Protein 4ARU (pdb70)

Nearest PDB structures (foldseek):
  4aru-assembly1_A  TM=1.002E+00  e=5.733E-83  Hafnia alvei
  4ars-assembly1_A  TM=1.002E+00  e=2.942E-77  Hafnia alvei
  4aro-assembly1_A  TM=9.969E-01  e=1.194E-75  Hafnia alvei
  1dkl-assembly2_B  TM=9.628E-01  e=5.776E-50  Escherichia coli
  1nt4-assembly2_B  TM=8.879E-01  e=1.006E-35  Escherichia coli

B-factor: mean 14.59, std 7.96, range [4.9, 51.61]

Organism: Hafnia alvei (NCBI:txid569)

Radius of gyration: 21.01 Å; Cα contacts (8 Å, |Δi|>4): 867; chains: 1; bounding box: 57×48×52 Å

Structure (mmCIF, N/CA/C/O backbone):
data_4ARU
#
_entry.id   4ARU
#
_cell.length_a   101.055
_cell.length_b   101.399
_cell.length_c   84.946
_cell.angle_alpha   90.00
_cell.angle_beta   90.00
_cell.angle_gamma   90.00
#
_symmetry.space_group_name_H-M   'C 2 2 21'
#
loop_
_entity.id
_entity.type
_entity.pdbx_description
1 polymer 'HISTIDINE ACID PHOSPHATASE'
2 non-polymer 'L(+)-TARTARIC ACID'
3 non-polymer 'SODIUM ION'
4 non-polymer 'POTASSIUM ION'
5 non-polymer 'CHLORIDE ION'
6 water water
#
loop_
_atom_site.group_PDB
_atom_site.id
_atom_site.type_symbol
_atom_site.label_atom_id
_atom_site.label_alt_id
_atom_site.label_comp_id
_atom_site.label_asym_id
_atom_site.label_entity_id
_atom_site.label_seq_id
_atom_site.pdbx_PDB_ins_code
_atom_site.Cartn_x
_atom_site.Cartn_y
_atom_site.Cartn_z
_atom_site.occupancy
_atom_site.B_iso_or_equiv
_atom_site.auth_seq_id
_atom_site.auth_comp_id
_atom_site.auth_asym_id
_atom_site.auth_atom_id
_atom_site.pdbx_PDB_model_num
ATOM 1 N N . ALA A 1 4 ? -6.517 -30.999 -14.267 1.00 20.98 4 ALA A N 1
ATOM 2 C CA . ALA A 1 4 ? -6.852 -29.558 -14.510 1.00 19.75 4 ALA A CA 1
ATOM 3 C C . ALA A 1 4 ? -6.552 -29.167 -15.956 1.00 18.93 4 ALA A C 1
ATOM 4 O O . ALA A 1 4 ? -5.769 -29.817 -16.631 1.00 20.02 4 ALA A O 1
ATOM 6 N N . PRO A 1 5 ? -7.183 -28.087 -16.469 1.00 17.95 5 PRO A N 1
ATOM 7 C CA . PRO A 1 5 ? -6.931 -27.639 -17.809 1.00 17.83 5 PRO A CA 1
ATOM 8 C C . PRO A 1 5 ? -5.493 -27.201 -18.073 1.00 17.52 5 PRO A C 1
ATOM 9 O O . PRO A 1 5 ? -4.792 -26.769 -17.137 1.00 16.12 5 PRO A O 1
ATOM 13 N N . ALA A 1 6 ? -5.073 -27.325 -19.320 1.00 17.61 6 ALA A N 1
ATOM 14 C CA . ALA A 1 6 ? -3.731 -26.912 -19.727 1.00 18.27 6 ALA A CA 1
ATOM 15 C C . ALA A 1 6 ? -3.438 -25.544 -19.192 1.00 17.62 6 ALA A C 1
ATOM 16 O O . ALA A 1 6 ? -4.230 -24.625 -19.331 1.00 17.29 6 ALA A O 1
ATOM 18 N N . GLY A 1 7 ? -2.269 -25.391 -18.576 1.00 16.88 7 GLY A N 1
ATOM 19 C CA . GLY A 1 7 ? -1.858 -24.052 -18.138 1.00 15.99 7 GLY A CA 1
ATOM 20 C C . GLY A 1 7 ? -2.311 -23.682 -16.719 1.00 14.39 7 GLY A C 1
ATOM 21 O O . GLY A 1 7 ? -1.852 -22.686 -16.167 1.00 14.20 7 GLY A O 1
ATOM 22 N N . PHE A 1 8 ? -3.256 -24.409 -16.172 1.00 13.03 8 PHE A N 1
ATOM 23 C CA . PHE A 1 8 ? -3.727 -24.114 -14.820 1.00 12.06 8 PHE A CA 1
ATOM 24 C C . PHE A 1 8 ? -2.670 -24.510 -13.805 1.00 11.89 8 PHE A C 1
ATOM 25 O O . PHE A 1 8 ? -2.016 -25.560 -13.926 1.00 12.80 8 PHE A O 1
ATOM 33 N N . GLN A 1 9 ? -2.558 -23.695 -12.774 1.00 11.20 9 GLN A N 1
ATOM 34 C CA . GLN A 1 9 ? -1.604 -23.932 -11.661 1.00 10.99 9 GLN A CA 1
ATOM 35 C C . GLN A 1 9 ? -2.296 -23.829 -10.342 1.00 10.16 9 GLN A C 1
ATOM 36 O O . GLN A 1 9 ? -2.995 -22.897 -10.103 1.00 9.73 9 GLN A O 1
ATOM 42 N N . LEU A 1 10 ? -2.076 -24.796 -9.449 1.00 9.73 10 LEU A N 1
ATOM 43 C CA . LEU A 1 10 ? -2.626 -24.742 -8.103 1.00 9.38 10 LEU A CA 1
ATOM 44 C C . LEU A 1 10 ? -1.714 -23.918 -7.201 1.00 9.80 10 LEU A C 1
ATOM 45 O O . LEU A 1 10 ? -0.548 -24.318 -6.970 1.00 10.59 10 LEU A O 1
ATOM 50 N N . GLU A 1 11 ? -2.168 -22.751 -6.735 1.00 9.79 11 GLU A N 1
ATOM 51 C CA . GLU A 1 11 ? -1.301 -21.836 -5.963 1.00 10.33 11 GLU A CA 1
ATOM 52 C C . GLU A 1 11 ? -1.390 -22.094 -4.449 1.00 10.21 11 GLU A C 1
ATOM 53 O O . GLU A 1 11 ? -0.411 -21.923 -3.746 1.00 10.75 11 GLU A O 1
ATOM 59 N N . ARG A 1 12 ? -2.554 -22.459 -3.944 1.00 9.95 12 ARG A N 1
ATOM 60 C CA . ARG A 1 12 ? -2.692 -22.820 -2.548 1.00 10.73 12 ARG A CA 1
ATOM 61 C C . ARG A 1 12 ? -4.037 -23.347 -2.229 1.00 9.28 12 ARG A C 1
ATOM 62 O O . ARG A 1 12 ? -4.964 -23.255 -3.038 1.00 9.16 12 ARG A O 1
ATOM 70 N N . VAL A 1 13 ? -4.149 -23.926 -1.047 1.00 8.55 13 VAL A N 1
ATOM 71 C CA A VAL A 1 13 ? -5.345 -24.638 -0.609 0.50 8.09 13 VAL A CA 1
ATOM 72 C CA B VAL A 1 13 ? -5.388 -24.569 -0.612 0.50 8.00 13 VAL A CA 1
ATOM 73 C C . VAL A 1 13 ? -5.697 -24.213 0.806 1.00 7.79 13 VAL A C 1
ATOM 74 O O . VAL A 1 13 ? -4.790 -23.942 1.636 1.00 7.82 13 VAL A O 1
ATOM 81 N N . VAL A 1 14 ? -6.989 -24.197 1.091 1.00 7.39 14 VAL A N 1
ATOM 82 C CA . VAL A 1 14 ? -7.508 -24.015 2.437 1.00 7.35 14 VAL A CA 1
ATOM 83 C C . VAL A 1 14 ? -8.480 -25.156 2.688 1.00 7.32 14 VAL A C 1
ATOM 84 O O . VAL A 1 14 ? -9.447 -25.344 1.922 1.00 7.04 14 VAL A O 1
ATOM 88 N N . ILE A 1 15 ? -8.238 -25.925 3.731 1.00 6.97 15 ILE A N 1
ATOM 89 C CA . ILE A 1 15 ? -8.996 -27.084 4.059 1.00 6.82 15 ILE A CA 1
ATOM 90 C C . ILE A 1 15 ? -9.735 -26.851 5.365 1.00 6.72 15 ILE A C 1
ATOM 91 O O . ILE A 1 15 ? -9.088 -26.548 6.368 1.00 8.26 15 ILE A O 1
ATOM 96 N N . LEU A 1 16 ? -11.053 -26.935 5.357 1.00 6.24 16 LEU A N 1
ATOM 97 C CA . LEU A 1 16 ? -11.862 -26.826 6.576 1.00 5.80 16 LEU A CA 1
ATOM 98 C C . LEU A 1 16 ? -12.356 -28.227 6.850 1.00 5.44 16 LEU A C 1
ATOM 99 O O . LEU A 1 16 ? -13.228 -28.771 6.149 1.00 5.78 16 LEU A O 1
ATOM 104 N N . SER A 1 17 ? -11.727 -28.866 7.831 1.00 5.29 17 SER A N 1
ATOM 105 C CA . SER A 1 17 ? -11.937 -30.264 8.115 1.00 5.41 17 SER A CA 1
ATOM 106 C C . SER A 1 17 ? -12.731 -30.474 9.383 1.00 5.48 17 SER A C 1
ATOM 107 O O . SER A 1 17 ? -12.454 -29.827 10.394 1.00 6.75 17 SER A O 1
ATOM 110 N N . ARG A 1 18 ? -13.648 -31.433 9.392 1.00 5.27 18 ARG A N 1
ATOM 111 C CA . ARG A 1 18 ? -14.169 -31.924 10.670 1.00 5.24 18 ARG A CA 1
ATOM 112 C C . ARG A 1 18 ? -13.089 -32.734 11.344 1.00 5.11 18 ARG A C 1
ATOM 113 O O . ARG A 1 18 ? -12.276 -33.397 10.690 1.00 5.39 18 ARG A O 1
ATOM 121 N N . HIS A 1 19 ? -13.087 -32.728 12.667 1.00 5.17 19 HIS A N 1
ATOM 122 C CA . HIS A 1 19 ? -12.243 -33.662 13.397 1.00 5.72 19 HIS A CA 1
ATOM 123 C C . HIS A 1 19 ? -12.568 -35.114 13.106 1.00 5.66 19 HIS A C 1
ATOM 124 O O . HIS A 1 19 ? -13.564 -35.469 12.462 1.00 5.96 19 HIS A O 1
ATOM 131 N N . GLY A 1 20 ? -11.691 -35.977 13.565 1.00 5.87 20 GLY A N 1
ATOM 132 C CA . GLY A 1 20 ? -11.858 -37.383 13.390 1.00 5.92 20 GLY A CA 1
ATOM 133 C C . GLY A 1 20 ? -12.851 -38.069 14.320 1.00 6.11 20 GLY A C 1
ATOM 134 O O . GLY A 1 20 ? -13.551 -37.466 15.088 1.00 6.52 20 GLY A O 1
ATOM 135 N N . VAL A 1 21 ? -12.932 -39.376 14.182 1.00 5.82 21 VAL A N 1
ATOM 136 C CA . VAL A 1 21 ? -13.845 -40.226 14.946 1.00 6.32 21 VAL A CA 1
ATOM 137 C C . VAL A 1 21 ? -13.618 -39.985 16.417 1.00 6.82 21 VAL A C 1
ATOM 138 O O . VAL A 1 21 ? -12.498 -40.100 16.907 1.00 7.05 21 VAL A O 1
ATOM 142 N N . ARG A 1 22 ? -14.715 -39.666 17.106 1.00 7.29 22 ARG A N 1
ATOM 143 C CA . ARG A 1 22 ? -14.718 -39.395 18.529 1.00 7.58 22 ARG A CA 1
ATOM 144 C C . ARG A 1 22 ? -15.764 -40.215 19.244 1.00 7.66 22 ARG A C 1
ATOM 145 O O . ARG A 1 22 ? -16.752 -40.675 18.635 1.00 7.66 22 ARG A O 1
ATOM 153 N N . ALA A 1 23 ? -15.580 -40.335 20.543 1.00 7.89 23 ALA A N 1
ATOM 154 C CA . ALA A 1 23 ? -16.631 -40.828 21.414 1.00 8.16 23 ALA A CA 1
ATOM 155 C C . ALA A 1 23 ? -17.788 -39.803 21.418 1.00 8.13 23 ALA A C 1
ATOM 156 O O . ALA A 1 23 ? -17.622 -38.611 21.119 1.00 8.05 23 ALA A O 1
ATOM 158 N N . PRO A 1 24 ? -18.979 -40.249 21.810 1.00 8.50 24 PRO A N 1
ATOM 159 C CA . PRO A 1 24 ? -20.080 -39.317 21.977 1.00 8.78 24 PRO A CA 1
ATOM 160 C C . PRO A 1 24 ? -19.687 -38.141 22.858 1.00 9.11 24 PRO A C 1
ATOM 161 O O . PRO A 1 24 ? -18.974 -38.334 23.850 1.00 9.32 24 PRO A O 1
ATOM 165 N N . THR A 1 25 ? -20.161 -36.941 22.539 1.00 9.46 25 THR A N 1
ATOM 166 C CA A THR A 1 25 ? -19.841 -35.741 23.294 0.50 10.66 25 THR A CA 1
ATOM 167 C CA B THR A 1 25 ? -19.781 -35.779 23.354 0.50 10.06 25 THR A CA 1
ATOM 168 C C . THR A 1 25 ? -20.496 -35.818 24.685 1.00 11.05 25 THR A C 1
ATOM 169 O O . THR A 1 25 ? -19.937 -35.400 25.699 1.00 12.23 25 THR A O 1
ATOM 176 N N . LYS A 1 26 ? -21.694 -36.358 24.693 1.00 11.22 26 LYS A N 1
ATOM 177 C CA . LYS A 1 26 ? -22.377 -36.638 25.945 1.00 12.33 26 LYS A CA 1
ATOM 178 C C . LYS A 1 26 ? -23.276 -37.841 25.774 1.00 11.60 26 LYS A C 1
ATOM 179 O O . LYS A 1 26 ? -23.702 -38.186 24.673 1.00 10.74 26 LYS A O 1
ATOM 185 N N . MET A 1 27 ? -23.561 -38.475 26.903 1.00 11.71 27 MET A N 1
ATOM 186 C CA A MET A 1 27 ? -24.555 -39.536 26.930 0.50 11.46 27 MET A CA 1
ATOM 187 C CA B MET A 1 27 ? -24.550 -39.526 26.942 0.50 11.91 27 MET A CA 1
ATOM 188 C C . MET A 1 27 ? -25.561 -39.170 28.008 1.00 11.66 27 MET A C 1
ATOM 189 O O . MET A 1 27 ? -25.311 -39.317 29.211 1.00 12.69 27 MET A O 1
ATOM 198 N N . THR A 1 28 ? -26.673 -38.612 27.556 1.00 10.72 28 THR A N 1
ATOM 199 C CA . THR A 1 28 ? -27.656 -38.123 28.474 1.00 10.77 28 THR A CA 1
ATOM 200 C C . THR A 1 28 ? -28.549 -39.245 28.997 1.00 10.82 28 THR A C 1
ATOM 201 O O . THR A 1 28 ? -28.625 -40.320 28.424 1.00 10.04 28 THR A O 1
ATOM 205 N N . GLN A 1 29 ? -29.330 -38.940 30.016 1.00 11.28 29 GLN A N 1
ATOM 206 C CA . GLN A 1 29 ? -30.196 -39.945 30.590 1.00 11.97 29 GLN A CA 1
ATOM 207 C C . GLN A 1 29 ? -31.307 -40.289 29.581 1.00 11.19 29 GLN A C 1
ATOM 208 O O . GLN A 1 29 ? -31.721 -41.439 29.489 1.00 11.07 29 GLN A O 1
ATOM 214 N N . THR A 1 30 ? -31.769 -39.322 28.803 1.00 10.43 30 THR A N 1
ATOM 215 C CA . THR A 1 30 ? -32.759 -39.620 27.790 1.00 10.40 30 THR A CA 1
ATOM 216 C C . THR A 1 30 ? -32.188 -40.595 26.781 1.00 9.85 30 THR A C 1
ATOM 217 O O . THR A 1 30 ? -32.868 -41.511 26.353 1.00 9.67 30 THR A O 1
ATOM 221 N N . MET A 1 31 ? -30.953 -40.371 26.341 1.00 9.70 31 MET A N 1
ATOM 222 C CA . MET A 1 31 ? -30.309 -41.265 25.393 1.00 9.69 31 MET A CA 1
ATOM 223 C C . MET A 1 31 ? -30.211 -42.698 25.940 1.00 10.28 31 MET A C 1
ATOM 224 O O . MET A 1 31 ? -30.401 -43.648 25.183 1.00 10.25 31 MET A O 1
ATOM 229 N N A ARG A 1 32 ? -29.916 -42.846 27.225 0.50 10.82 32 ARG A N 1
ATOM 230 N N B ARG A 1 32 ? -29.926 -42.866 27.238 0.50 11.05 32 ARG A N 1
ATOM 231 C CA A ARG A 1 32 ? -29.925 -44.158 27.835 0.50 11.50 32 ARG A CA 1
ATOM 232 C CA B ARG A 1 32 ? -29.931 -44.197 27.884 0.50 11.91 32 ARG A CA 1
ATOM 233 C C A ARG A 1 32 ? -31.328 -44.729 27.855 0.50 11.73 32 ARG A C 1
ATOM 234 C C B ARG A 1 32 ? -31.338 -44.777 28.025 0.50 12.08 32 ARG A C 1
ATOM 235 O O A ARG A 1 32 ? -31.517 -45.858 27.415 0.50 11.78 32 ARG A O 1
ATOM 236 O O B ARG A 1 32 ? -31.561 -45.990 27.952 0.50 12.33 32 ARG A O 1
ATOM 251 N N . ASP A 1 33 ? -32.305 -43.910 28.258 1.00 11.93 33 ASP A N 1
ATOM 252 C CA . ASP A 1 33 ? -33.656 -44.387 28.549 1.00 12.35 33 ASP A CA 1
ATOM 253 C C . ASP A 1 33 ? -34.438 -44.808 27.312 1.00 11.62 33 ASP A C 1
ATOM 254 O O . ASP A 1 33 ? -35.396 -45.534 27.473 1.00 12.17 33 ASP A O 1
ATOM 259 N N . VAL A 1 34 ? -34.070 -44.349 26.123 1.00 10.55 34 VAL A N 1
ATOM 260 C CA . VAL A 1 34 ? -34.905 -44.641 24.918 1.00 10.13 34 VAL A CA 1
ATOM 261 C C . VAL A 1 34 ? -34.587 -45.999 24.305 1.00 10.17 34 VAL A C 1
ATOM 262 O O . VAL A 1 34 ? -35.158 -46.382 23.261 1.00 10.31 34 VAL A O 1
ATOM 266 N N . THR A 1 35 ? -33.713 -46.747 24.945 1.00 10.10 35 THR A N 1
ATOM 267 C CA . THR A 1 35 ? -33.429 -48.130 24.549 1.00 10.31 35 THR A CA 1
ATOM 268 C C . THR A 1 35 ? -33.270 -49.033 25.759 1.00 11.12 35 THR A C 1
ATOM 269 O O . THR A 1 35 ? -32.692 -48.622 26.748 1.00 11.25 35 THR A O 1
ATOM 273 N N . PRO A 1 36 ? -33.785 -50.267 25.704 1.00 11.91 36 PRO A N 1
ATOM 274 C CA . PRO A 1 36 ? -33.479 -51.234 26.775 1.00 13.03 36 PRO A CA 1
ATOM 275 C C . PRO A 1 36 ? -32.045 -51.736 26.718 1.00 13.32 36 PRO A C 1
ATOM 276 O O . PRO A 1 36 ? -31.584 -52.403 27.677 1.00 14.36 36 PRO A O 1
ATOM 280 N N . HIS A 1 37 ? -31.365 -51.480 25.605 1.00 13.23 37 HIS A N 1
ATOM 281 C CA . HIS A 1 37 ? -30.014 -52.023 25.435 1.00 14.37 37 HIS A CA 1
ATOM 282 C C . HIS A 1 37 ? -29.018 -51.120 26.092 1.00 14.80 37 HIS A C 1
ATOM 283 O O . HIS A 1 37 ? -29.372 -50.017 26.486 1.00 15.64 37 HIS A O 1
ATOM 290 N N . GLN A 1 38 ? -27.810 -51.608 26.309 1.00 15.29 38 GLN A N 1
ATOM 291 C CA . GLN A 1 38 ? -26.780 -50.793 26.947 1.00 15.59 38 GLN A CA 1
ATOM 292 C C . GLN A 1 38 ? -25.875 -50.225 25.878 1.00 13.68 38 GLN A C 1
ATOM 293 O O . GLN A 1 38 ? -25.392 -50.971 25.027 1.00 13.48 38 GLN A O 1
ATOM 299 N N . TRP A 1 39 ? -25.643 -48.917 25.939 1.00 12.56 39 TRP A N 1
ATOM 300 C CA . TRP A 1 39 ? -24.708 -48.311 25.049 1.00 11.64 39 TRP A CA 1
ATOM 301 C C . TRP A 1 39 ? -23.268 -48.820 25.292 1.00 12.16 39 TRP A C 1
ATOM 302 O O . TRP A 1 39 ? -22.848 -48.947 26.429 1.00 12.90 39 TRP A O 1
ATOM 313 N N . PRO A 1 40 ? -22.541 -49.079 24.211 1.00 12.51 40 PRO A N 1
ATOM 314 C CA . PRO A 1 40 ? -21.201 -49.660 24.383 1.00 13.62 40 PRO A CA 1
ATOM 315 C C . PRO A 1 40 ? -20.220 -48.621 24.957 1.00 14.29 40 PRO A C 1
ATOM 316 O O . PRO A 1 40 ? -20.339 -47.419 24.683 1.00 15.07 40 PRO A O 1
ATOM 320 N N . GLU A 1 41 ? -19.275 -49.077 25.754 1.00 15.80 41 GLU A N 1
ATOM 321 C CA . GLU A 1 41 ? -18.259 -48.178 26.309 1.00 16.97 41 GLU A CA 1
ATOM 322 C C . GLU A 1 41 ? -17.201 -47.870 25.266 1.00 14.99 41 GLU A C 1
ATOM 323 O O . GLU A 1 41 ? -16.681 -48.777 24.596 1.00 15.97 41 GLU A O 1
ATOM 329 N N . TRP A 1 42 ? -16.865 -46.578 25.145 1.00 12.65 42 TRP A N 1
ATOM 330 C CA . TRP A 1 42 ? -15.784 -46.123 24.264 1.00 11.64 42 TRP A CA 1
ATOM 331 C C . TRP A 1 42 ? -14.444 -46.159 25.002 1.00 12.25 42 TRP A C 1
ATOM 332 O O . TRP A 1 42 ? -14.396 -46.159 26.240 1.00 13.20 42 TRP A O 1
ATOM 343 N N . PRO A 1 43 ? -13.334 -46.206 24.254 1.00 11.83 43 PRO A N 1
ATOM 344 C CA . PRO A 1 43 ? -12.029 -46.399 24.884 1.00 12.48 43 PRO A CA 1
ATOM 345 C C . PRO A 1 43 ? -11.334 -45.089 25.266 1.00 12.30 43 PRO A C 1
ATOM 346 O O . PRO A 1 43 ? -10.169 -45.119 25.665 1.00 13.69 43 PRO A O 1
ATOM 350 N N . VAL A 1 44 ? -12.072 -43.979 25.202 1.00 11.59 44 VAL A N 1
ATOM 351 C CA . VAL A 1 44 ? -11.572 -42.679 25.585 1.00 11.75 44 VAL A CA 1
ATOM 352 C C . VAL A 1 44 ? -12.724 -41.940 26.252 1.00 11.72 44 VAL A C 1
ATOM 353 O O . VAL A 1 44 ? -13.877 -42.330 26.161 1.00 11.19 44 VAL A O 1
ATOM 357 N N . LYS A 1 45 ? -12.351 -40.857 26.901 1.00 12.76 45 LYS A N 1
ATOM 358 C CA . LYS A 1 45 ? -13.292 -39.938 27.500 1.00 13.58 45 LYS A CA 1
ATOM 359 C C . LYS A 1 45 ? -14.313 -39.457 26.499 1.00 12.83 45 LYS A C 1
ATOM 360 O O . LYS A 1 45 ? -14.021 -39.257 25.324 1.00 11.64 45 LYS A O 1
ATOM 366 N N . LEU A 1 46 ? -15.516 -39.205 26.972 1.00 11.17 46 LEU A N 1
ATOM 367 C CA . LEU A 1 46 ? -16.513 -38.650 26.120 1.00 11.33 46 LEU A CA 1
ATOM 368 C C . LEU A 1 46 ? -16.021 -37.408 25.417 1.00 11.04 46 LEU A C 1
ATOM 369 O O . LEU A 1 46 ? -15.360 -36.560 26.011 1.00 11.71 46 LEU A O 1
ATOM 374 N N . GLY A 1 47 ? -16.308 -37.304 24.119 1.00 9.95 47 GLY A N 1
ATOM 375 C CA . GLY A 1 47 ? -15.867 -36.207 23.320 1.00 9.55 47 GLY A CA 1
ATOM 376 C C . GLY A 1 47 ? -14.444 -36.223 22.813 1.00 9.39 47 GLY A C 1
ATOM 377 O O . GLY A 1 47 ? -14.098 -35.362 21.993 1.00 9.21 47 GLY A O 1
ATOM 378 N N . TYR A 1 48 ? -13.640 -37.169 23.260 1.00 9.15 48 TYR A N 1
ATOM 379 C CA . TYR A 1 48 ? -12.265 -37.237 22.751 1.00 9.10 48 TYR A CA 1
ATOM 380 C C . TYR A 1 48 ? -12.219 -37.959 21.413 1.00 8.55 48 TYR A C 1
ATOM 381 O O . TYR A 1 48 ? -12.987 -38.876 21.147 1.00 8.17 48 TYR A O 1
ATOM 390 N N . ILE A 1 49 ? -11.278 -37.580 20.567 1.00 8.06 49 ILE A N 1
ATOM 391 C CA . ILE A 1 49 ? -10.935 -38.392 19.404 1.00 8.29 49 ILE A CA 1
ATOM 392 C C . ILE A 1 49 ? -10.303 -39.672 19.904 1.00 8.16 49 ILE A C 1
ATOM 393 O O . ILE A 1 49 ? -9.629 -39.695 20.933 1.00 9.90 49 ILE A O 1
ATOM 398 N N . THR A 1 50 ? -10.572 -40.794 19.260 1.00 7.36 50 THR A N 1
ATOM 399 C CA . THR A 1 50 ? -9.931 -42.077 19.609 1.00 7.40 50 THR A CA 1
ATOM 400 C C . THR A 1 50 ? -8.634 -42.276 18.842 1.00 7.27 50 THR A C 1
ATOM 401 O O . THR A 1 50 ? -8.400 -41.623 17.793 1.00 6.70 50 THR A O 1
ATOM 405 N N . PRO A 1 51 ? -7.781 -43.186 19.326 1.00 7.76 51 PRO A N 1
ATOM 406 C CA . PRO A 1 51 ? -6.555 -43.455 18.554 1.00 7.92 51 PRO A CA 1
ATOM 407 C C . PRO A 1 51 ? -6.857 -43.914 17.116 1.00 7.85 51 PRO A C 1
ATOM 408 O O . PRO A 1 51 ? -6.155 -43.548 16.153 1.00 7.87 51 PRO A O 1
ATOM 412 N N . ARG A 1 52 ? -7.937 -44.673 16.950 1.00 7.72 52 ARG A N 1
ATOM 413 C CA . ARG A 1 52 ? -8.331 -45.045 15.602 1.00 7.70 52 ARG A CA 1
ATOM 414 C C . ARG A 1 52 ? -8.738 -43.813 14.790 1.00 6.97 52 ARG A C 1
ATOM 415 O O . ARG A 1 52 ? -8.424 -43.732 13.627 1.00 7.00 52 ARG A O 1
ATOM 423 N N . GLY A 1 53 ? -9.481 -42.880 15.392 1.00 6.56 53 GLY A N 1
ATOM 424 C CA . GLY A 1 53 ? -9.829 -41.639 14.748 1.00 6.19 53 GLY A CA 1
ATOM 425 C C . GLY A 1 53 ? -8.587 -40.891 14.276 1.00 6.23 53 GLY A C 1
ATOM 426 O O . GLY A 1 53 ? -8.542 -40.313 13.177 1.00 6.34 53 GLY A O 1
ATOM 427 N N . GLU A 1 54 ? -7.582 -40.842 15.150 1.00 6.46 54 GLU A N 1
ATOM 428 C CA . GLU A 1 54 ? -6.330 -40.213 14.758 1.00 7.02 54 GLU A CA 1
ATOM 429 C C . GLU A 1 54 ? -5.698 -40.888 13.576 1.00 7.18 54 GLU A C 1
ATOM 430 O O . GLU A 1 54 ? -5.225 -40.236 12.625 1.00 6.79 54 GLU A O 1
ATOM 436 N N . HIS A 1 55 ? -5.660 -42.206 13.606 1.00 7.22 55 HIS A N 1
ATOM 437 C CA . HIS A 1 5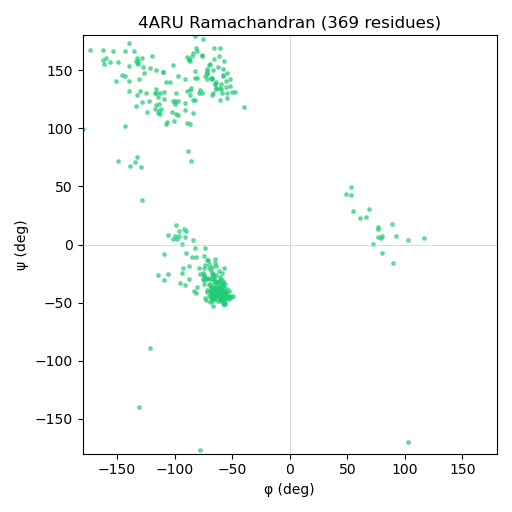5 ? -5.106 -42.992 12.484 1.00 7.50 55 HIS A CA 1
ATOM 438 C C . HIS A 1 55 ? -5.840 -42.666 11.181 1.00 7.05 55 HIS A C 1
ATOM 439 O O . HIS A 1 55 ? -5.247 -42.429 10.141 1.00 7.19 55 HIS A O 1
ATOM 446 N N . LEU A 1 56 ? -7.154 -42.650 11.263 1.00 6.54 56 LEU A N 1
ATOM 447 C CA . LEU A 1 56 ? -7.979 -42.351 10.103 1.00 6.30 56 LEU A CA 1
ATOM 448 C C . LEU A 1 56 ? -7.723 -40.968 9.558 1.00 6.15 56 LEU A C 1
ATOM 449 O O . LEU A 1 56 ? -7.734 -40.794 8.337 1.00 6.35 56 LEU A O 1
ATOM 454 N N . ILE A 1 57 ? -7.519 -39.964 10.416 1.00 6.00 57 ILE A N 1
ATOM 455 C CA . ILE A 1 57 ? -7.133 -38.642 9.955 1.00 6.04 57 ILE A CA 1
ATOM 456 C C . ILE A 1 57 ? -5.770 -38.679 9.306 1.00 6.44 57 ILE A C 1
ATOM 457 O O . ILE A 1 57 ? -5.575 -38.025 8.263 1.00 6.43 57 ILE A O 1
ATOM 462 N N . SER A 1 58 ? -4.813 -39.416 9.884 1.00 6.76 58 SER A N 1
ATOM 463 C CA A SER A 1 58 ? -3.490 -39.510 9.246 0.50 7.37 58 SER A CA 1
ATOM 464 C CA B SER A 1 58 ? -3.496 -39.520 9.243 0.50 7.40 58 SER A CA 1
ATOM 465 C C . SER A 1 58 ? -3.585 -40.131 7.847 1.00 7.64 58 SER A C 1
ATOM 466 O O . SER A 1 58 ? -2.849 -39.715 6.961 1.00 7.76 58 SER A O 1
ATOM 471 N N . LEU A 1 59 ? -4.520 -41.074 7.650 1.00 7.62 59 LEU A N 1
ATOM 472 C CA . LEU A 1 59 ? -4.692 -41.668 6.305 1.00 8.13 59 LEU A CA 1
ATOM 473 C C . LEU A 1 59 ? -5.136 -40.543 5.336 1.00 7.73 59 LEU A C 1
ATOM 474 O O . LEU A 1 59 ? -4.646 -40.466 4.190 1.00 8.41 59 LEU A O 1
ATOM 479 N N . MET A 1 60 ? -6.051 -39.689 5.753 1.00 7.57 60 MET A N 1
ATOM 480 C CA A MET A 1 60 ? -6.430 -38.507 4.964 0.67 7.72 60 MET A CA 1
ATOM 481 C CA B MET A 1 60 ? -6.431 -38.549 4.939 0.33 7.41 60 MET A CA 1
ATOM 482 C C . MET A 1 60 ? -5.237 -37.591 4.697 1.00 7.68 60 MET A C 1
ATOM 483 O O . MET A 1 60 ? -5.062 -37.123 3.570 1.00 7.65 60 MET A O 1
ATOM 492 N N . GLY A 1 61 ? -4.417 -37.340 5.720 1.00 7.29 61 GLY A N 1
ATOM 493 C CA . GLY A 1 61 ? -3.194 -36.535 5.528 1.00 7.61 61 GLY A CA 1
ATOM 494 C C . GLY A 1 61 ? -2.323 -37.105 4.425 1.00 7.92 61 GLY A C 1
ATOM 495 O O . GLY A 1 61 ? -1.797 -36.356 3.603 1.00 7.87 61 GLY A O 1
ATOM 496 N N . GLY A 1 62 ? -2.124 -38.414 4.432 1.00 8.34 62 GLY A N 1
ATOM 497 C CA . GLY A 1 62 ? -1.349 -39.116 3.385 1.00 9.06 62 GLY A CA 1
ATOM 498 C C . GLY A 1 62 ? -1.979 -38.932 2.020 1.00 9.34 62 GLY A C 1
ATOM 499 O O . GLY A 1 62 ? -1.262 -38.793 1.036 1.00 9.95 62 GLY A O 1
ATOM 500 N N . PHE A 1 63 ? -3.295 -38.964 1.950 1.00 8.93 63 PHE A N 1
ATOM 501 C CA . PHE A 1 63 ? -3.973 -38.755 0.669 1.00 9.39 63 PHE A CA 1
ATOM 502 C C . PHE A 1 63 ? -3.744 -37.326 0.181 1.00 9.01 63 PHE A C 1
ATOM 503 O O . PHE A 1 63 ? -3.397 -37.098 -0.991 1.00 8.85 63 PHE A O 1
ATOM 511 N N . TYR A 1 64 ? -3.917 -36.369 1.076 1.00 8.39 64 TYR A N 1
ATOM 512 C CA . TYR A 1 64 ? -3.665 -34.976 0.748 1.00 8.59 64 TYR A CA 1
ATOM 513 C C . TYR A 1 64 ? -2.233 -34.765 0.268 1.00 8.84 64 TYR A C 1
ATOM 514 O O . TYR A 1 64 ? -1.991 -34.032 -0.705 1.00 8.94 64 TYR A O 1
ATOM 523 N N . ARG A 1 65 ? -1.282 -35.429 0.913 1.00 9.20 65 ARG A N 1
ATOM 524 C CA . ARG A 1 65 ? 0.113 -35.364 0.458 1.00 10.15 65 ARG A CA 1
ATOM 525 C C . ARG A 1 65 ? 0.238 -35.805 -0.993 1.00 10.73 65 ARG A C 1
ATOM 526 O O . ARG A 1 65 ? 0.833 -35.094 -1.814 1.00 10.78 65 ARG A O 1
ATOM 534 N N . GLU A 1 66 ? -0.351 -36.953 -1.339 1.00 10.81 66 GLU A N 1
ATOM 535 C CA . GLU A 1 66 ? -0.226 -37.470 -2.692 1.00 11.69 66 GLU A CA 1
ATOM 536 C C . GLU A 1 66 ? -0.912 -36.521 -3.673 1.00 11.52 66 GLU A C 1
ATOM 537 O O . GLU A 1 66 ? -0.349 -36.292 -4.750 1.00 11.54 66 GLU A O 1
ATOM 543 N N . ARG A 1 67 ? -2.086 -35.986 -3.327 1.00 11.25 67 ARG A N 1
ATOM 544 C CA . ARG A 1 67 ? -2.850 -35.141 -4.249 1.00 12.08 67 ARG A CA 1
ATOM 545 C C . ARG A 1 67 ? -2.065 -33.849 -4.470 1.00 11.62 67 ARG A C 1
ATOM 546 O O . ARG A 1 67 ? -1.858 -33.409 -5.612 1.00 11.34 67 ARG A O 1
ATOM 554 N N . PHE A 1 68 ? -1.589 -33.235 -3.401 1.00 11.56 68 PHE A N 1
ATOM 555 C CA . PHE A 1 68 ? -0.953 -31.936 -3.565 1.00 11.80 68 PHE A CA 1
ATOM 556 C C . PHE A 1 68 ? 0.449 -32.031 -4.176 1.00 12.28 68 PHE A C 1
ATOM 557 O O . PHE A 1 68 ? 0.899 -31.101 -4.857 1.00 12.03 68 PHE A O 1
ATOM 565 N N . GLN A 1 69 ? 1.171 -33.129 -3.952 1.00 12.15 69 GLN A N 1
ATOM 566 C CA A GLN A 1 69 ? 2.431 -33.381 -4.644 0.67 13.74 69 GLN A CA 1
ATOM 567 C CA B GLN A 1 69 ? 2.445 -33.260 -4.625 0.33 13.04 69 GLN A CA 1
ATOM 568 C C . GLN A 1 69 ? 2.215 -33.499 -6.120 1.00 13.77 69 GLN A C 1
ATOM 569 O O . GLN A 1 69 ? 2.980 -32.991 -6.924 1.00 13.69 69 GLN A O 1
ATOM 580 N N . GLN A 1 70 ? 1.171 -34.223 -6.497 1.00 13.98 70 GLN A N 1
ATOM 581 C CA . GLN A 1 70 ? 0.906 -34.425 -7.918 1.00 16.14 70 GLN A CA 1
ATOM 582 C C . GLN A 1 70 ? 0.614 -33.087 -8.613 1.00 15.82 70 GLN A C 1
ATOM 583 O O . GLN A 1 70 ? 0.970 -32.911 -9.776 1.00 15.56 70 GLN A O 1
ATOM 589 N N . GLN A 1 71 ? 0.024 -32.153 -7.862 1.00 15.91 71 GLN A N 1
ATOM 590 C CA . GLN A 1 71 ? -0.360 -30.831 -8.383 1.00 17.21 71 GLN A CA 1
ATOM 591 C C . GLN A 1 71 ? 0.767 -29.796 -8.195 1.00 17.42 71 GLN A C 1
ATOM 592 O O . GLN A 1 71 ? 0.604 -28.595 -8.483 1.00 18.60 71 GLN A O 1
ATOM 598 N N . GLY A 1 72 ? 1.928 -30.242 -7.737 1.00 16.75 72 GLY A N 1
ATOM 599 C CA . GLY A 1 72 ? 3.105 -29.376 -7.647 1.00 16.78 72 GLY A CA 1
ATOM 600 C C . GLY A 1 72 ? 3.155 -28.434 -6.466 1.00 17.11 72 GLY A C 1
ATOM 601 O O . GLY A 1 72 ? 4.088 -27.612 -6.337 1.00 18.02 72 GLY A O 1
ATOM 602 N N . LEU A 1 73 ? 2.179 -28.589 -5.576 1.00 16.02 73 LEU A N 1
ATOM 603 C CA . LEU A 1 73 ? 2.028 -27.705 -4.449 1.00 15.99 73 LEU A CA 1
ATOM 604 C C . LEU A 1 73 ? 2.986 -28.084 -3.306 1.00 16.66 73 LEU A C 1
ATOM 605 O O . LEU A 1 73 ? 3.528 -27.179 -2.632 1.00 18.77 73 LEU A O 1
ATOM 610 N N . LEU A 1 74 ? 3.231 -29.372 -3.071 1.00 16.26 74 LEU A N 1
ATOM 611 C CA . LEU A 1 74 ? 4.218 -29.893 -2.089 1.00 17.14 74 LEU A CA 1
ATOM 612 C C . LEU A 1 74 ? 5.306 -30.739 -2.757 1.00 19.05 74 LEU A C 1
ATOM 613 O O . LEU A 1 74 ? 5.054 -31.259 -3.813 1.00 16.38 74 LEU A O 1
ATOM 618 N N . PRO A 1 75 ? 6.473 -30.975 -2.066 1.00 21.60 75 PRO A N 1
ATOM 619 C CA . PRO A 1 75 ? 7.575 -31.738 -2.656 1.00 22.93 75 PRO A CA 1
ATOM 620 C C . PRO A 1 75 ? 7.265 -33.211 -2.766 1.00 23.53 75 PRO A C 1
ATOM 621 O O . PRO A 1 75 ? 6.462 -33.741 -1.961 1.00 23.56 75 PRO A O 1
ATOM 625 N N . LYS A 1 76 ? 7.855 -33.882 -3.766 1.00 24.62 76 LYS A N 1
ATOM 626 C CA . LYS A 1 76 ? 7.459 -35.268 -4.047 1.00 25.55 76 LYS A CA 1
ATOM 627 C C . LYS A 1 76 ? 8.045 -36.226 -2.998 1.00 27.24 76 LYS A C 1
ATOM 628 O O . LYS A 1 76 ? 7.504 -37.326 -2.766 1.00 27.57 76 LYS A O 1
ATOM 634 N N . ASP A 1 77 ? 9.138 -35.816 -2.363 1.00 28.77 77 ASP A N 1
ATOM 635 C CA . ASP A 1 77 ? 9.702 -36.603 -1.266 1.00 31.73 77 ASP A CA 1
ATOM 636 C C . ASP A 1 77 ? 10.164 -35.696 -0.121 1.00 31.97 77 ASP A C 1
ATOM 637 O O . ASP A 1 77 ? 10.496 -34.522 -0.318 1.00 33.08 77 ASP A O 1
ATOM 642 N N A ASN A 1 78 ? 10.209 -36.233 1.083 0.50 31.72 78 ASN A N 1
ATOM 643 N N B ASN A 1 78 ? 10.157 -36.284 1.077 0.50 31.46 78 ASN A N 1
ATOM 644 C CA A ASN A 1 78 ? 10.797 -35.492 2.189 0.50 30.65 78 ASN A CA 1
ATOM 645 C CA B ASN A 1 78 ? 10.648 -35.667 2.324 0.50 30.30 78 ASN A CA 1
ATOM 646 C C A ASN A 1 78 ? 10.011 -34.202 2.522 0.50 28.21 78 ASN A C 1
ATOM 647 C C B ASN A 1 78 ? 9.823 -34.439 2.744 0.50 27.83 78 ASN A C 1
ATOM 648 O O A ASN A 1 78 ? 9.199 -33.692 1.716 0.50 27.10 78 ASN A O 1
ATOM 649 O O B ASN A 1 78 ? 8.709 -34.238 2.242 0.50 27.04 78 ASN A O 1
ATOM 658 N N . CYS A 1 79 ? 10.337 -33.635 3.673 1.00 25.89 79 CYS A N 1
ATOM 659 C CA . CYS A 1 79 ? 9.499 -32.660 4.361 1.00 24.09 79 CYS A CA 1
ATOM 660 C C . CYS A 1 79 ? 9.169 -31.382 3.632 1.00 23.76 79 CYS A C 1
ATOM 661 O O . CYS A 1 79 ? 10.039 -30.797 2.967 1.00 24.63 79 CYS A O 1
ATOM 664 N N . PRO A 1 80 ? 7.903 -30.948 3.737 1.00 23.53 80 PRO A N 1
ATOM 665 C CA . PRO A 1 80 ? 7.598 -29.606 3.287 1.00 24.21 80 PRO A CA 1
ATOM 666 C C . PRO A 1 80 ? 8.467 -28.627 4.068 1.00 25.21 80 PRO A C 1
ATOM 667 O O . PRO A 1 80 ? 8.851 -28.923 5.211 1.00 26.05 80 PRO A O 1
ATOM 671 N N . THR A 1 81 ? 8.779 -27.495 3.459 1.00 24.21 81 THR A N 1
ATOM 672 C CA . THR A 1 81 ? 9.370 -26.389 4.211 1.00 25.01 81 THR A CA 1
ATOM 673 C C . THR A 1 81 ? 8.299 -25.946 5.229 1.00 22.92 81 THR A C 1
ATOM 674 O O . THR A 1 81 ? 7.140 -25.942 4.925 1.00 23.29 81 THR A O 1
ATOM 678 N N . PRO A 1 82 ? 8.676 -25.616 6.474 1.00 22.90 82 PRO A N 1
ATOM 679 C CA . PRO A 1 82 ? 7.559 -25.374 7.425 1.00 20.45 82 PRO A CA 1
ATOM 680 C C . PRO A 1 82 ? 6.628 -24.190 7.134 1.00 19.66 82 PRO A C 1
ATOM 681 O O . PRO A 1 82 ? 5.464 -24.236 7.490 1.00 20.06 82 PRO A O 1
ATOM 685 N N . ASP A 1 83 ? 7.098 -23.159 6.441 1.00 18.46 83 ASP A N 1
ATOM 686 C CA . ASP A 1 83 ? 6.259 -22.037 5.989 1.00 17.29 83 ASP A CA 1
ATOM 687 C C . ASP A 1 83 ? 5.097 -22.487 5.079 1.00 15.22 83 ASP A C 1
ATOM 688 O O . ASP A 1 83 ? 4.086 -21.856 5.012 1.00 14.80 83 ASP A O 1
ATOM 693 N N . ALA A 1 84 ? 5.264 -23.614 4.426 1.00 13.55 84 ALA A N 1
ATOM 694 C CA . ALA A 1 84 ? 4.270 -24.084 3.443 1.00 12.26 84 ALA A CA 1
ATOM 695 C C . ALA A 1 84 ? 2.993 -24.597 4.050 1.00 11.15 84 ALA A C 1
ATOM 696 O O . ALA A 1 84 ? 1.971 -24.521 3.416 1.00 10.46 84 ALA A O 1
ATOM 698 N N . VAL A 1 85 ? 3.059 -25.140 5.257 1.00 10.48 85 VAL A N 1
ATOM 699 C CA . VAL A 1 85 ? 1.948 -25.829 5.877 1.00 9.88 85 VAL A CA 1
ATOM 700 C C . VAL A 1 85 ? 1.621 -25.233 7.243 1.00 9.39 85 VAL A C 1
ATOM 701 O O . VAL A 1 85 ? 2.513 -25.000 8.041 1.00 10.00 85 VAL A O 1
ATOM 705 N N . TYR A 1 86 ? 0.354 -24.941 7.475 1.00 8.33 86 TYR A N 1
ATOM 706 C CA . TYR A 1 86 ? -0.106 -24.344 8.701 1.00 7.83 86 TYR A CA 1
ATOM 707 C C . TYR A 1 86 ? -1.401 -24.953 9.123 1.00 7.12 86 TYR A C 1
ATOM 708 O O . TYR A 1 86 ? -2.314 -25.068 8.339 1.00 6.57 86 TYR A O 1
ATOM 717 N N . VAL A 1 87 ? -1.496 -25.329 10.405 1.00 7.12 87 VAL A N 1
ATOM 718 C CA . VAL A 1 87 ? -2.698 -25.844 11.014 1.00 6.67 87 VAL A CA 1
ATOM 719 C C . VAL A 1 87 ? -3.218 -24.895 12.077 1.00 6.76 87 VAL A C 1
ATOM 720 O O . VAL A 1 87 ? -2.499 -24.555 12.973 1.00 6.95 87 VAL A O 1
ATOM 724 N N . TRP A 1 88 ? -4.488 -24.533 11.967 1.00 6.36 88 TRP A N 1
ATOM 725 C CA . TRP A 1 88 ? -5.233 -23.863 13.038 1.00 6.65 88 TRP A CA 1
ATOM 726 C C . TRP A 1 88 ? -6.315 -24.810 13.529 1.00 6.24 88 TRP A C 1
ATOM 727 O O . TRP A 1 88 ? -7.212 -25.137 12.772 1.00 6.11 88 TRP A O 1
ATOM 738 N N . ALA A 1 89 ? -6.228 -25.263 14.771 1.00 6.45 89 ALA A N 1
ATOM 739 C CA . ALA A 1 89 ? -7.219 -26.150 15.337 1.00 5.94 89 ALA A CA 1
ATOM 740 C C . ALA A 1 89 ? -8.025 -25.443 16.394 1.00 6.32 89 ALA A C 1
ATOM 741 O O . ALA A 1 89 ? -7.499 -24.592 17.106 1.00 6.48 89 ALA A O 1
ATOM 743 N N . ASP A 1 90 ? -9.302 -25.840 16.517 1.00 6.06 90 ASP A N 1
ATOM 744 C CA . ASP A 1 90 ? -10.093 -25.391 17.646 1.00 6.64 90 ASP A CA 1
ATOM 745 C C . ASP A 1 90 ? -9.513 -25.963 18.931 1.00 7.00 90 ASP A C 1
ATOM 746 O O . ASP A 1 90 ? -8.680 -26.856 18.930 1.00 7.11 90 ASP A O 1
ATOM 751 N N . VAL A 1 91 ? -10.012 -25.447 20.035 1.00 7.68 91 VAL A N 1
ATOM 752 C CA . VAL A 1 91 ? -9.449 -25.685 21.355 1.00 8.39 91 VAL A CA 1
ATOM 753 C C . VAL A 1 91 ? -9.592 -27.106 21.887 1.00 8.48 91 VAL A C 1
ATOM 754 O O . VAL A 1 91 ? -8.844 -27.471 22.806 1.00 9.31 91 VAL A O 1
ATOM 758 N N . ASP A 1 92 ? -10.562 -27.859 21.365 1.00 8.25 92 ASP A N 1
ATOM 759 C CA . ASP A 1 92 ? -10.878 -29.156 21.940 1.00 8.60 92 ASP A CA 1
ATOM 760 C C . ASP A 1 92 ? -9.776 -30.185 21.680 1.00 7.94 92 ASP A C 1
ATOM 761 O O . ASP A 1 92 ? -9.021 -30.107 20.724 1.00 7.27 92 ASP A O 1
ATOM 766 N N . GLN A 1 93 ? -9.696 -31.167 22.549 1.00 7.93 93 GLN A N 1
ATOM 767 C CA . GLN A 1 93 ? -8.799 -32.272 22.340 1.00 8.15 93 GLN A CA 1
ATOM 768 C C . GLN A 1 93 ? -9.014 -32.861 20.942 1.00 7.32 93 GLN A C 1
ATOM 769 O O . GLN A 1 93 ? -8.063 -33.167 20.193 1.00 6.84 93 GLN A O 1
ATOM 775 N N . ARG A 1 94 ? -10.270 -33.057 20.558 1.00 7.03 94 ARG A N 1
ATOM 776 C CA . ARG A 1 94 ? -10.569 -33.789 19.321 1.00 7.00 94 ARG A CA 1
ATOM 777 C C . ARG A 1 94 ? -10.039 -33.026 18.108 1.00 6.58 94 ARG A C 1
ATOM 778 O O . ARG A 1 94 ? -9.592 -33.657 17.141 1.00 6.61 94 ARG A O 1
ATOM 786 N N . THR A 1 95 ? -10.113 -31.705 18.137 1.00 6.15 95 THR A N 1
ATOM 787 C CA . THR A 1 95 ? -9.668 -30.887 17.013 1.00 5.72 95 THR A CA 1
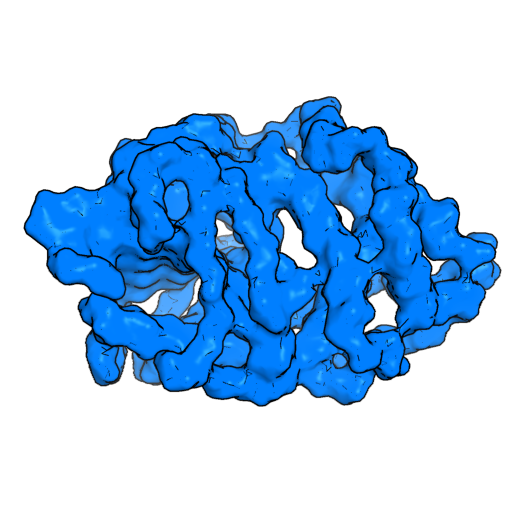ATOM 788 C C . THR A 1 95 ? -8.126 -30.695 17.045 1.00 6.00 95 THR A C 1
ATOM 789 O O . THR A 1 95 ? -7.489 -30.798 16.002 1.00 5.43 95 THR A O 1
ATOM 793 N N . ARG A 1 96 ? -7.540 -30.459 18.216 1.00 6.50 96 ARG A N 1
ATOM 794 C CA . ARG A 1 96 ? -6.098 -30.369 18.293 1.00 7.28 96 ARG A CA 1
ATOM 795 C C . ARG A 1 96 ? -5.465 -31.666 17.819 1.00 7.20 96 ARG A C 1
ATOM 796 O O . ARG A 1 96 ? -4.491 -31.654 17.040 1.00 7.03 96 ARG A O 1
ATOM 804 N N . LYS A 1 97 ? -5.964 -32.821 18.274 1.00 7.17 97 LYS A N 1
ATOM 805 C CA . LYS A 1 97 ? -5.356 -34.063 17.891 1.00 7.71 97 LYS A CA 1
ATOM 806 C C . LYS A 1 97 ? -5.614 -34.379 16.414 1.00 6.74 97 LYS A C 1
ATOM 807 O O . LYS A 1 97 ? -4.808 -35.059 15.757 1.00 6.73 97 LYS A O 1
ATOM 813 N N . THR A 1 98 ? -6.731 -33.931 15.878 1.00 5.80 98 THR A N 1
ATOM 814 C CA . THR A 1 98 ? -6.925 -34.052 14.425 1.00 5.51 98 THR A CA 1
ATOM 815 C C . THR A 1 98 ? -5.831 -33.281 13.673 1.00 5.49 98 THR A C 1
ATOM 816 O O . THR A 1 98 ? -5.282 -33.775 12.716 1.00 5.44 98 THR A O 1
ATOM 820 N N . GLY A 1 99 ? -5.556 -32.033 14.081 1.00 5.67 99 GLY A N 1
ATOM 821 C CA . GLY A 1 99 ? -4.521 -31.271 13.432 1.00 5.81 99 GLY A CA 1
ATOM 822 C C . GLY A 1 99 ? -3.196 -31.994 13.482 1.00 6.19 99 GLY A C 1
ATOM 823 O O . GLY A 1 99 ? -2.458 -32.037 12.481 1.00 6.12 99 GLY A O 1
ATOM 824 N N . GLU A 1 100 ? -2.838 -32.533 14.651 1.00 6.74 100 GLU A N 1
ATOM 825 C CA . GLU A 1 100 ? -1.569 -33.299 14.765 1.00 7.50 100 GLU A CA 1
ATOM 826 C C . GLU A 1 100 ? -1.543 -34.565 13.876 1.00 7.12 100 GLU A C 1
ATOM 827 O O . GLU A 1 100 ? -0.527 -34.857 13.271 1.00 6.94 100 GLU A O 1
ATOM 833 N N . ALA A 1 101 ? -2.667 -35.256 13.767 1.00 6.68 101 ALA A N 1
ATOM 834 C CA . ALA A 1 101 ? -2.752 -36.449 12.963 1.00 6.72 101 ALA A CA 1
ATOM 835 C C . ALA A 1 101 ? -2.674 -36.115 11.472 1.00 6.51 101 ALA A C 1
ATOM 836 O O . ALA A 1 101 ? -2.077 -36.869 10.688 1.00 6.85 101 ALA A O 1
ATOM 838 N N . PHE A 1 102 ? -3.244 -34.982 11.087 1.00 6.19 102 PHE A N 1
ATOM 839 C CA . PHE A 1 102 ? -3.105 -34.496 9.711 1.00 6.25 102 PHE A CA 1
ATOM 840 C C . PHE A 1 102 ? -1.661 -34.255 9.355 1.00 6.75 102 PHE A C 1
ATOM 841 O O . PHE A 1 102 ? -1.175 -34.751 8.325 1.00 6.86 102 PHE A O 1
ATOM 849 N N . LEU A 1 103 ? -0.913 -33.584 10.245 1.00 7.01 103 LEU A N 1
ATOM 850 C CA . LEU A 1 103 ? 0.516 -33.344 9.994 1.00 7.73 103 LEU A CA 1
ATOM 851 C C . LEU A 1 103 ? 1.280 -34.670 9.926 1.00 8.32 103 LEU A C 1
ATOM 852 O O . LEU A 1 103 ? 2.173 -34.822 9.088 1.00 8.72 103 LEU A O 1
ATOM 857 N N . ALA A 1 104 ? 0.939 -35.649 10.777 1.00 8.23 104 ALA A N 1
ATOM 858 C CA . ALA A 1 104 ? 1.654 -36.933 10.786 1.00 9.07 104 ALA A CA 1
ATOM 859 C C . ALA A 1 104 ? 1.427 -37.705 9.478 1.00 9.29 104 ALA A C 1
ATOM 860 O O . ALA A 1 104 ? 2.338 -38.416 9.056 1.00 10.72 104 ALA A O 1
ATOM 862 N N . GLY A 1 105 ? 0.253 -37.553 8.842 1.00 8.90 105 GLY A N 1
ATOM 863 C CA . GLY A 1 105 ? -0.016 -38.204 7.567 1.00 8.91 105 GLY A CA 1
ATOM 864 C C . GLY A 1 105 ? 0.531 -37.428 6.384 1.00 9.20 105 GLY A C 1
ATOM 865 O O . GLY A 1 105 ? 1.059 -37.990 5.448 1.00 9.89 105 GLY A O 1
ATOM 866 N N . LEU A 1 106 ? 0.394 -36.118 6.442 1.00 8.84 106 LEU A N 1
ATOM 867 C CA . LEU A 1 106 ? 0.889 -35.237 5.379 1.00 9.38 106 LEU A CA 1
ATOM 868 C C . LEU A 1 106 ? 2.374 -35.248 5.261 1.00 10.43 106 LEU A C 1
ATOM 869 O O . LEU A 1 106 ? 2.929 -35.208 4.133 1.00 11.41 106 LEU A O 1
ATOM 874 N N . ALA A 1 107 ? 3.061 -35.307 6.408 1.00 10.77 107 ALA A N 1
ATOM 875 C CA . ALA A 1 107 ? 4.509 -35.094 6.483 1.00 12.05 107 ALA A CA 1
ATOM 876 C C . ALA A 1 107 ? 5.087 -35.913 7.620 1.00 13.24 107 ALA A C 1
ATOM 877 O O . ALA A 1 107 ? 5.475 -35.384 8.654 1.00 12.86 107 ALA A O 1
ATOM 879 N N . PRO A 1 108 ? 5.130 -37.238 7.426 1.00 14.64 108 PRO A N 1
ATOM 880 C CA . PRO A 1 108 ? 5.535 -38.095 8.512 1.00 16.51 108 PRO A CA 1
ATOM 881 C C . PRO A 1 108 ? 6.940 -37.777 8.994 1.00 17.97 108 PRO A C 1
ATOM 882 O O . PRO A 1 108 ? 7.850 -37.601 8.189 1.00 18.52 108 PRO A O 1
ATOM 886 N N . GLN A 1 109 ? 7.096 -37.700 10.306 1.00 19.45 109 GLN A N 1
ATOM 887 C CA . GLN A 1 109 ? 8.406 -37.458 10.906 1.00 21.08 109 GLN A CA 1
ATOM 888 C C . GLN A 1 109 ? 9.026 -36.117 10.492 1.00 20.59 109 GLN A C 1
ATOM 889 O O . GLN A 1 109 ? 10.240 -35.933 10.516 1.00 22.01 109 GLN A O 1
ATOM 895 N N . CYS A 1 110 ? 8.179 -35.178 10.079 1.00 18.08 110 CYS A N 1
ATOM 896 C CA . CYS A 1 110 ? 8.627 -33.838 9.847 1.00 17.97 110 CYS A CA 1
ATOM 897 C C . CYS A 1 110 ? 8.298 -33.065 11.116 1.00 17.32 110 CYS A C 1
ATOM 898 O O . CYS A 1 110 ? 7.240 -33.291 11.719 1.00 17.19 110 CYS A O 1
ATOM 901 N N . ASP A 1 111 ? 9.148 -32.127 11.478 1.00 18.27 111 ASP A N 1
ATOM 902 C CA A ASP A 1 111 ? 8.962 -31.472 12.769 0.50 18.18 111 ASP A CA 1
ATOM 903 C CA B ASP A 1 111 ? 9.025 -31.399 12.741 0.50 18.83 111 ASP A CA 1
ATOM 904 C C . ASP A 1 111 ? 8.055 -30.257 12.601 1.00 17.94 111 ASP A C 1
ATOM 905 O O . ASP A 1 111 ? 8.489 -29.115 12.455 1.00 20.55 111 ASP A O 1
ATOM 914 N N . LEU A 1 112 ? 6.756 -30.551 12.578 1.00 16.20 112 LEU A N 1
ATOM 915 C CA . LEU A 1 112 ? 5.719 -29.550 12.406 1.00 14.44 112 LEU A CA 1
ATOM 916 C C . LEU A 1 112 ? 4.811 -29.621 13.613 1.00 12.91 112 LEU A C 1
ATOM 917 O O . LEU A 1 112 ? 4.662 -30.661 14.211 1.00 12.29 112 LEU A O 1
ATOM 922 N N . ALA A 1 113 ? 4.188 -28.495 13.951 1.00 11.54 113 ALA A N 1
ATOM 923 C CA . ALA A 1 113 ? 3.300 -28.429 15.101 1.00 10.62 113 ALA A CA 1
ATOM 924 C C . ALA A 1 113 ? 2.123 -27.603 14.717 1.00 9.75 113 ALA A C 1
ATOM 925 O O . ALA A 1 113 ? 2.201 -26.730 13.868 1.00 9.80 113 ALA A O 1
ATOM 927 N N . ILE A 1 114 ? 1.009 -27.859 15.374 1.00 8.82 114 ILE A N 1
ATOM 928 C CA . ILE A 1 114 ? -0.200 -27.068 15.147 1.00 8.31 114 ILE A CA 1
ATOM 929 C C . ILE A 1 114 ? -0.201 -25.745 15.887 1.00 8.53 114 ILE A C 1
ATOM 930 O O . ILE A 1 114 ? 0.610 -25.501 16.776 1.00 8.88 114 ILE A O 1
ATOM 935 N N . HIS A 1 115 ? -1.133 -24.893 15.480 1.00 8.34 115 HIS A N 1
ATOM 936 C CA . HIS A 1 115 ? -1.456 -23.713 16.198 1.00 8.91 115 HIS A CA 1
ATOM 937 C C . HIS A 1 115 ? -2.890 -23.765 16.697 1.00 8.15 115 HIS A C 1
ATOM 938 O O . HIS A 1 115 ? -3.749 -24.312 16.030 1.00 7.35 115 HIS A O 1
ATOM 945 N N . HIS A 1 116 ? -3.134 -23.108 17.834 1.00 8.68 116 HIS A N 1
ATOM 946 C CA . HIS A 1 116 ? -4.466 -22.984 18.419 1.00 8.40 116 HIS A CA 1
ATOM 947 C C . HIS A 1 116 ? -4.519 -21.867 19.431 1.00 9.29 116 HIS A C 1
ATOM 948 O O . HIS A 1 116 ? -3.512 -21.281 19.814 1.00 10.03 116 HIS A O 1
ATOM 955 N N . GLN A 1 117 ? -5.728 -21.496 19.822 1.00 9.74 117 GLN A N 1
ATOM 956 C CA . GLN A 1 117 ? -5.891 -20.428 20.763 1.00 10.78 117 GLN A CA 1
ATOM 957 C C . GLN A 1 117 ? -5.173 -20.786 22.054 1.00 11.84 117 GLN A C 1
ATOM 958 O O . GLN A 1 117 ? -5.339 -21.860 22.529 1.00 11.14 117 GLN A O 1
ATOM 964 N N . GLN A 1 118 ? -4.487 -19.825 22.647 1.00 13.88 118 GLN A N 1
ATOM 965 C CA . GLN A 1 118 ? -3.754 -20.095 23.889 1.00 15.85 118 GLN A CA 1
ATOM 966 C C . GLN A 1 118 ? -4.586 -20.657 25.024 1.00 15.74 118 GLN A C 1
ATOM 967 O O . GLN A 1 118 ? -4.213 -21.637 25.699 1.00 15.51 118 GLN A O 1
ATOM 973 N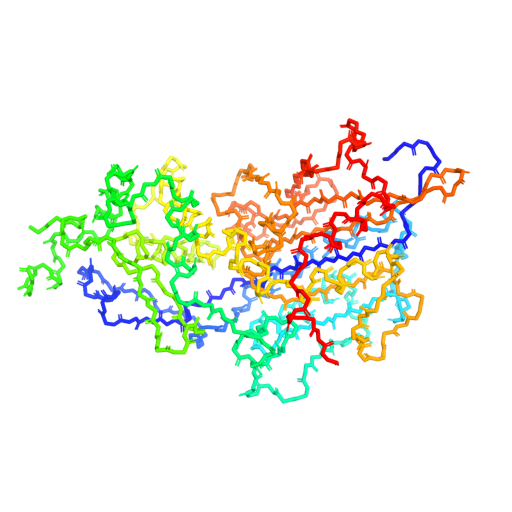 N . ASN A 1 119 ? -5.686 -19.979 25.304 1.00 15.44 119 ASN A N 1
ATOM 974 C CA . ASN A 1 119 ? -6.590 -20.424 26.337 1.00 16.27 119 ASN A CA 1
ATOM 975 C C . ASN A 1 119 ? -7.611 -21.422 25.813 1.00 14.92 119 ASN A C 1
ATOM 976 O O . ASN A 1 119 ? -8.542 -21.054 25.100 1.00 14.51 119 ASN A O 1
ATOM 981 N N . THR A 1 120 ? -7.428 -22.709 26.113 1.00 13.64 120 THR A N 1
ATOM 982 C CA . THR A 1 120 ? -8.309 -23.740 25.623 1.00 13.38 120 THR A CA 1
ATOM 983 C C . THR A 1 120 ? -9.599 -23.938 26.406 1.00 14.30 120 THR A C 1
ATOM 984 O O . THR A 1 120 ? -10.418 -24.730 25.977 1.00 14.31 120 THR A O 1
ATOM 988 N N . GLN A 1 121 ? -9.779 -23.192 27.497 1.00 16.03 121 GLN A N 1
ATOM 989 C CA A GLN A 1 121 ? -10.930 -23.290 28.377 0.50 17.79 121 GLN A CA 1
ATOM 990 C CA B GLN A 1 121 ? -11.017 -23.362 28.288 0.50 16.89 121 GLN A CA 1
ATOM 991 C C . GLN A 1 121 ? -12.032 -22.283 27.959 1.00 18.48 121 GLN A C 1
ATOM 992 O O . GLN A 1 121 ? -13.050 -22.143 28.655 1.00 20.12 121 GLN A O 1
ATOM 1003 N N . GLN A 1 122 ? -11.771 -21.506 26.917 1.00 18.38 122 GLN A N 1
ATOM 1004 C CA . GLN A 1 122 ? -12.721 -20.516 26.429 1.00 19.05 122 GLN A CA 1
ATOM 1005 C C . GLN A 1 122 ? -12.890 -20.799 24.949 1.00 16.27 122 GLN A C 1
ATOM 1006 O O . GLN A 1 122 ? -11.992 -21.318 24.294 1.00 15.80 122 GLN A O 1
ATOM 1012 N N . ALA A 1 123 ? -14.048 -20.443 24.410 1.00 14.46 123 ALA A N 1
ATOM 1013 C CA . ALA A 1 123 ? -14.320 -20.554 22.990 1.00 13.06 123 ALA A CA 1
ATOM 1014 C C . ALA A 1 123 ? -13.306 -19.764 22.156 1.00 11.81 123 ALA A C 1
ATOM 1015 O O . ALA A 1 123 ? -12.856 -18.724 22.540 1.00 11.98 123 ALA A O 1
ATOM 1017 N N . ASP A 1 124 ? -12.997 -20.328 20.990 1.00 10.22 124 ASP A N 1
ATOM 1018 C CA . ASP A 1 124 ? -12.241 -19.652 19.945 1.00 9.52 124 ASP A CA 1
ATOM 1019 C C . ASP A 1 124 ? -13.271 -18.975 19.054 1.00 9.29 124 ASP A C 1
ATOM 1020 O O . ASP A 1 124 ? -14.059 -19.685 18.450 1.00 8.91 124 ASP A O 1
ATOM 1025 N N . PRO A 1 125 ? -13.248 -17.626 19.006 1.00 9.81 125 PRO A N 1
ATOM 1026 C CA . PRO A 1 125 ? -14.275 -16.944 18.208 1.00 9.99 125 PRO A CA 1
ATOM 1027 C C . PRO A 1 125 ? -14.225 -17.205 16.721 1.00 9.49 125 PRO A C 1
ATOM 1028 O O . PRO A 1 125 ? -15.200 -16.923 15.989 1.00 9.04 125 PRO A O 1
ATOM 1032 N N . LEU A 1 126 ? -13.140 -17.800 16.220 1.00 9.15 126 LEU A N 1
ATOM 1033 C CA . LEU A 1 126 ? -13.123 -18.200 14.827 1.00 8.79 126 LEU A CA 1
ATOM 1034 C C . LEU A 1 126 ? -14.105 -19.332 14.574 1.00 8.04 126 LEU A C 1
ATOM 1035 O O . LEU A 1 126 ? -14.752 -19.359 13.516 1.00 7.85 126 LEU A O 1
ATOM 1040 N N . PHE A 1 127 ? -14.243 -20.233 15.535 1.00 8.01 127 PHE A N 1
ATOM 1041 C CA . PHE A 1 127 ? -15.109 -21.390 15.409 1.00 7.78 127 PHE A CA 1
ATOM 1042 C C . PHE A 1 127 ? -16.496 -21.166 16.012 1.00 8.83 127 PHE A C 1
ATOM 1043 O O . PHE A 1 127 ? -17.471 -21.780 15.495 1.00 8.63 127 PHE A O 1
ATOM 1051 N N . HIS A 1 128 ? -16.566 -20.383 17.082 1.00 9.64 128 HIS A N 1
ATOM 1052 C CA . HIS A 1 128 ? -17.779 -20.188 17.862 1.00 10.16 128 HIS A CA 1
ATOM 1053 C C . HIS A 1 128 ? -17.938 -18.719 18.258 1.00 10.10 128 HIS A C 1
ATOM 1054 O O . HIS A 1 128 ? -17.835 -18.331 19.450 1.00 10.27 128 HIS A O 1
ATOM 1061 N N . PRO A 1 129 ? -18.187 -17.846 17.247 1.00 9.72 129 PRO A N 1
ATOM 1062 C CA . PRO A 1 129 ? -18.265 -16.420 17.520 1.00 10.47 129 PRO A CA 1
ATOM 1063 C C . PRO A 1 129 ? -19.437 -16.042 18.434 1.00 11.33 129 PRO A C 1
ATOM 1064 O O . PRO A 1 129 ? -19.354 -15.097 19.226 1.00 11.91 129 PRO A O 1
ATOM 1068 N N . VAL A 1 130 ? -20.534 -16.773 18.314 1.00 11.75 130 VAL A N 1
ATOM 1069 C CA . VAL A 1 130 ? -21.698 -16.477 19.150 1.00 13.40 130 VAL A CA 1
ATOM 1070 C C . VAL A 1 130 ? -21.400 -16.839 20.629 1.00 14.20 130 VAL A C 1
ATOM 1071 O O . VAL A 1 130 ? -21.581 -16.016 21.559 1.00 15.37 130 VAL A O 1
ATOM 1075 N N . LYS A 1 131 ? -20.891 -18.040 20.865 1.00 15.25 131 LYS 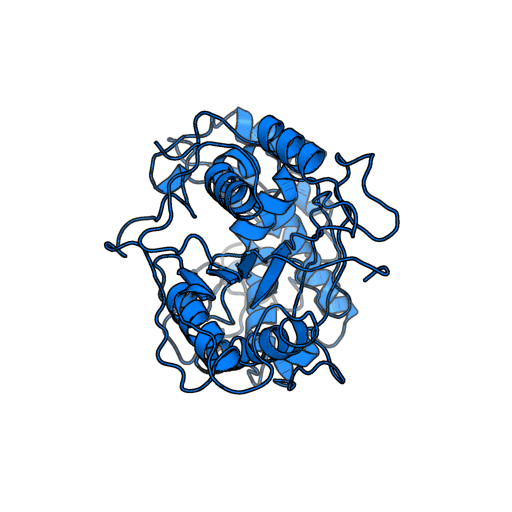A N 1
ATOM 1076 C CA . LYS A 1 131 ? -20.534 -18.426 22.242 1.00 16.51 131 LYS A CA 1
ATOM 1077 C C . LYS A 1 131 ? -19.426 -17.522 22.799 1.00 16.40 131 LYS A C 1
ATOM 1078 O O . LYS A 1 131 ? -19.434 -17.167 23.973 1.00 17.42 131 LYS A O 1
ATOM 1084 N N . ALA A 1 132 ? -18.493 -17.099 21.942 1.00 15.57 132 ALA A N 1
ATOM 1085 C CA . ALA A 1 132 ? -17.402 -16.181 22.325 1.00 15.84 132 ALA A CA 1
ATOM 1086 C C . ALA A 1 132 ? -17.839 -14.733 22.608 1.00 16.54 132 ALA A C 1
ATOM 1087 O O . ALA A 1 132 ? -17.062 -13.897 23.074 1.00 18.64 132 ALA A O 1
ATOM 1089 N N . GLY A 1 133 ? -19.069 -14.410 22.214 1.00 15.75 133 GLY A N 1
ATOM 1090 C CA . GLY A 1 133 ? -19.622 -13.077 22.460 1.00 16.04 133 GLY A CA 1
ATOM 1091 C C . GLY A 1 133 ? -19.354 -12.022 21.401 1.00 15.79 133 GLY A C 1
ATOM 1092 O O . GLY A 1 133 ? -19.549 -10.820 21.670 1.00 17.10 133 GLY A O 1
ATOM 1093 N N . ILE A 1 134 ? -18.969 -12.453 20.190 1.00 14.38 134 ILE A N 1
ATOM 1094 C CA . ILE A 1 134 ? -18.654 -11.516 19.115 1.00 14.65 134 ILE A CA 1
ATOM 1095 C C . ILE A 1 134 ? -19.942 -10.866 18.608 1.00 14.96 134 ILE A C 1
ATOM 1096 O O . ILE A 1 134 ? -20.000 -9.654 18.359 1.00 15.61 134 ILE A O 1
ATOM 1101 N N . CYS A 1 135 ? -20.977 -11.688 18.490 1.00 14.56 135 CYS A N 1
ATOM 1102 C CA . CYS A 1 135 ? -22.253 -11.222 18.015 1.00 15.14 135 CYS A CA 1
ATOM 1103 C C . CYS A 1 135 ? -23.355 -12.109 18.572 1.00 15.67 135 CYS A C 1
ATOM 1104 O O . CYS A 1 135 ? -23.111 -13.213 19.069 1.00 15.01 135 CYS A O 1
ATOM 1107 N N . SER A 1 136 ? -24.589 -11.643 18.458 1.00 17.69 136 SER A N 1
ATOM 1108 C CA . SER A 1 136 ? -25.703 -12.393 19.012 1.00 19.24 136 SER A CA 1
ATOM 1109 C C . SER A 1 136 ? -26.815 -12.490 17.984 1.00 18.79 136 SER A C 1
ATOM 1110 O O . SER A 1 136 ? -26.905 -11.641 17.110 1.00 20.26 136 SER A O 1
ATOM 1113 N N . MET A 1 137 ? -27.654 -13.498 18.121 1.00 20.40 137 MET A N 1
ATOM 1114 C CA . MET A 1 137 ? -28.805 -13.666 17.238 1.00 19.96 137 MET A CA 1
ATOM 1115 C C . MET A 1 137 ? -30.052 -13.184 17.958 1.00 20.82 137 MET A C 1
ATOM 1116 O O . MET A 1 137 ? -30.086 -13.097 19.191 1.00 21.96 137 MET A O 1
ATOM 1121 N N . ASP A 1 138 ? -31.030 -12.782 17.159 1.00 20.71 138 ASP A N 1
ATOM 1122 C CA A ASP A 1 138 ? -32.330 -12.344 17.674 0.50 21.19 138 ASP A CA 1
ATOM 1123 C CA B ASP A 1 138 ? -32.337 -12.331 17.646 0.50 21.40 138 ASP A CA 1
ATOM 1124 C C . ASP A 1 138 ? -33.236 -13.574 17.678 1.00 20.38 138 ASP A C 1
ATOM 1125 O O . ASP A 1 138 ? -33.410 -14.225 16.659 1.00 19.48 138 ASP A O 1
ATOM 1134 N N . LYS A 1 139 ? -33.788 -13.894 18.852 1.00 20.48 139 LYS A N 1
ATOM 1135 C CA A LYS A 1 139 ? -34.549 -15.122 19.069 0.50 19.77 139 LYS A CA 1
ATOM 1136 C CA B LYS A 1 139 ? -34.548 -15.136 19.069 0.50 19.57 139 LYS A CA 1
ATOM 1137 C C . LYS A 1 139 ? -35.733 -15.233 18.103 1.00 19.17 139 LYS A C 1
ATOM 1138 O O . LYS A 1 139 ? -35.975 -16.287 17.528 1.00 17.52 139 LYS A O 1
ATOM 1149 N N . SER A 1 140 ? -36.481 -14.133 17.926 1.00 19.90 140 SER A N 1
ATOM 1150 C CA . SER A 1 140 ? -37.617 -14.215 17.005 1.00 19.58 140 SER A CA 1
ATOM 1151 C C . SER A 1 140 ? -37.144 -14.506 15.563 1.00 17.93 140 SER A C 1
ATOM 1152 O O . SER A 1 140 ? -37.786 -15.278 14.806 1.00 16.77 140 SER A O 1
ATOM 1155 N N . GLN A 1 141 ? -36.013 -13.916 15.180 1.00 16.80 141 GLN A N 1
ATOM 1156 C CA . GLN A 1 141 ? -35.482 -14.152 13.860 1.00 15.95 141 GLN A CA 1
ATOM 1157 C C . GLN A 1 141 ? -34.995 -15.595 13.664 1.00 14.07 141 GLN A C 1
ATOM 1158 O O . GLN A 1 141 ? -35.136 -16.158 12.602 1.00 13.07 141 GLN A O 1
ATOM 1164 N N . VAL A 1 142 ? -34.401 -16.191 14.695 1.00 13.32 142 VAL A N 1
ATOM 1165 C CA . VAL A 1 142 ? -34.032 -17.583 14.635 1.00 12.30 142 VAL A CA 1
ATOM 1166 C C . VAL A 1 142 ? -35.245 -18.462 14.365 1.00 11.95 142 VAL A C 1
ATOM 1167 O O . VAL A 1 142 ? -35.224 -19.328 13.506 1.00 10.60 142 VAL A O 1
ATOM 1171 N N . HIS A 1 143 ? -36.282 -18.271 15.163 1.00 12.76 143 HIS A N 1
ATOM 1172 C CA . HIS A 1 143 ? -37.485 -19.112 15.004 1.00 13.06 143 HIS A CA 1
ATOM 1173 C C . HIS A 1 143 ? -38.031 -18.979 13.546 1.00 12.45 143 HIS A C 1
ATOM 1174 O O . HIS A 1 143 ? -38.322 -19.981 12.891 1.00 12.00 143 HIS A O 1
ATOM 1181 N N . ALA A 1 144 ? -38.093 -17.748 13.038 1.00 12.80 144 ALA A N 1
ATOM 1182 C CA . ALA A 1 144 ? -38.629 -17.521 11.699 1.00 12.66 144 ALA A CA 1
ATOM 1183 C C . ALA A 1 144 ? -37.718 -18.088 10.642 1.00 11.86 144 ALA A C 1
ATOM 1184 O O . ALA A 1 144 ? -38.189 -18.697 9.680 1.00 11.68 144 ALA A O 1
ATOM 1186 N N . ALA A 1 145 ? -36.406 -17.964 10.821 1.00 11.43 145 ALA A N 1
ATOM 1187 C CA . ALA A 1 145 ? -35.466 -18.458 9.820 1.00 10.68 145 ALA A CA 1
ATOM 1188 C C . ALA A 1 145 ? -35.476 -19.986 9.735 1.00 9.91 145 ALA A C 1
ATOM 1189 O O . ALA A 1 145 ? -35.397 -20.570 8.654 1.00 9.40 145 ALA A O 1
ATOM 1191 N N . VAL A 1 146 ? -35.568 -20.672 10.874 1.00 9.69 146 VAL A N 1
ATOM 1192 C CA . VAL A 1 146 ? -35.609 -22.116 10.894 1.00 9.27 146 VAL A CA 1
ATOM 1193 C C . VAL A 1 146 ? -36.910 -22.605 10.236 1.00 9.68 146 VAL A C 1
ATOM 1194 O O . VAL A 1 146 ? -36.886 -23.564 9.449 1.00 9.30 146 VAL A O 1
ATOM 1198 N N . GLU A 1 147 ? -38.018 -21.933 10.518 1.00 10.94 147 GLU A N 1
ATOM 1199 C CA . GLU A 1 147 ? -39.280 -22.313 9.868 1.00 11.94 147 GLU A CA 1
ATOM 1200 C C . GLU A 1 147 ? -39.179 -22.143 8.364 1.00 12.10 147 GLU A C 1
ATOM 1201 O O . GLU A 1 147 ? -39.637 -23.027 7.604 1.00 11.58 147 GLU A O 1
ATOM 1207 N N . LYS A 1 148 ? -38.545 -21.068 7.916 1.00 12.49 148 LYS A N 1
ATOM 1208 C CA . LYS A 1 148 ? -38.352 -20.829 6.491 1.00 13.81 148 LYS A CA 1
ATOM 1209 C C . LYS A 1 148 ? -37.524 -21.940 5.857 1.00 12.70 148 LYS A C 1
ATOM 1210 O O . LYS A 1 148 ? -37.820 -22.461 4.779 1.00 12.90 148 LYS A O 1
ATOM 1216 N N . GLN A 1 149 ? -36.457 -22.328 6.525 1.00 11.44 149 GLN A N 1
ATOM 1217 C CA . GLN A 1 149 ? -35.588 -23.380 6.009 1.00 11.06 149 GLN A CA 1
ATOM 1218 C C . GLN A 1 149 ? -36.366 -24.697 5.931 1.00 10.98 149 GLN A C 1
ATOM 1219 O O . GLN A 1 149 ? -36.210 -25.441 4.989 1.00 11.46 149 GLN A O 1
ATOM 1225 N N . ALA A 1 150 ? -37.167 -25.009 6.948 1.00 10.90 150 ALA A N 1
ATOM 1226 C CA . ALA A 1 150 ? -37.944 -26.258 6.974 1.00 11.23 150 ALA A CA 1
ATOM 1227 C C . ALA A 1 150 ? -39.095 -26.213 5.960 1.00 11.96 150 ALA A C 1
ATOM 1228 O O . ALA A 1 150 ? -39.493 -27.260 5.447 1.00 13.31 150 ALA A O 1
ATOM 1230 N N . GLY A 1 151 ? -39.622 -25.035 5.663 1.00 12.09 151 GLY A N 1
ATOM 1231 C CA . GLY A 1 151 ? -40.767 -24.914 4.747 1.00 12.84 151 GLY A CA 1
ATOM 1232 C C . GLY A 1 151 ? -42.095 -25.210 5.393 1.00 13.31 151 GLY A C 1
ATOM 1233 O O . GLY A 1 151 ? -43.110 -25.264 4.709 1.00 13.67 151 GLY A O 1
ATOM 1234 N N . THR A 1 152 ? -42.106 -25.391 6.716 1.00 12.58 152 THR A N 1
ATOM 1235 C CA . THR A 1 152 ? -43.303 -25.791 7.461 1.00 13.42 152 THR A CA 1
ATOM 1236 C C . THR A 1 152 ? -43.056 -25.438 8.934 1.00 12.97 152 THR A C 1
ATOM 1237 O O . THR A 1 152 ? -41.909 -25.383 9.361 1.00 12.30 152 THR A O 1
ATOM 1241 N N . PRO A 1 153 ? -44.119 -25.222 9.721 1.00 13.13 153 PRO A N 1
ATOM 1242 C CA . PRO A 1 153 ? -43.902 -24.993 11.142 1.00 13.08 153 PRO A CA 1
ATOM 1243 C C . PRO A 1 153 ? -43.117 -26.131 11.757 1.00 12.21 153 PRO A C 1
ATOM 1244 O O . PRO A 1 153 ? -43.346 -27.325 11.515 1.00 12.36 153 PRO A O 1
ATOM 1248 N N . ILE A 1 154 ? -42.141 -25.797 12.582 1.00 11.82 154 ILE A N 1
ATOM 1249 C CA A ILE A 1 154 ? -41.223 -26.801 13.116 0.50 11.04 154 ILE A CA 1
ATOM 1250 C CA B ILE A 1 154 ? -41.226 -26.763 13.090 0.50 11.00 154 ILE A CA 1
ATOM 1251 C C . ILE A 1 154 ? -41.924 -27.817 13.984 1.00 10.91 154 ILE A C 1
ATOM 1252 O O . ILE A 1 154 ? -41.497 -28.973 14.027 1.00 10.91 154 ILE A O 1
ATOM 1261 N N . GLU A 1 155 ? -43.019 -27.418 14.643 1.00 11.35 155 GLU A N 1
ATOM 1262 C CA A GLU A 1 155 ? -43.795 -28.321 15.502 0.50 11.65 155 GLU A CA 1
ATOM 1263 C CA B GLU A 1 155 ? -43.747 -28.362 15.496 0.50 11.51 155 GLU A CA 1
ATOM 1264 C C . GLU A 1 155 ? -44.328 -29.539 14.724 1.00 11.29 155 GLU A C 1
ATOM 1265 O O . GLU A 1 155 ? -44.692 -30.560 15.315 1.00 11.71 155 GLU A O 1
ATOM 1276 N N . THR A 1 156 ? -44.357 -29.411 13.396 1.00 11.26 156 THR A N 1
ATOM 1277 C CA . THR A 1 156 ? -44.873 -30.476 12.524 1.00 11.27 156 THR A CA 1
ATOM 1278 C C . THR A 1 156 ? -43.781 -31.306 11.857 1.00 10.60 156 THR A C 1
ATOM 1279 O O . THR A 1 156 ? -44.054 -32.176 11.042 1.00 10.39 156 THR A O 1
ATOM 1283 N N . LEU A 1 157 ? -42.526 -31.044 12.201 1.00 9.81 157 LEU A N 1
ATOM 1284 C CA . LEU A 1 157 ? -41.400 -31.651 11.470 1.00 9.19 157 LEU A CA 1
ATOM 1285 C C . LEU A 1 157 ? -41.397 -33.174 11.495 1.00 8.89 157 LEU A C 1
ATOM 1286 O O . LEU A 1 157 ? -40.973 -33.798 10.518 1.00 8.76 157 LEU A O 1
ATOM 1291 N N . ASN A 1 158 ? -41.831 -33.806 12.587 1.00 9.06 158 ASN A N 1
ATOM 1292 C CA . ASN A 1 158 ? -41.750 -35.259 12.632 1.00 9.06 158 ASN A CA 1
ATOM 1293 C C . ASN A 1 158 ? -42.570 -35.887 11.495 1.00 9.65 158 ASN A C 1
ATOM 1294 O O . ASN A 1 158 ? -42.281 -37.011 11.078 1.00 9.79 158 ASN A O 1
ATOM 1299 N N . GLN A 1 159 ? -43.623 -35.213 11.067 1.00 10.63 159 GLN A N 1
ATOM 1300 C CA . GLN A 1 159 ? -44.488 -35.758 10.025 1.00 11.99 159 GLN A CA 1
ATOM 1301 C C . GLN A 1 159 ? -43.797 -35.927 8.676 1.00 11.91 159 GLN A C 1
ATOM 1302 O O . GLN A 1 159 ? -44.329 -36.667 7.822 1.00 12.85 159 GLN A O 1
ATOM 1308 N N . ARG A 1 160 ? -42.683 -35.240 8.494 1.00 11.65 160 ARG A N 1
ATOM 1309 C CA . ARG A 1 160 ? -41.886 -35.314 7.280 1.00 12.32 160 ARG A CA 1
ATOM 1310 C C . ARG A 1 160 ? -41.032 -36.578 7.263 1.00 11.78 160 ARG A C 1
ATOM 1311 O O . ARG A 1 160 ? -40.538 -36.998 6.209 1.00 12.52 160 ARG A O 1
ATOM 1319 N N . TYR A 1 161 ? -40.810 -37.169 8.424 1.00 11.07 161 TYR A N 1
ATOM 1320 C CA . TYR A 1 161 ? -39.826 -38.242 8.588 1.00 10.69 161 TYR A CA 1
ATOM 1321 C C . TYR A 1 161 ? -40.387 -39.481 9.260 1.00 10.35 161 TYR A C 1
ATOM 1322 O O . TYR A 1 161 ? -39.687 -40.149 10.036 1.00 9.71 161 TYR A O 1
ATOM 1331 N N . GLN A 1 162 ? -41.618 -39.850 8.943 1.00 11.24 162 GLN A N 1
ATOM 1332 C CA . GLN A 1 162 ? -42.254 -40.960 9.608 1.00 12.06 162 GLN A CA 1
ATOM 1333 C C . GLN A 1 162 ? -41.505 -42.276 9.444 1.00 11.53 162 GLN A C 1
ATOM 1334 O O . GLN A 1 162 ? -41.277 -42.972 10.439 1.00 11.77 162 GLN A O 1
ATOM 1340 N N . ALA A 1 163 ? -41.079 -42.619 8.243 1.00 11.10 163 ALA A N 1
ATOM 1341 C CA . ALA A 1 163 ? -40.362 -43.891 8.048 1.00 11.09 163 ALA A CA 1
ATOM 1342 C C . ALA A 1 163 ? -39.023 -43.969 8.783 1.00 10.07 163 ALA A C 1
ATOM 1343 O O . ALA A 1 163 ? -38.676 -44.968 9.411 1.00 10.25 163 ALA A O 1
ATOM 1345 N N . SER A 1 164 ? -38.256 -42.894 8.727 1.00 9.19 164 SER A N 1
ATOM 1346 C CA A SER A 1 164 ? -36.958 -42.824 9.367 0.50 8.35 164 SER A CA 1
ATOM 1347 C CA B SER A 1 164 ? -36.954 -42.899 9.374 0.50 8.77 164 SER A CA 1
ATOM 1348 C C . SER A 1 164 ? -37.087 -42.880 10.889 1.00 8.22 164 SER A C 1
ATOM 1349 O O . SER A 1 164 ? -36.318 -43.574 11.579 1.00 7.71 164 SER A O 1
ATOM 1354 N N . LEU A 1 165 ? -38.093 -42.176 11.415 1.00 8.04 165 LEU A N 1
ATOM 1355 C CA . LEU A 1 165 ? -38.311 -42.212 12.869 1.00 8.15 165 LEU A CA 1
ATOM 1356 C C . LEU A 1 165 ? -38.765 -43.600 13.312 1.00 8.49 165 LEU A C 1
ATOM 1357 O O . LEU A 1 165 ? -38.364 -44.130 14.364 1.00 8.59 165 LEU A O 1
ATOM 1362 N N . ALA A 1 166 ? -39.576 -44.256 12.491 1.00 8.84 166 ALA A N 1
ATOM 1363 C CA . ALA A 1 166 ? -40.007 -45.624 12.798 1.00 9.35 166 ALA A CA 1
ATOM 1364 C C . ALA A 1 166 ? -38.832 -46.592 12.766 1.00 9.35 166 ALA A C 1
ATOM 1365 O O . ALA A 1 166 ? -38.731 -47.460 13.606 1.00 9.65 166 ALA A O 1
ATOM 1367 N N . LEU A 1 167 ? -37.921 -46.375 11.818 1.00 9.11 167 LEU A N 1
ATOM 1368 C CA . LEU A 1 167 ? -36.714 -47.213 11.776 1.00 9.07 167 LEU A CA 1
ATOM 1369 C C . LEU A 1 167 ? -35.848 -46.983 13.005 1.00 8.56 167 LEU A C 1
ATOM 1370 O O . LEU A 1 167 ? -35.354 -47.923 13.611 1.00 9.16 167 LEU A O 1
ATOM 1375 N N . MET A 1 168 ? -35.686 -45.733 13.389 1.00 8.29 168 MET A N 1
ATOM 1376 C CA . MET A 1 168 ? -34.893 -45.432 14.596 1.00 8.06 168 MET A CA 1
ATOM 1377 C C . MET A 1 168 ? -35.533 -46.163 15.794 1.00 8.40 168 MET A C 1
ATOM 1378 O O . MET A 1 168 ? -34.840 -46.757 16.626 1.00 8.11 168 MET A O 1
ATOM 1383 N N . SER A 1 169 ? -36.841 -46.050 15.928 1.00 8.73 169 SER A N 1
ATOM 1384 C CA . SER A 1 169 ? -37.549 -46.774 16.998 1.00 9.38 169 SER A CA 1
ATOM 1385 C C . SER A 1 169 ? -37.242 -48.258 17.042 1.00 10.04 169 SER A C 1
ATOM 1386 O O . SER A 1 169 ? -36.937 -48.792 18.100 1.00 10.17 169 SER A O 1
ATOM 1389 N N . SER A 1 170 ? -37.234 -48.897 15.865 1.00 10.22 170 SER A N 1
ATOM 1390 C CA A SER A 1 170 ? -36.998 -50.326 15.789 0.50 11.13 170 SER A CA 1
ATOM 1391 C CA B SER A 1 170 ? -36.972 -50.312 15.753 0.50 10.70 170 SER A CA 1
ATOM 1392 C C . SER A 1 170 ? -35.540 -50.667 16.128 1.00 10.64 170 SER A C 1
ATOM 1393 O O . SER A 1 170 ? -35.305 -51.656 16.811 1.00 11.33 170 SER A O 1
ATOM 1398 N N . VAL A 1 171 ? -34.598 -49.859 15.670 1.00 9.87 171 VAL A N 1
ATOM 1399 C CA . VAL A 1 171 ? -33.173 -50.068 15.971 1.00 9.76 171 VAL A CA 1
ATOM 1400 C C . VAL A 1 171 ? -32.912 -49.959 17.482 1.00 10.08 171 VAL A C 1
ATOM 1401 O O . VAL A 1 171 ? -32.150 -50.752 18.041 1.00 10.49 171 VAL A O 1
ATOM 1405 N N . LEU A 1 172 ? -33.565 -49.000 18.127 1.00 9.85 172 LEU A N 1
ATOM 1406 C CA . LEU A 1 172 ? -33.484 -48.838 19.567 1.00 10.36 172 LEU A CA 1
ATOM 1407 C C . LEU A 1 172 ? -34.259 -49.875 20.344 1.00 11.43 172 LEU A C 1
ATOM 1408 O O . LEU A 1 172 ? -33.991 -50.062 21.530 1.00 11.55 172 LEU A O 1
ATOM 1413 N N . ASP A 1 173 ? -35.244 -50.557 19.738 1.00 12.14 173 ASP A N 1
ATOM 1414 C CA . ASP A 1 173 ? -36.277 -51.255 20.533 1.00 13.76 173 ASP A CA 1
ATOM 1415 C C . ASP A 1 173 ? -36.938 -50.326 21.524 1.00 13.11 173 ASP A C 1
ATOM 1416 O O . ASP A 1 173 ? -37.229 -50.671 22.672 1.00 12.84 173 ASP A O 1
ATOM 1421 N N . PHE A 1 174 ? -37.224 -49.112 21.028 1.00 11.63 174 PHE A N 1
ATOM 1422 C CA . PHE A 1 174 ? -37.830 -48.058 21.836 1.00 11.57 174 PHE A CA 1
ATOM 1423 C C . PHE A 1 174 ? -39.069 -48.504 22.624 1.00 12.36 174 PHE A C 1
ATOM 1424 O O . PHE A 1 174 ? -39.232 -48.141 23.787 1.00 12.80 174 PHE A O 1
ATOM 1432 N N . PRO A 1 175 ? -39.977 -49.257 21.996 1.00 12.87 175 PRO A N 1
ATOM 1433 C CA . PRO A 1 175 ? -41.202 -49.592 22.726 1.00 13.94 175 PRO A CA 1
ATOM 1434 C C . PRO A 1 175 ? -40.954 -50.414 24.009 1.00 14.88 175 PRO A C 1
ATOM 1435 O O . PRO A 1 175 ? -41.805 -50.409 24.920 1.00 15.69 175 PRO A O 1
ATOM 1439 N N . LYS A 1 176 ? -39.811 -51.099 24.054 1.00 15.12 176 LYS A N 1
ATOM 1440 C CA . LYS A 1 176 ? -39.431 -51.879 25.231 1.00 16.65 176 LYS A CA 1
ATOM 1441 C C . LYS A 1 176 ? -38.504 -51.133 26.180 1.00 15.72 176 LYS A C 1
ATOM 1442 O O . LYS A 1 176 ? -37.997 -51.747 27.127 1.00 16.24 176 LYS A O 1
ATOM 1448 N N . SER A 1 177 ? -38.349 -49.834 25.971 1.00 14.47 177 SER A N 1
ATOM 1449 C CA . SER A 1 177 ? -37.340 -49.046 26.669 1.00 13.81 177 SER A CA 1
ATOM 1450 C C . SER A 1 177 ? -37.892 -48.530 28.000 1.00 14.43 177 SER A C 1
ATOM 1451 O O . SER A 1 177 ? -39.110 -48.438 28.193 1.00 14.70 177 SER A O 1
ATOM 1454 N N . PRO A 1 178 ? -36.983 -48.174 28.923 1.00 14.71 178 PRO A N 1
ATOM 1455 C CA . PRO A 1 178 ? -37.456 -47.557 30.163 1.00 15.58 178 PRO A CA 1
ATOM 1456 C C . PRO A 1 178 ? -38.250 -46.287 29.924 1.00 15.89 178 PRO A C 1
ATOM 1457 O O . PRO A 1 178 ? -39.205 -45.991 30.646 1.00 16.42 178 PRO A O 1
ATOM 1461 N N . TYR A 1 179 ? -37.885 -45.548 28.885 1.00 15.44 179 TYR A N 1
ATOM 1462 C CA . TYR A 1 179 ? -38.654 -44.374 28.522 1.00 15.93 179 TYR A CA 1
ATOM 1463 C C . TYR A 1 179 ? -40.130 -44.679 28.387 1.00 17.49 179 TYR A C 1
ATOM 1464 O O . TYR A 1 179 ? -40.968 -43.964 28.923 1.00 17.90 179 TYR A O 1
ATOM 1473 N N . CYS A 1 180 ? -40.456 -45.777 27.715 1.00 18.25 180 CYS A N 1
ATOM 1474 C CA . CYS A 1 180 ? -41.852 -46.169 27.505 1.00 20.08 180 CYS A CA 1
ATOM 1475 C C . CYS A 1 180 ? -42.453 -46.807 28.738 1.00 22.04 180 CYS A C 1
ATOM 1476 O O . CYS A 1 180 ? -43.655 -46.761 28.918 1.00 23.41 180 CYS A O 1
ATOM 1479 N N . GLN A 1 181 ? -41.628 -47.386 29.597 1.00 23.97 181 GLN A N 1
ATOM 1480 C CA . GLN A 1 181 ? -42.109 -47.845 30.928 1.00 27.92 181 GLN A CA 1
ATOM 1481 C C . GLN A 1 181 ? -42.438 -46.667 31.872 1.00 30.14 181 GLN A C 1
ATOM 1482 O O . GLN A 1 181 ? -43.183 -46.871 32.825 1.00 31.82 181 GLN A O 1
ATOM 1488 N N . GLN A 1 182 ? -41.901 -45.462 31.611 1.00 30.98 182 GLN A N 1
ATOM 1489 C CA . GLN A 1 182 ? -42.120 -44.250 32.434 1.00 33.52 182 GLN A CA 1
ATOM 1490 C C . GLN A 1 182 ? -43.063 -43.214 31.799 1.00 34.89 182 GLN A C 1
ATOM 1491 O O . GLN A 1 182 ? -43.682 -42.409 32.509 1.00 37.86 182 GLN A O 1
ATOM 1497 N N . HIS A 1 183 ? -43.156 -43.234 30.476 1.00 33.93 183 HIS A N 1
ATOM 1498 C CA . HIS A 1 183 ? -43.937 -42.273 29.677 1.00 34.26 183 HIS A CA 1
ATOM 1499 C C . HIS A 1 183 ? -44.981 -43.019 28.847 1.00 35.17 183 HIS A C 1
ATOM 1500 O O . HIS A 1 183 ? -45.958 -43.523 29.371 1.00 38.81 183 HIS A O 1
ATOM 1507 N N . CYS A 1 189 ? -46.823 -46.263 23.095 1.00 26.22 189 CYS A N 1
ATOM 1508 C CA . CYS A 1 189 ? -45.623 -45.440 23.167 1.00 23.46 189 CYS A CA 1
ATOM 1509 C C . CYS A 1 189 ? -44.936 -45.446 21.801 1.00 21.60 189 CYS A C 1
ATOM 1510 O O . CYS A 1 189 ? -44.249 -46.392 21.420 1.00 22.95 189 CYS A O 1
ATOM 1513 N N . ASP A 1 190 ? -45.181 -44.384 21.042 1.00 19.36 190 ASP A N 1
ATOM 1514 C CA . ASP A 1 190 ? -44.667 -44.233 19.665 1.00 17.32 190 ASP A CA 1
ATOM 1515 C C . ASP A 1 190 ? -43.598 -43.144 19.683 1.00 15.45 190 ASP A C 1
ATOM 1516 O O . ASP A 1 190 ? -43.821 -42.084 20.223 1.00 14.94 190 ASP A O 1
ATOM 1521 N N . PHE A 1 191 ? -42.439 -43.413 19.086 1.00 13.38 191 PHE A N 1
ATOM 1522 C CA . PHE A 1 191 ? -41.279 -42.537 19.177 1.00 12.59 191 PHE A CA 1
ATOM 1523 C C . PHE A 1 191 ? -41.617 -41.149 18.689 1.00 12.23 191 PHE A C 1
ATOM 1524 O O . PHE A 1 191 ? -41.350 -40.160 19.371 1.00 12.43 191 PHE A O 1
ATOM 1532 N N . SER A 1 192 ? -42.230 -41.057 17.519 1.00 12.39 192 SER A N 1
ATOM 1533 C CA . SER A 1 192 ? -42.607 -39.753 16.952 1.00 12.56 192 SER A CA 1
ATOM 1534 C C . SER A 1 192 ? -43.675 -39.011 17.800 1.00 13.56 192 SER A C 1
ATOM 1535 O O . SER A 1 192 ? -43.515 -37.821 18.068 1.00 13.58 192 SER A O 1
ATOM 1538 N N . GLN A 1 193 ? -44.725 -39.701 18.205 1.00 14.57 193 GLN A N 1
ATOM 1539 C CA . GLN A 1 193 ? -45.824 -39.102 18.960 1.00 16.23 193 GLN A CA 1
ATOM 1540 C C . GLN A 1 193 ? -45.332 -38.630 20.327 1.00 15.40 193 GLN A C 1
ATOM 1541 O O . GLN A 1 193 ? -45.757 -37.589 20.817 1.00 16.38 193 GLN A O 1
ATOM 1547 N N . ALA A 1 194 ? -44.465 -39.428 20.937 1.00 14.31 194 ALA A N 1
ATOM 1548 C CA . ALA A 1 194 ? -43.944 -39.130 22.273 1.00 14.12 194 ALA A CA 1
ATOM 1549 C C . ALA A 1 194 ? -43.078 -37.869 22.317 1.00 13.32 194 ALA A C 1
ATOM 1550 O O . ALA A 1 194 ? -42.970 -37.240 23.376 1.00 13.74 194 ALA A O 1
ATOM 1552 N N . MET A 1 195 ? -42.428 -37.545 21.195 1.00 12.20 195 MET A N 1
ATOM 1553 C CA . MET A 1 195 ? -41.407 -36.509 21.137 1.00 11.98 195 MET A CA 1
ATOM 1554 C C . MET A 1 195 ? -41.615 -35.596 19.937 1.00 11.16 195 MET A C 1
ATOM 1555 O O . MET A 1 195 ? -40.829 -35.589 19.003 1.00 10.03 195 MET A O 1
ATOM 1560 N N . PRO A 1 196 ? -42.666 -34.774 20.008 1.00 11.75 196 PRO A N 1
ATOM 1561 C CA . PRO A 1 196 ? -42.852 -33.785 18.950 1.00 11.57 196 PRO A CA 1
ATOM 1562 C C . PRO A 1 196 ? -41.673 -32.837 18.791 1.00 10.96 196 PRO A C 1
ATOM 1563 O O . PRO A 1 196 ? -40.975 -32.533 19.767 1.00 11.01 196 PRO A O 1
ATOM 1567 N N . SER A 1 197 ? -41.379 -32.415 17.564 1.00 10.18 197 SER A N 1
ATOM 1568 C CA . SER A 1 197 ? -40.324 -31.435 17.346 1.00 9.63 197 SER A CA 1
ATOM 1569 C C . SER A 1 197 ? -40.687 -30.065 17.922 1.00 10.15 197 SER A C 1
ATOM 1570 O O . SER A 1 197 ? -41.858 -29.640 17.872 1.00 10.54 197 SER A O 1
ATOM 1573 N N . ARG A 1 198 ? -39.692 -29.366 18.459 1.00 10.19 198 ARG A N 1
ATOM 1574 C CA . ARG A 1 198 ? -39.833 -27.954 18.712 1.00 11.08 198 ARG A CA 1
ATOM 1575 C C . ARG A 1 198 ? -38.461 -27.316 18.744 1.00 10.97 198 ARG A C 1
ATOM 1576 O O . ARG A 1 198 ? -37.449 -27.978 18.987 1.00 10.69 198 ARG A O 1
ATOM 1584 N N . LEU A 1 199 ? -38.408 -26.039 18.499 1.00 11.82 199 LEU A N 1
ATOM 1585 C CA . LEU A 1 199 ? -37.186 -25.298 18.553 1.00 12.46 199 LEU A CA 1
ATOM 1586 C C . LEU A 1 199 ? -37.104 -24.612 19.932 1.00 13.03 199 LEU A C 1
ATOM 1587 O O . LEU A 1 199 ? -37.994 -23.877 20.328 1.00 14.07 199 LEU A O 1
ATOM 1592 N N . ALA A 1 200 ? -36.019 -24.881 20.670 1.00 12.84 200 ALA A N 1
ATOM 1593 C CA . ALA A 1 200 ? -35.794 -24.344 21.995 1.00 13.64 200 ALA A CA 1
ATOM 1594 C C . ALA A 1 200 ? -34.619 -23.391 21.980 1.00 14.28 200 ALA A C 1
ATOM 1595 O O . ALA A 1 200 ? -33.590 -23.720 21.418 1.00 13.73 200 ALA A O 1
ATOM 1597 N N . ILE A 1 201 ? -34.789 -22.199 22.538 1.00 15.82 201 ILE A N 1
ATOM 1598 C CA . ILE A 1 201 ? -33.725 -21.207 22.597 1.00 18.12 201 ILE A CA 1
ATOM 1599 C C . ILE A 1 201 ? -33.610 -20.667 24.009 1.00 20.06 201 ILE A C 1
ATOM 1600 O O . ILE A 1 201 ? -34.618 -20.461 24.677 1.00 20.42 201 ILE A O 1
ATOM 1605 N N . ASN A 1 202 ? -32.387 -20.404 24.457 1.00 21.81 202 ASN A N 1
ATOM 1606 C CA . ASN A 1 202 ? -32.179 -19.774 25.770 1.00 25.41 202 ASN A CA 1
ATOM 1607 C C . ASN A 1 202 ? -32.509 -18.284 25.728 1.00 28.57 202 ASN A C 1
ATOM 1608 O O . ASN A 1 202 ? -32.887 -17.740 24.694 1.00 27.92 202 ASN A O 1
ATOM 1613 N N . ASP A 1 203 ? -32.424 -17.624 26.870 1.00 33.33 203 ASP A N 1
ATOM 1614 C CA . ASP A 1 203 ? -32.917 -16.247 26.949 1.00 39.00 203 ASP A CA 1
ATOM 1615 C C . ASP A 1 203 ? -32.114 -15.286 26.057 1.00 39.79 203 ASP A C 1
ATOM 1616 O O . ASP A 1 203 ? -32.695 -14.410 25.417 1.00 39.03 203 ASP A O 1
ATOM 1621 N N . ASP A 1 204 ? -30.799 -15.487 25.994 1.00 41.42 204 ASP A N 1
ATOM 1622 C CA . ASP A 1 204 ? -29.898 -14.597 25.244 1.0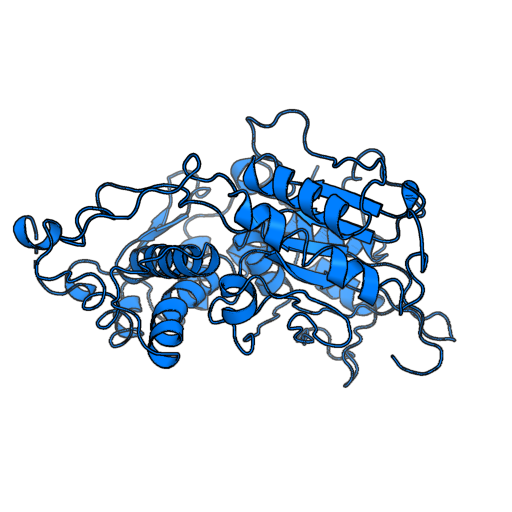0 43.15 204 ASP A CA 1
ATOM 1623 C C . ASP A 1 204 ? -30.020 -14.819 23.723 1.00 41.41 204 ASP A C 1
ATOM 1624 O O . ASP A 1 204 ? -29.745 -13.910 22.927 1.00 40.88 204 ASP A O 1
ATOM 1629 N N . GLY A 1 205 ? -30.427 -16.025 23.325 1.00 36.04 205 GLY A N 1
ATOM 1630 C CA . GLY A 1 205 ? -30.528 -16.382 21.911 1.00 34.40 205 GLY A CA 1
ATOM 1631 C C . GL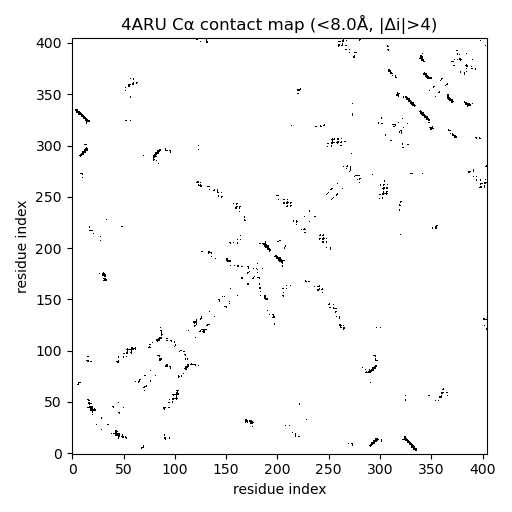Y A 1 205 ? -29.252 -17.021 21.389 1.00 31.62 205 GLY A C 1
ATOM 1632 O O . GLY A 1 205 ? -29.150 -17.297 20.185 1.00 34.26 205 GLY A O 1
ATOM 1633 N N . ASN A 1 206 ? -28.312 -17.302 22.296 1.00 28.84 206 ASN A N 1
ATOM 1634 C CA A ASN A 1 206 ? -27.006 -17.833 21.916 0.50 26.47 206 ASN A CA 1
ATOM 1635 C CA B ASN A 1 206 ? -26.987 -17.846 21.946 0.50 26.73 206 ASN A CA 1
ATOM 1636 C C . ASN A 1 206 ? -26.892 -19.360 22.105 1.00 24.19 206 ASN A C 1
ATOM 1637 O O . ASN A 1 206 ? -25.840 -19.941 21.838 1.00 23.83 206 ASN A O 1
ATOM 1646 N N A LYS A 1 207 ? -27.981 -20.000 22.539 0.50 22.08 207 LYS A N 1
ATOM 1647 N N B LYS A 1 207 ? -27.991 -19.991 22.528 0.50 22.06 207 LYS A N 1
ATOM 1648 C CA A LYS A 1 207 ? -28.049 -21.457 22.624 0.50 20.53 207 LYS A CA 1
ATOM 1649 C CA B LYS A 1 207 ? -28.073 -21.443 22.603 0.50 20.50 207 LYS A CA 1
ATOM 1650 C C A LYS A 1 207 ? -29.381 -21.927 22.030 0.50 18.26 207 LYS A C 1
ATOM 1651 C C B LYS A 1 207 ? -29.393 -21.907 22.009 0.50 18.24 207 LYS A C 1
ATOM 1652 O O A LYS A 1 207 ? -30.441 -21.577 22.521 0.50 18.11 207 LYS A O 1
ATOM 1653 O O B LYS A 1 207 ? -30.456 -21.548 22.487 0.50 18.16 207 LYS A O 1
ATOM 1664 N N . VAL A 1 208 ? -29.295 -22.724 20.975 1.00 16.50 208 VAL A N 1
ATOM 1665 C CA . VAL A 1 208 ? -30.460 -23.132 20.180 1.00 15.14 208 VAL A CA 1
ATOM 1666 C C . VAL A 1 208 ? -30.429 -24.627 19.999 1.00 13.18 208 VAL A C 1
ATOM 1667 O O . VAL A 1 208 ? -29.369 -25.228 19.770 1.00 12.76 208 VAL A O 1
ATOM 1671 N N . ALA A 1 209 ? -31.578 -25.288 20.102 1.00 11.73 209 ALA A N 1
ATOM 1672 C CA . ALA A 1 209 ? -31.604 -26.700 19.866 1.00 10.69 209 ALA A CA 1
ATOM 1673 C C . ALA A 1 209 ? -32.905 -27.145 19.222 1.00 10.36 209 ALA A C 1
ATOM 1674 O O . ALA A 1 209 ? -33.978 -26.600 19.547 1.00 10.87 209 ALA A O 1
ATOM 1676 N N . LEU A 1 210 ? -32.819 -28.143 18.369 1.00 9.54 210 LEU A N 1
ATOM 1677 C CA . LEU A 1 210 ? -34.009 -28.799 17.850 1.00 9.49 210 LEU A CA 1
ATOM 1678 C C . LEU A 1 210 ? -34.329 -29.948 18.833 1.00 9.34 210 LEU A C 1
ATOM 1679 O O . LEU A 1 210 ? -33.615 -30.962 18.868 1.00 9.49 210 LEU A O 1
ATOM 1684 N N . GLU A 1 211 ? -35.357 -29.768 19.669 1.00 9.33 211 GLU A N 1
ATOM 1685 C CA . GLU A 1 211 ? -35.784 -30.784 20.623 1.00 9.78 211 GLU A CA 1
ATOM 1686 C C . GLU A 1 211 ? -36.760 -31.725 19.953 1.00 9.31 211 GLU A C 1
ATOM 1687 O O . GLU A 1 211 ? -37.425 -31.336 18.989 1.00 9.13 211 GLU A O 1
ATOM 1693 N N . GLY A 1 212 ? -36.907 -32.911 20.488 1.00 9.02 212 GLY A N 1
ATOM 1694 C CA . GLY A 1 212 ? -37.833 -33.907 19.968 1.00 8.89 212 GLY A CA 1
ATOM 1695 C C . GLY A 1 212 ? -37.196 -35.014 19.166 1.00 8.66 212 GLY A C 1
ATOM 1696 O O . GLY A 1 212 ? -35.975 -35.164 19.115 1.00 8.34 212 GLY A O 1
ATOM 1697 N N . ALA A 1 213 ? -38.044 -35.803 18.523 1.00 8.67 213 ALA A N 1
ATOM 1698 C CA . ALA A 1 213 ? -37.629 -37.040 17.924 1.00 8.55 213 ALA A CA 1
ATOM 1699 C C . ALA A 1 213 ? -36.562 -36.871 16.841 1.00 7.76 213 ALA A C 1
ATOM 1700 O O . ALA A 1 213 ? -35.654 -37.699 16.693 1.00 7.63 213 ALA A O 1
ATOM 1702 N N . VAL A 1 214 ? -36.723 -35.848 15.993 1.00 7.67 214 VAL A N 1
ATOM 1703 C CA . VAL A 1 214 ? -35.775 -35.653 14.893 1.00 7.52 214 VAL A CA 1
ATOM 1704 C C . VAL A 1 214 ? -34.427 -35.254 15.477 1.00 7.40 214 VAL A C 1
ATOM 1705 O O . VAL A 1 214 ? -33.383 -35.776 15.100 1.00 7.48 214 VAL A O 1
ATOM 1709 N N . GLY A 1 215 ? -34.427 -34.283 16.388 1.00 7.51 215 GLY A N 1
ATOM 1710 C CA . GLY A 1 215 ? -33.170 -33.870 17.052 1.00 7.65 215 GLY A CA 1
ATOM 1711 C C . GLY A 1 215 ? -32.483 -35.005 17.782 1.00 7.62 215 GLY A C 1
ATOM 1712 O O . GLY A 1 215 ? -31.277 -35.172 17.665 1.00 8.00 215 GLY A O 1
ATOM 1713 N N . LEU A 1 216 ? -33.246 -35.782 18.535 1.00 7.90 216 LEU A N 1
ATOM 1714 C CA . LEU A 1 216 ? -32.661 -36.898 19.270 1.00 7.67 216 LEU A CA 1
ATOM 1715 C C . LEU A 1 216 ? -32.169 -37.982 18.326 1.00 7.39 216 LEU A C 1
ATOM 1716 O O . LEU A 1 216 ? -31.033 -38.452 18.427 1.00 7.61 216 LEU A O 1
ATOM 1721 N N . ALA A 1 217 ? -32.985 -38.346 17.356 1.00 7.42 217 ALA A N 1
ATOM 1722 C CA . ALA A 1 217 ? -32.581 -39.341 16.373 1.00 7.55 217 ALA A CA 1
ATOM 1723 C C . ALA A 1 217 ? -31.361 -38.917 15.597 1.00 7.20 217 ALA A C 1
ATOM 1724 O O . ALA A 1 217 ? -30.506 -39.755 15.266 1.00 7.37 217 ALA A O 1
ATOM 1726 N N . SER A 1 218 ? -31.210 -37.627 15.307 1.00 7.45 218 SER A N 1
ATOM 1727 C CA . SER A 1 218 ? -30.026 -37.096 14.601 1.00 7.28 218 SER A CA 1
ATOM 1728 C C . SER A 1 218 ? -28.767 -37.460 15.401 1.00 7.24 218 SER A C 1
ATOM 1729 O O . SER A 1 218 ? -27.761 -37.941 14.864 1.00 7.46 218 SER A O 1
ATOM 1732 N N . THR A 1 219 ? -28.810 -37.220 16.697 1.00 7.13 219 THR A N 1
ATOM 1733 C CA . THR A 1 219 ? -27.675 -37.486 17.554 1.00 7.46 219 THR A CA 1
ATOM 1734 C C . THR A 1 219 ? -27.386 -38.993 17.599 1.00 7.00 219 THR A C 1
ATOM 1735 O O . THR A 1 219 ? -26.234 -39.401 17.451 1.00 6.66 219 THR A O 1
ATOM 1739 N N . LEU A 1 220 ? -28.418 -39.812 17.757 1.00 6.98 220 LEU A N 1
ATOM 1740 C CA . LEU A 1 220 ? -28.252 -41.256 17.868 1.00 7.13 220 LEU A CA 1
ATOM 1741 C C . LEU A 1 220 ? -27.712 -41.783 16.568 1.00 6.61 220 LEU A C 1
ATOM 1742 O O . LEU A 1 220 ? -26.832 -42.691 16.579 1.00 6.59 220 LEU A O 1
ATOM 1747 N N . ALA A 1 221 ? -28.257 -41.321 15.441 1.00 6.26 221 ALA A N 1
ATOM 1748 C CA . ALA A 1 221 ? -27.803 -41.826 14.158 1.00 6.27 221 ALA A CA 1
ATOM 1749 C C . ALA A 1 221 ? -26.325 -41.556 13.923 1.00 6.13 221 ALA A C 1
ATOM 1750 O O . ALA A 1 221 ? -25.611 -42.427 13.424 1.00 6.62 221 ALA A O 1
ATOM 1752 N N . GLU A 1 222 ? -25.880 -40.370 14.303 1.00 6.05 222 GLU A N 1
ATOM 1753 C CA . GLU A 1 222 ? -24.467 -40.056 14.203 1.00 6.46 222 GLU A CA 1
ATOM 1754 C C . GLU A 1 222 ? -23.621 -40.936 15.138 1.00 6.62 222 GLU A C 1
ATOM 1755 O O . GLU A 1 222 ? -22.505 -41.375 14.760 1.00 6.96 222 GLU A O 1
ATOM 1761 N N . ILE A 1 223 ? -24.130 -41.225 16.326 1.00 6.36 223 ILE A N 1
ATOM 1762 C CA . ILE A 1 223 ? -23.391 -42.119 17.220 1.00 6.60 223 ILE A CA 1
ATOM 1763 C C . ILE A 1 223 ? -23.227 -43.507 16.574 1.00 6.72 223 ILE A C 1
ATOM 1764 O O . ILE A 1 223 ? -22.156 -44.115 16.654 1.00 7.07 223 ILE A O 1
ATOM 1769 N N . PHE A 1 224 ? -24.271 -44.052 15.936 1.00 6.46 224 PHE A N 1
ATOM 1770 C CA . PHE A 1 224 ? -24.130 -45.336 15.286 1.00 6.76 224 PHE A CA 1
ATOM 1771 C C . PHE A 1 224 ? -23.069 -45.267 14.188 1.00 6.72 224 PHE A C 1
ATOM 1772 O O . PHE A 1 224 ? -22.268 -46.177 14.055 1.00 7.02 224 PHE A O 1
ATOM 1780 N N . LEU A 1 225 ? -23.073 -44.190 13.410 1.00 6.58 225 LEU A N 1
ATOM 1781 C CA . LEU A 1 225 ? -22.084 -44.051 12.356 1.00 7.02 225 LEU A CA 1
ATOM 1782 C C . LEU A 1 225 ? -20.671 -44.019 12.969 1.00 7.00 225 LEU A C 1
ATOM 1783 O O . LEU A 1 225 ? -19.723 -44.590 12.426 1.00 7.17 225 LEU A O 1
ATOM 1788 N N . LEU A 1 226 ? -20.547 -43.302 14.076 1.00 6.57 226 LEU A N 1
ATOM 1789 C CA . LEU A 1 226 ? -19.264 -43.240 14.783 1.00 6.76 226 LEU A CA 1
ATOM 1790 C C . LEU A 1 226 ? -18.825 -44.603 15.294 1.00 6.87 226 LEU A C 1
ATOM 1791 O O . LEU A 1 226 ? -17.670 -44.965 15.166 1.00 6.74 226 LEU A O 1
ATOM 1796 N N . GLU A 1 227 ? -19.759 -45.384 15.831 1.00 6.66 227 GLU A N 1
ATOM 1797 C CA . GLU A 1 227 ? -19.443 -46.730 16.302 1.00 7.20 227 GLU A CA 1
ATOM 1798 C C . GLU A 1 227 ? -18.884 -47.571 15.137 1.00 7.39 227 GLU A C 1
ATOM 1799 O O . GLU A 1 227 ? -17.937 -48.316 15.270 1.00 7.91 227 GLU A O 1
ATOM 1805 N N . HIS A 1 228 ? -19.536 -47.427 13.994 1.00 7.47 228 HIS A N 1
ATOM 1806 C CA . HIS A 1 228 ? -19.132 -48.134 12.801 1.00 7.60 228 HIS A CA 1
ATOM 1807 C C . HIS A 1 228 ? -17.758 -47.718 12.282 1.00 7.57 228 HIS A C 1
ATOM 1808 O O . HIS A 1 228 ? -16.908 -48.545 11.952 1.00 8.27 228 HIS A O 1
ATOM 1815 N N . ALA A 1 229 ? -17.551 -46.416 12.278 1.00 6.77 229 ALA A N 1
ATOM 1816 C CA . ALA A 1 229 ? -16.269 -45.862 11.857 1.00 6.84 229 ALA A CA 1
ATOM 1817 C C . ALA A 1 229 ? -15.124 -46.207 12.810 1.00 7.27 229 ALA A C 1
ATOM 1818 O O . ALA A 1 229 ? -13.976 -46.315 12.379 1.00 7.88 229 ALA A O 1
ATOM 1820 N N . GLN A 1 230 ? -15.461 -46.459 14.076 1.00 7.26 230 GLN A N 1
ATOM 1821 C CA . GLN A 1 230 ? -14.547 -46.859 15.132 1.00 7.76 230 GLN A CA 1
ATOM 1822 C C . GLN A 1 230 ? -14.258 -48.363 15.078 1.00 8.82 230 GLN A C 1
ATOM 1823 O O . GLN A 1 230 ? -13.380 -48.891 15.796 1.00 9.68 230 GLN A O 1
ATOM 1829 N N . GLY A 1 231 ? -15.022 -49.080 14.256 1.00 9.73 231 GLY A N 1
ATOM 1830 C CA . GLY A 1 231 ? -14.875 -50.506 14.183 1.00 11.19 231 GLY A CA 1
ATOM 1831 C C . GLY A 1 231 ? -15.315 -51.273 15.396 1.00 12.56 231 GLY A C 1
ATOM 1832 O O . GLY A 1 231 ? -14.862 -52.412 15.660 1.00 14.22 231 GLY A O 1
ATOM 1833 N N . MET A 1 232 ? -16.309 -50.742 16.109 1.00 13.02 232 MET A N 1
ATOM 1834 C CA A MET A 1 232 ? -16.847 -51.476 17.243 0.67 14.53 232 MET A CA 1
ATOM 1835 C CA B MET A 1 232 ? -16.815 -51.453 17.276 0.33 14.58 232 MET A CA 1
ATOM 1836 C C . MET A 1 232 ? -17.471 -52.770 16.760 1.00 15.53 232 MET A C 1
ATOM 1837 O O . MET A 1 232 ? -18.020 -52.826 15.649 1.00 16.30 232 MET A O 1
ATOM 1846 N N . PRO A 1 233 ? -17.365 -53.847 17.551 1.00 18.87 233 PRO A N 1
ATOM 1847 C CA . PRO A 1 233 ? -17.879 -55.160 17.146 1.00 21.14 233 PRO A CA 1
ATOM 1848 C C . PRO A 1 233 ? -19.392 -55.180 17.076 1.00 21.10 233 PRO A C 1
ATOM 1849 O O . PRO A 1 233 ? -19.932 -55.898 16.212 1.00 23.41 233 PRO A O 1
ATOM 1853 N N . LYS A 1 234 ? -20.064 -54.359 17.908 1.00 19.34 234 LYS A N 1
ATOM 1854 C CA . LYS A 1 234 ? -21.514 -54.204 17.802 1.00 17.94 234 LYS A CA 1
ATOM 1855 C C . LYS A 1 234 ? -21.916 -52.754 17.615 1.00 14.46 234 LYS A C 1
ATOM 1856 O O . LYS A 1 234 ? -21.708 -51.893 18.489 1.00 12.92 234 LYS A O 1
ATOM 1862 N N . VAL A 1 235 ? -22.468 -52.480 16.431 1.00 12.32 235 VAL A N 1
ATOM 1863 C CA . VAL A 1 235 ? -22.979 -51.161 16.055 1.00 10.87 235 VAL A CA 1
ATOM 1864 C C . VAL A 1 235 ? -24.476 -51.198 16.195 1.00 10.13 235 VAL A C 1
ATOM 1865 O O . VAL A 1 235 ? -25.138 -52.076 15.640 1.00 10.53 235 VAL A O 1
ATOM 1869 N N . ALA A 1 236 ? -25.022 -50.292 16.985 1.00 9.36 236 ALA A N 1
ATOM 1870 C CA . ALA A 1 236 ? -26.448 -50.238 17.177 1.00 9.32 236 ALA A CA 1
ATOM 1871 C C . ALA A 1 236 ? -26.998 -51.632 17.513 1.00 9.75 236 ALA A C 1
ATOM 1872 O O . ALA A 1 236 ? -28.046 -52.050 17.028 1.00 10.12 236 ALA A O 1
ATOM 1874 N N . TRP A 1 237 ? -26.296 -52.341 18.390 1.00 10.18 237 TRP A N 1
ATOM 1875 C CA . TRP A 1 237 ? -26.748 -53.648 18.867 1.00 11.00 237 TRP A CA 1
ATOM 1876 C C . TRP A 1 237 ? -27.045 -54.678 17.778 1.00 11.70 237 TRP A C 1
ATOM 1877 O O . TRP A 1 237 ? -27.885 -55.555 17.940 1.00 12.91 237 TRP A O 1
ATOM 1888 N N . GLY A 1 238 ? -26.344 -54.538 16.664 1.00 11.80 238 GLY A N 1
ATOM 1889 C CA . GLY A 1 238 ? -26.515 -55.396 15.523 1.00 12.45 238 GLY A CA 1
ATOM 1890 C C . GLY A 1 238 ? -27.760 -55.120 14.684 1.00 12.60 238 GLY A C 1
ATOM 1891 O O . GLY A 1 238 ? -28.079 -55.933 13.824 1.00 13.93 238 GLY A O 1
ATOM 1892 N N . ASN A 1 239 ? -28.406 -53.973 14.858 1.00 12.08 239 ASN A N 1
ATOM 1893 C CA . ASN A 1 239 ? -29.689 -53.708 14.244 1.00 12.45 239 ASN A CA 1
ATOM 1894 C C . ASN A 1 239 ? -29.675 -52.893 12.964 1.00 12.50 239 ASN A C 1
ATOM 1895 O O . ASN A 1 239 ? -30.752 -52.647 12.449 1.00 13.18 239 ASN A O 1
ATOM 1900 N N . ILE A 1 240 ? -28.502 -52.549 12.437 1.00 12.19 240 ILE A N 1
ATOM 1901 C CA . ILE A 1 240 ? -28.395 -51.869 11.132 1.00 12.73 240 ILE A CA 1
ATOM 1902 C C . ILE A 1 240 ? -27.740 -52.858 10.159 1.00 14.11 240 ILE A C 1
ATOM 1903 O O . ILE A 1 240 ? -26.591 -53.313 10.366 1.00 15.74 240 ILE A O 1
ATOM 1908 N N . HIS A 1 241 ? -28.497 -53.236 9.138 1.00 15.54 241 HIS A N 1
ATOM 1909 C CA . HIS A 1 241 ? -28.117 -54.333 8.244 1.00 17.18 241 HIS A CA 1
ATOM 1910 C C . HIS A 1 241 ? -27.843 -53.874 6.811 1.00 16.74 241 HIS A C 1
ATOM 1911 O O . HIS A 1 241 ? -27.071 -54.551 6.098 1.00 18.38 241 HIS A O 1
ATOM 1918 N N . THR A 1 242 ? -28.445 -52.761 6.383 1.00 14.84 242 THR A N 1
ATOM 1919 C CA . THR A 1 242 ? -28.411 -52.392 4.967 1.00 13.95 242 THR A CA 1
ATOM 1920 C C . THR A 1 242 ? -28.055 -50.935 4.730 1.00 12.54 242 THR A C 1
ATOM 1921 O O . THR A 1 242 ? -28.155 -50.069 5.585 1.00 11.31 242 THR A O 1
ATOM 1925 N N . GLU A 1 243 ? -27.575 -50.674 3.525 1.00 12.71 243 GLU A N 1
ATOM 1926 C CA . GLU A 1 243 ? -27.313 -49.330 3.083 1.00 11.99 243 GLU A CA 1
ATOM 1927 C C . GLU A 1 243 ? -28.545 -48.420 3.180 1.00 10.95 243 GLU A C 1
ATOM 1928 O O . GLU A 1 243 ? -28.462 -47.275 3.617 1.00 9.89 243 GLU A O 1
ATOM 1934 N N . GLN A 1 244 ? -29.698 -48.968 2.787 1.00 11.32 244 GLN A N 1
ATOM 1935 C CA . GLN A 1 244 ? -30.954 -48.222 2.866 1.00 11.15 244 GLN A CA 1
ATOM 1936 C C . GLN A 1 244 ? -31.231 -47.805 4.294 1.00 10.09 244 GLN A C 1
ATOM 1937 O O . GLN A 1 244 ? -31.665 -46.696 4.553 1.00 8.94 244 GLN A O 1
ATOM 1943 N N . GLN A 1 245 ? -30.948 -48.671 5.249 1.00 9.87 245 GLN A N 1
ATOM 1944 C CA . GLN A 1 245 ? -31.175 -48.307 6.665 1.00 9.41 245 GLN A CA 1
ATOM 1945 C C . GLN A 1 245 ? -30.209 -47.236 7.108 1.00 8.43 245 GLN A C 1
ATOM 1946 O O . GLN A 1 245 ? -30.621 -46.299 7.741 1.00 7.85 245 GLN A O 1
ATOM 1952 N N . TRP A 1 246 ? -28.926 -47.359 6.782 1.00 8.34 246 TRP A N 1
ATOM 1953 C CA . TRP A 1 246 ? -27.985 -46.301 7.088 1.00 8.04 246 TRP A CA 1
ATOM 1954 C C . TRP A 1 246 ? -28.461 -44.987 6.502 1.00 8.01 246 TRP A C 1
ATOM 1955 O O . TRP A 1 246 ? -28.412 -43.956 7.177 1.00 7.57 246 TRP A O 1
ATOM 1966 N N . ASN A 1 247 ? -28.899 -45.000 5.245 1.00 8.37 247 ASN A N 1
ATOM 1967 C CA . ASN A 1 247 ? -29.314 -43.740 4.628 1.00 8.97 247 ASN A CA 1
ATOM 1968 C C . ASN A 1 247 ? -30.518 -43.170 5.302 1.00 8.61 247 ASN A C 1
ATOM 1969 O O . ASN A 1 247 ? -30.585 -41.956 5.477 1.00 8.60 247 ASN A O 1
ATOM 1974 N N . SER A 1 248 ? -31.460 -44.011 5.683 1.00 8.84 248 SER A N 1
ATOM 1975 C CA . SER A 1 248 ? -32.694 -43.550 6.292 1.00 9.16 248 SER A CA 1
ATOM 1976 C C . SER A 1 248 ? -32.407 -42.949 7.661 1.00 8.76 248 SER A C 1
ATOM 1977 O O . SER A 1 248 ? -32.936 -41.894 8.011 1.00 9.15 248 SER A O 1
ATOM 1980 N N . LEU A 1 249 ? -31.537 -43.558 8.452 1.00 8.42 249 LEU A N 1
ATOM 1981 C CA . LEU A 1 249 ? -31.216 -42.984 9.760 1.00 8.10 249 LEU A CA 1
ATOM 1982 C C . LEU A 1 249 ? -30.440 -41.669 9.642 1.00 7.34 249 LEU A C 1
ATOM 1983 O O . LEU A 1 249 ? -30.712 -40.665 10.336 1.00 6.72 249 LEU A O 1
ATOM 1988 N N . LEU A 1 250 ? -29.470 -41.624 8.735 1.00 7.55 250 LEU A N 1
ATOM 1989 C CA . LEU A 1 250 ? -28.660 -40.401 8.612 1.00 7.76 250 LEU A CA 1
ATOM 1990 C C . LEU A 1 250 ? -29.445 -39.278 7.945 1.00 8.02 250 LEU A C 1
ATOM 1991 O O . LEU A 1 250 ? -29.088 -38.133 8.134 1.00 8.64 250 LEU A O 1
ATOM 1996 N N . LYS A 1 251 ? -30.539 -39.595 7.264 1.00 8.61 251 LYS A N 1
ATOM 1997 C CA . LYS A 1 251 ? -31.438 -38.566 6.730 1.00 9.21 251 LYS A CA 1
ATOM 1998 C C . LYS A 1 251 ? -31.884 -37.632 7.851 1.00 8.56 251 LYS A C 1
ATOM 1999 O O . LYS A 1 251 ? -31.943 -36.404 7.702 1.00 7.85 251 LYS A O 1
ATOM 2005 N N . LEU A 1 252 ? -32.119 -38.180 9.024 1.00 7.57 252 LEU A N 1
ATOM 2006 C CA . LEU A 1 252 ? -32.546 -37.380 10.167 1.00 7.68 252 LEU A CA 1
ATOM 2007 C C . LEU A 1 252 ? -31.436 -36.462 10.633 1.00 7.62 252 LEU A C 1
ATOM 2008 O O . LEU A 1 252 ? -31.664 -35.314 10.991 1.00 8.04 252 LEU A O 1
ATOM 2013 N N . HIS A 1 253 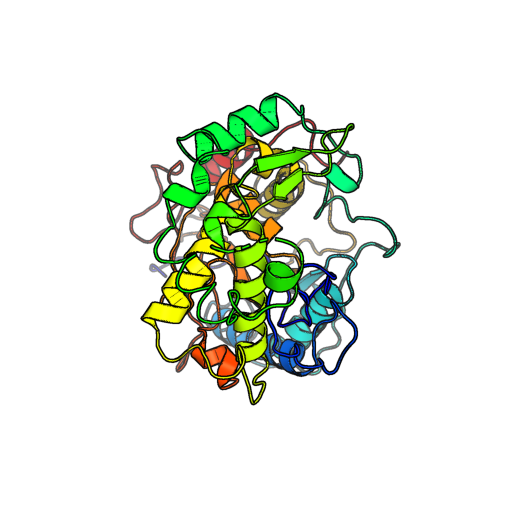? -30.207 -36.974 10.644 1.00 7.01 253 HIS A N 1
ATOM 2014 C CA . HIS A 1 253 ? -29.080 -36.171 11.046 1.00 6.95 253 HIS A CA 1
ATOM 2015 C C . HIS A 1 253 ? -28.845 -35.056 10.040 1.00 6.71 253 HIS A C 1
ATOM 2016 O O . HIS A 1 253 ? -28.629 -33.917 10.435 1.00 6.62 253 HIS A O 1
ATOM 2023 N N . ASN A 1 254 ? -28.878 -35.369 8.740 1.00 6.71 254 ASN A N 1
ATOM 2024 C CA . ASN A 1 254 ? -28.626 -34.336 7.747 1.00 6.84 254 ASN A CA 1
ATOM 2025 C C . ASN A 1 254 ? -29.718 -33.277 7.758 1.00 6.98 254 ASN A C 1
ATOM 2026 O O . ASN A 1 254 ? -29.450 -32.096 7.538 1.00 7.29 254 ASN A O 1
ATOM 2031 N N . ALA A 1 255 ? -30.933 -33.667 8.116 1.00 7.39 255 ALA A N 1
ATOM 2032 C CA . ALA A 1 255 ? -32.027 -32.707 8.199 1.00 7.74 255 ALA A CA 1
ATOM 2033 C C . ALA A 1 255 ? -31.827 -31.771 9.383 1.00 7.78 255 ALA A C 1
ATOM 2034 O O . ALA A 1 255 ? -32.027 -30.563 9.281 1.00 8.18 255 ALA A O 1
ATOM 2036 N N . GLN A 1 256 ? -31.446 -32.315 10.528 1.00 7.77 256 GLN A N 1
ATOM 2037 C CA . GLN A 1 256 ? -31.160 -31.494 11.696 1.00 8.71 256 GLN A CA 1
ATOM 2038 C C . GLN A 1 256 ? -30.085 -30.474 11.375 1.00 8.36 256 GLN A C 1
ATOM 2039 O O . GLN A 1 256 ? -30.186 -29.310 11.721 1.00 8.38 256 GLN A O 1
ATOM 2045 N N . PHE A 1 257 ? -29.051 -30.898 10.652 1.00 7.91 257 PHE A N 1
ATOM 2046 C CA . PHE A 1 257 ? -27.976 -29.998 10.265 1.00 8.04 257 PHE A CA 1
ATOM 2047 C C . PHE A 1 257 ? -28.416 -28.960 9.277 1.00 7.89 257 PHE A C 1
ATOM 2048 O O . PHE A 1 257 ? -27.982 -27.811 9.382 1.00 8.04 257 PHE A O 1
ATOM 2056 N N . ASP A 1 258 ? -29.274 -29.306 8.341 1.00 7.66 258 ASP A N 1
ATOM 2057 C CA . ASP A 1 258 ? -29.796 -28.320 7.403 1.00 8.29 258 ASP A CA 1
ATOM 2058 C C . ASP A 1 258 ? -30.511 -27.210 8.169 1.00 8.48 258 ASP A C 1
ATOM 2059 O O . ASP A 1 258 ? -30.319 -26.010 7.917 1.00 9.14 258 ASP A O 1
ATOM 2064 N N . LEU A 1 259 ? -31.310 -27.596 9.158 1.00 7.97 259 LEU A N 1
ATOM 2065 C CA . LEU A 1 259 ? -32.103 -26.653 9.880 1.00 8.45 259 LEU A CA 1
ATOM 2066 C C . LEU A 1 259 ? -31.328 -25.819 10.891 1.00 8.17 259 LEU A C 1
ATOM 2067 O O . LEU A 1 259 ? -31.541 -24.603 11.025 1.00 8.52 259 LEU A O 1
ATOM 2072 N N A MET A 1 260 ? -30.430 -26.467 11.613 0.50 7.69 260 MET A N 1
ATOM 2073 N N B MET A 1 260 ? -30.443 -26.482 11.625 0.50 8.31 260 MET A N 1
ATOM 2074 C CA A MET A 1 260 ? -29.776 -25.840 12.757 0.50 7.85 260 MET A CA 1
ATOM 2075 C CA B MET A 1 260 ? -29.752 -25.866 12.760 0.50 8.90 260 MET A CA 1
ATOM 2076 C C A MET A 1 260 ? -28.398 -25.267 12.429 0.50 8.04 260 MET A C 1
ATOM 2077 C C B MET A 1 260 ? -28.460 -25.177 12.375 0.50 8.67 260 MET A C 1
ATOM 2078 O O A MET A 1 260 ? -27.846 -24.476 13.200 0.50 8.31 260 MET A O 1
ATOM 2079 O O B MET A 1 260 ? -28.031 -24.228 13.073 0.50 8.97 260 MET A O 1
ATOM 2088 N N . SER A 1 261 ? -27.855 -25.627 11.279 1.00 8.04 261 SER A N 1
ATOM 2089 C CA . SER A 1 261 ? -26.563 -25.119 10.852 1.00 8.15 261 SER A CA 1
ATOM 2090 C C . SER A 1 261 ? -26.506 -24.519 9.445 1.00 8.08 261 SER A C 1
ATOM 2091 O O . SER A 1 261 ? -25.694 -23.605 9.212 1.00 7.98 261 SER A O 1
ATOM 2094 N N . ARG A 1 262 ? -27.319 -24.977 8.505 1.00 7.72 262 ARG A N 1
ATOM 2095 C CA . ARG A 1 262 ? -27.302 -24.403 7.161 1.00 8.12 262 ARG A CA 1
ATOM 2096 C C . ARG A 1 262 ? -28.198 -23.215 6.967 1.00 8.64 262 ARG A C 1
ATOM 2097 O O . ARG A 1 262 ? -27.923 -22.367 6.159 1.00 9.56 262 ARG A O 1
ATOM 2105 N N . THR A 1 263 ? -29.283 -23.160 7.709 1.00 8.41 263 THR A N 1
ATOM 2106 C CA . THR A 1 263 ? -30.176 -21.986 7.677 1.00 8.84 263 THR A CA 1
ATOM 2107 C C . THR A 1 263 ? -29.394 -20.671 7.608 1.00 9.36 263 THR A C 1
ATOM 2108 O O . THR A 1 263 ? -28.613 -20.436 8.514 1.00 9.02 263 THR A O 1
ATOM 2112 N N . PRO A 1 264 ? -29.548 -19.862 6.553 1.00 9.91 264 PRO A N 1
ATOM 2113 C CA . PRO A 1 264 ? -28.601 -18.752 6.358 1.00 10.71 264 PRO A CA 1
ATOM 2114 C C . PRO A 1 264 ? -28.455 -17.794 7.565 1.00 10.92 264 PRO A C 1
ATOM 2115 O O . PRO A 1 264 ? -27.349 -17.421 7.904 1.00 10.77 264 PRO A O 1
ATOM 2119 N N . TYR A 1 265 ? -29.546 -17.443 8.214 1.00 10.00 265 TYR A N 1
ATOM 2120 C CA . TYR A 1 265 ? -29.446 -16.523 9.365 1.00 10.78 265 TYR A CA 1
ATOM 2121 C C . TYR A 1 265 ? -28.525 -17.074 10.431 1.00 10.29 265 TYR A C 1
ATOM 2122 O O . TYR A 1 265 ? -27.695 -16.372 11.018 1.00 10.22 265 TYR A O 1
ATOM 2131 N N . ILE A 1 266 ? -28.661 -18.344 10.726 1.00 9.50 266 ILE A N 1
ATOM 2132 C CA . ILE A 1 266 ? -27.830 -18.965 11.741 1.00 9.26 266 ILE A CA 1
ATOM 2133 C C . ILE A 1 266 ? -26.410 -19.115 11.181 1.00 8.63 266 ILE A C 1
ATOM 2134 O O . ILE A 1 266 ? -25.411 -18.821 11.877 1.00 8.36 266 ILE A O 1
ATOM 2139 N N . ALA A 1 267 ? -26.303 -19.637 9.962 1.00 8.15 267 ALA A N 1
ATOM 2140 C CA . ALA A 1 267 ? -25.023 -19.947 9.361 1.00 7.70 267 ALA A CA 1
ATOM 2141 C C . ALA A 1 267 ? -24.133 -18.668 9.298 1.00 8.18 267 ALA A C 1
ATOM 2142 O O . ALA A 1 267 ? -22.958 -18.769 9.597 1.00 8.11 267 ALA A O 1
ATOM 2144 N N . LYS A 1 268 ? -24.691 -17.514 8.986 1.00 9.06 268 LYS A N 1
ATOM 2145 C CA . LYS A 1 268 ? -23.833 -16.331 8.869 1.00 9.73 268 LYS A CA 1
ATOM 2146 C C . LYS A 1 268 ? -23.391 -15.823 10.224 1.00 10.28 268 LYS A C 1
ATOM 2147 O O . LYS A 1 268 ? -22.322 -15.208 10.310 1.00 10.39 268 LYS A O 1
ATOM 2153 N N . HIS A 1 269 ? -24.172 -16.058 11.283 1.00 10.28 269 HIS A N 1
ATOM 2154 C CA . HIS A 1 269 ? -23.763 -15.608 12.615 1.00 10.78 269 HIS A CA 1
ATOM 2155 C C . HIS A 1 269 ? -22.661 -16.507 13.140 1.00 10.88 269 HIS A C 1
ATOM 2156 O O . HIS A 1 269 ? -21.813 -16.028 13.897 1.00 12.54 269 HIS A O 1
ATOM 2163 N N . ASN A 1 270 ? -22.682 -17.794 12.813 1.00 10.18 270 ASN A N 1
ATOM 2164 C CA . ASN A 1 270 ? -21.693 -18.737 13.334 1.00 10.53 270 ASN A CA 1
ATOM 2165 C C . ASN A 1 270 ? -20.502 -18.895 12.411 1.00 9.05 270 ASN A C 1
ATOM 2166 O O . ASN A 1 270 ? -19.431 -19.318 12.868 1.00 8.49 270 ASN A O 1
ATOM 2171 N N . GLY A 1 271 ? -20.684 -18.538 11.131 1.00 7.98 271 GLY A N 1
ATOM 2172 C CA . GLY A 1 271 ? -19.726 -18.819 10.089 1.00 7.18 271 GLY A CA 1
ATOM 2173 C C . GLY A 1 271 ? -18.944 -17.666 9.514 1.00 6.85 271 GLY A C 1
ATOM 2174 O O . GLY A 1 271 ? -18.051 -17.888 8.698 1.00 6.48 271 GLY A O 1
ATOM 2175 N N . THR A 1 272 ? -19.293 -16.454 9.877 1.00 7.27 272 THR A N 1
ATOM 2176 C CA . THR A 1 272 ? -18.653 -15.265 9.291 1.00 7.36 272 THR A CA 1
ATOM 2177 C C . THR A 1 272 ? -17.127 -15.287 9.492 1.00 7.32 272 THR A C 1
ATOM 2178 O O . THR A 1 272 ? -16.388 -15.113 8.521 1.00 7.06 272 THR A O 1
ATOM 2182 N N . PRO A 1 273 ? -16.642 -15.489 10.727 1.00 7.56 273 PRO A N 1
ATOM 2183 C CA . PRO A 1 273 ? -15.188 -15.495 10.855 1.00 7.76 273 PRO A CA 1
ATOM 2184 C C . PRO A 1 273 ? -14.503 -16.511 9.984 1.00 7.40 273 PRO A C 1
ATOM 2185 O O . PRO A 1 273 ? -13.456 -16.198 9.371 1.00 7.57 273 PRO A O 1
ATOM 2189 N N . LEU A 1 274 ? -15.021 -17.699 9.900 1.00 7.55 274 LEU A N 1
ATOM 2190 C CA . LEU A 1 274 ? -14.373 -18.704 9.095 1.00 7.74 274 LEU A CA 1
ATOM 2191 C C . LEU A 1 274 ? -14.425 -18.369 7.625 1.00 7.36 274 LEU A C 1
ATOM 2192 O O . LEU A 1 274 ? -13.437 -18.551 6.892 1.00 6.91 274 LEU A O 1
ATOM 2197 N N . LEU A 1 275 ? -15.579 -17.921 7.151 1.00 7.20 275 LEU A N 1
ATOM 2198 C CA . LEU A 1 275 ? -15.672 -17.616 5.721 1.00 7.30 275 LEU A CA 1
ATOM 2199 C C 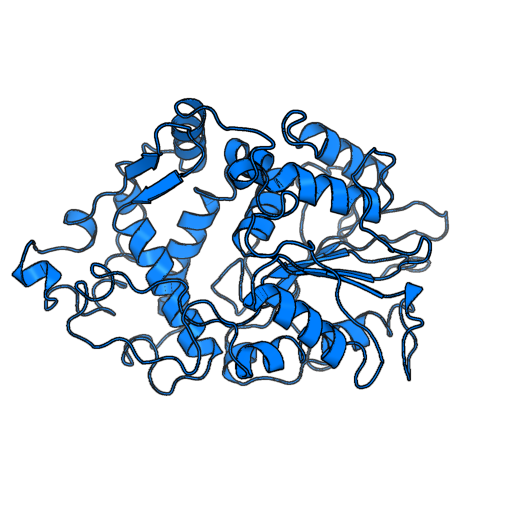. LEU A 1 275 ? -14.733 -16.464 5.382 1.00 7.62 275 LEU A C 1
ATOM 2200 O O . LEU A 1 275 ? -14.060 -16.502 4.325 1.00 7.36 275 LEU A O 1
ATOM 2205 N N . GLN A 1 276 ? -14.658 -15.441 6.225 1.00 8.10 276 GLN A N 1
ATOM 2206 C CA . GLN A 1 276 ? -13.738 -14.356 5.944 1.00 8.86 276 GLN A CA 1
ATOM 2207 C C . GLN A 1 276 ? -12.287 -14.856 5.914 1.00 8.53 276 GLN A C 1
ATOM 2208 O O . GLN A 1 276 ? -11.485 -14.444 5.063 1.00 8.59 276 GLN A O 1
ATOM 2214 N N . THR A 1 277 ? -11.930 -15.694 6.878 1.00 8.15 277 THR A N 1
ATOM 2215 C CA . THR A 1 277 ? -10.590 -16.262 6.964 1.00 8.34 277 THR A CA 1
ATOM 2216 C C . THR A 1 277 ? -10.229 -17.081 5.715 1.00 7.99 277 THR A C 1
ATOM 2217 O O . THR A 1 277 ? -9.148 -16.929 5.136 1.00 8.01 277 THR A O 1
ATOM 2221 N N . ILE A 1 278 ? -11.163 -17.919 5.300 1.00 7.41 278 ILE A N 1
ATOM 2222 C CA . ILE A 1 278 ? -10.970 -18.747 4.100 1.00 7.54 278 ILE A CA 1
ATOM 2223 C C . ILE A 1 278 ? -10.798 -17.877 2.863 1.00 7.61 278 ILE A C 1
ATOM 2224 O O . ILE A 1 278 ? -9.835 -18.035 2.074 1.00 7.54 278 ILE A O 1
ATOM 2229 N N . ALA A 1 279 ? -11.694 -16.910 2.686 1.00 7.45 279 ALA A N 1
ATOM 2230 C CA . ALA A 1 279 ? -11.615 -16.021 1.550 1.00 8.00 279 ALA A CA 1
ATOM 2231 C C . ALA A 1 279 ? -10.301 -15.244 1.522 1.00 8.54 279 ALA A C 1
ATOM 2232 O O . ALA A 1 279 ? -9.624 -15.123 0.486 1.00 8.76 279 ALA A O 1
ATOM 2234 N N . HIS A 1 280 ? -9.931 -14.656 2.645 1.00 9.15 280 HIS A N 1
ATOM 2235 C CA . HIS A 1 280 ? -8.687 -13.946 2.755 1.00 10.07 280 HIS A CA 1
ATOM 2236 C C . HIS A 1 280 ? -7.486 -14.839 2.382 1.00 9.54 280 HIS A C 1
ATOM 2237 O O . HIS A 1 280 ? -6.591 -14.436 1.632 1.00 9.73 280 HIS A O 1
ATOM 2244 N N . ALA A 1 281 ? -7.526 -16.085 2.841 1.00 8.66 281 ALA A N 1
ATOM 2245 C CA . ALA A 1 281 ? -6.416 -17.037 2.598 1.00 9.01 281 ALA A CA 1
ATOM 2246 C C . ALA A 1 281 ? -6.344 -17.385 1.114 1.00 9.29 281 ALA A C 1
ATOM 2247 O O . ALA A 1 281 ? -5.268 -17.696 0.607 1.00 10.40 281 ALA A O 1
ATOM 2249 N N . LEU A 1 282 ? -7.476 -17.300 0.405 1.00 8.80 282 LEU A N 1
ATOM 2250 C CA . LEU A 1 282 ? -7.529 -17.598 -1.030 1.00 8.83 282 LEU A CA 1
ATOM 2251 C C . LEU A 1 282 ? -7.145 -16.420 -1.890 1.00 9.68 282 LEU A C 1
ATOM 2252 O O . LEU A 1 282 ? -6.998 -16.566 -3.109 1.00 9.70 282 LEU A O 1
ATOM 2257 N N . GLY A 1 283 ? -7.032 -15.255 -1.265 1.00 10.21 283 GLY A N 1
ATOM 2258 C CA . GLY A 1 283 ? -6.577 -14.045 -1.952 1.00 11.11 283 GLY A CA 1
ATOM 2259 C C . GLY A 1 283 ? -7.579 -12.894 -2.044 1.00 11.81 283 GLY A C 1
ATOM 2260 O O . GLY A 1 283 ? -7.266 -11.891 -2.675 1.00 12.46 283 GLY A O 1
ATOM 2261 N N . SER A 1 284 ? -8.746 -13.002 -1.402 1.00 11.87 284 SER A N 1
ATOM 2262 C CA . SER A 1 284 ? -9.694 -11.900 -1.387 1.00 13.30 284 SER A CA 1
ATOM 2263 C C . SER A 1 284 ? -9.117 -10.725 -0.660 1.00 15.82 284 SER A C 1
ATOM 2264 O O . SER A 1 284 ? -8.472 -10.895 0.376 1.00 15.82 284 SER A O 1
ATOM 2267 N N . ASN A 1 285 ? -9.342 -9.532 -1.227 1.00 18.52 285 ASN A N 1
ATOM 2268 C CA . ASN A 1 285 ? -8.748 -8.287 -0.740 1.00 21.76 285 ASN A CA 1
ATOM 2269 C C . ASN A 1 285 ? -9.605 -7.694 0.365 1.00 21.74 285 ASN A C 1
ATOM 2270 O O . ASN A 1 285 ? -10.297 -6.681 0.175 1.00 22.86 285 ASN A O 1
ATOM 2275 N N . ILE A 1 286 ? -9.564 -8.357 1.510 1.00 20.92 286 ILE A N 1
ATOM 2276 C CA . ILE A 1 286 ? -10.395 -8.009 2.636 1.00 20.68 286 ILE A CA 1
ATOM 2277 C C . ILE A 1 286 ? -9.612 -8.006 3.935 1.00 21.00 286 ILE A C 1
ATOM 2278 O O . ILE A 1 286 ? -8.496 -8.537 4.029 1.00 22.52 286 ILE A O 1
ATOM 2283 N N . THR A 1 287 ? -10.241 -7.428 4.947 1.00 21.50 287 THR A N 1
ATOM 2284 C CA . THR A 1 287 ? -9.716 -7.406 6.297 1.00 21.88 287 THR A CA 1
ATOM 2285 C C . THR A 1 287 ? -10.157 -8.676 7.010 1.00 20.60 287 THR A C 1
ATOM 2286 O O . THR A 1 287 ? -11.333 -9.028 7.012 1.00 20.17 287 THR A O 1
ATOM 2290 N N . SER A 1 288 ? -9.199 -9.379 7.608 1.00 18.73 288 SER A N 1
ATOM 2291 C CA . SER A 1 288 ? -9.467 -10.599 8.351 1.00 17.48 288 SER A CA 1
ATOM 2292 C C . SER A 1 288 ? -8.416 -10.750 9.436 1.00 17.61 288 SER A C 1
ATOM 2293 O O . SER A 1 288 ? -7.250 -10.428 9.211 1.00 18.62 288 SER A O 1
ATOM 2296 N N . ARG A 1 289 ? -8.828 -11.212 10.612 1.00 17.25 289 ARG A N 1
ATOM 2297 C CA . ARG A 1 289 ? -7.900 -11.336 11.728 1.00 17.89 289 ARG A CA 1
ATOM 2298 C C . ARG A 1 289 ? -6.797 -12.297 11.337 1.00 16.70 289 ARG A C 1
ATOM 2299 O O . ARG A 1 289 ? -7.063 -13.437 10.968 1.00 15.24 289 ARG A O 1
ATOM 2307 N N . PRO A 1 290 ? -5.537 -11.837 11.424 1.00 17.47 290 PRO A N 1
ATOM 2308 C CA . PRO A 1 290 ? -4.502 -12.764 10.943 1.00 16.93 290 PRO A CA 1
ATOM 2309 C C . PRO A 1 290 ? -4.290 -13.937 11.874 1.00 16.24 290 PRO A C 1
ATOM 2310 O O . PRO A 1 290 ? -4.403 -13.788 13.098 1.00 17.25 290 PRO A O 1
ATOM 2314 N N . LEU A 1 291 ? -3.949 -15.078 11.286 1.00 14.46 291 LEU A N 1
ATOM 2315 C CA . LEU A 1 291 ? -3.596 -16.287 12.063 1.00 14.18 291 LEU A CA 1
ATOM 2316 C C . LEU A 1 291 ? -2.173 -16.074 12.520 1.00 14.93 291 LEU A C 1
ATOM 2317 O O . LEU A 1 291 ? -1.317 -15.671 11.730 1.00 14.92 291 LEU A O 1
ATOM 2322 N N . PRO A 1 292 ? -1.922 -16.269 13.815 1.00 14.95 292 PRO A N 1
ATOM 2323 C CA . PRO A 1 292 ? -0.587 -15.923 14.308 1.00 15.69 292 PRO A CA 1
ATOM 2324 C C . PRO A 1 292 ? 0.519 -16.762 13.702 1.00 15.86 292 PRO A C 1
ATOM 2325 O O . PRO A 1 292 ? 0.368 -17.966 13.582 1.00 14.94 292 PRO A O 1
ATOM 2329 N N . ASP A 1 293 ? 1.590 -16.092 13.283 1.00 17.29 293 ASP A N 1
ATOM 2330 C CA A ASP A 1 293 ? 2.770 -16.809 12.813 0.50 17.79 293 ASP A CA 1
ATOM 2331 C CA B ASP A 1 293 ? 2.810 -16.666 12.706 0.50 18.43 293 ASP A CA 1
ATOM 2332 C C . ASP A 1 293 ? 2.593 -17.503 11.448 1.00 18.27 293 ASP A C 1
ATOM 2333 O O . ASP A 1 293 ? 3.368 -18.402 11.142 1.00 20.47 293 ASP A O 1
ATOM 2342 N N . ILE A 1 294 ? 1.550 -17.190 10.672 1.00 16.32 294 ILE A N 1
ATOM 2343 C CA . ILE A 1 294 ? 1.388 -17.836 9.368 1.00 15.36 294 ILE A CA 1
ATOM 2344 C C . ILE A 1 294 ? 2.286 -17.128 8.381 1.00 16.28 294 ILE A C 1
ATOM 2345 O O . ILE A 1 294 ? 2.480 -15.920 8.493 1.00 16.26 294 ILE A O 1
ATOM 2350 N N . SER A 1 295 ? 2.879 -17.880 7.461 1.00 15.59 295 SER A N 1
ATOM 2351 C CA . SER A 1 295 ? 3.800 -17.310 6.476 1.00 16.79 295 SER A CA 1
ATOM 2352 C C . SER A 1 295 ? 3.039 -16.711 5.334 1.00 17.29 295 SER A C 1
ATOM 2353 O O . SER A 1 295 ? 2.030 -17.270 4.907 1.00 16.11 295 SER A O 1
ATOM 2356 N N . PRO A 1 296 ? 3.544 -15.595 4.800 1.00 18.91 296 PRO A N 1
ATOM 2357 C CA . PRO A 1 296 ? 3.054 -15.142 3.517 1.00 19.56 296 PRO A CA 1
ATOM 2358 C C . PRO A 1 296 ? 3.197 -16.168 2.367 1.00 19.10 296 PRO A C 1
ATOM 2359 O O . PRO A 1 296 ? 2.493 -16.051 1.396 1.00 20.56 296 PRO A O 1
ATOM 2363 N N . ASP A 1 297 ? 4.076 -17.157 2.501 1.00 19.21 297 ASP A N 1
ATOM 2364 C CA . ASP A 1 297 ? 4.336 -18.165 1.478 1.00 19.27 297 ASP A CA 1
ATOM 2365 C C . ASP A 1 297 ? 3.565 -19.470 1.772 1.00 16.49 297 ASP A C 1
ATOM 2366 O O . ASP A 1 297 ? 3.916 -20.549 1.277 1.00 16.55 297 ASP A O 1
ATOM 2371 N N . ASN A 1 298 ? 2.564 -19.384 2.637 1.00 14.92 298 ASN A N 1
ATOM 2372 C CA . ASN A 1 298 ? 1.776 -20.559 3.006 1.00 13.06 298 ASN A CA 1
ATOM 2373 C C . ASN A 1 298 ? 1.096 -21.132 1.784 1.00 12.45 298 ASN A C 1
ATOM 2374 O O . ASN A 1 298 ? 0.570 -20.347 0.975 1.00 12.28 298 ASN A O 1
ATOM 2379 N N . LYS A 1 299 ? 1.166 -22.449 1.635 1.00 12.15 299 LYS A N 1
ATOM 2380 C CA . LYS A 1 299 ? 0.533 -23.173 0.535 1.00 12.25 299 LYS A CA 1
ATOM 2381 C C . LYS A 1 299 ? -0.681 -24.013 0.981 1.00 10.72 299 LYS A C 1
ATOM 2382 O O . LYS A 1 299 ? -1.607 -24.244 0.182 1.00 9.68 299 LYS A O 1
ATOM 2388 N N . ILE A 1 300 ? -0.660 -24.507 2.213 1.00 9.73 300 ILE A N 1
ATOM 2389 C CA . ILE A 1 300 ? -1.697 -25.350 2.717 1.00 9.10 300 ILE A CA 1
ATOM 2390 C C . ILE A 1 300 ? -2.081 -24.842 4.105 1.00 8.38 300 ILE A C 1
ATOM 2391 O O . ILE A 1 300 ? -1.236 -24.801 5.013 1.00 7.99 300 ILE A O 1
ATOM 2396 N N . LEU A 1 301 ? -3.327 -24.453 4.247 1.00 7.41 301 LEU A N 1
ATOM 2397 C CA . LEU A 1 301 ? -3.915 -24.002 5.512 1.00 7.14 301 LEU A CA 1
ATOM 2398 C C . LEU A 1 301 ? -4.977 -25.037 5.867 1.00 6.49 301 LEU A C 1
ATOM 2399 O O . LEU A 1 301 ? -5.953 -25.193 5.147 1.00 6.24 301 LEU A O 1
ATOM 2404 N N . PHE A 1 302 ? -4.770 -25.785 6.950 1.00 6.24 302 PHE A N 1
ATOM 2405 C CA . PHE A 1 302 ? -5.686 -26.805 7.419 1.00 5.85 302 PHE A CA 1
ATOM 2406 C C . PHE A 1 302 ? -6.324 -26.274 8.715 1.00 5.78 302 PHE A C 1
ATOM 2407 O O . PHE A 1 302 ? -5.592 -25.973 9.693 1.00 6.00 302 PHE A O 1
ATOM 2415 N N . ILE A 1 303 ? -7.652 -26.241 8.740 1.00 5.60 303 ILE A N 1
ATOM 2416 C CA . ILE A 1 303 ? -8.418 -25.716 9.818 1.00 5.80 303 ILE A CA 1
ATOM 2417 C C . ILE A 1 303 ? -9.224 -26.865 10.387 1.00 5.28 303 ILE A C 1
ATOM 2418 O O . ILE A 1 303 ? -10.111 -27.439 9.685 1.00 5.46 303 ILE A O 1
ATOM 2423 N N . ALA A 1 304 ? -8.952 -27.216 11.646 1.00 5.30 304 ALA A N 1
ATOM 2424 C CA . ALA A 1 304 ? -9.561 -28.392 12.272 1.00 5.11 304 ALA A CA 1
ATOM 2425 C C . ALA A 1 304 ? -10.708 -27.933 13.160 1.00 5.06 304 ALA A C 1
ATOM 2426 O O . ALA A 1 304 ? -10.513 -27.407 14.241 1.00 5.17 304 ALA A O 1
ATOM 2428 N N . GLY A 1 305 ? -11.916 -28.194 12.653 1.00 4.90 305 GLY A N 1
ATOM 2429 C CA . GLY A 1 305 ? -13.146 -27.781 13.301 1.00 5.11 305 GLY A CA 1
ATOM 2430 C C . GLY A 1 305 ? -14.184 -28.897 13.433 1.00 5.11 305 GLY A C 1
ATOM 2431 O O . GLY A 1 305 ? -13.850 -30.070 13.698 1.00 5.36 305 GLY A O 1
ATOM 2432 N N . HIS A 1 306 ? -15.443 -28.523 13.200 1.00 5.37 306 HIS A N 1
ATOM 2433 C CA . HIS A 1 306 ? -16.612 -29.297 13.599 1.00 5.57 306 HIS A CA 1
ATOM 2434 C C . HIS A 1 306 ? -17.569 -29.406 12.427 1.00 5.56 306 HIS A C 1
ATOM 2435 O O . HIS A 1 306 ? -17.491 -28.627 11.443 1.00 5.61 306 HIS A O 1
ATOM 2442 N N . ASP A 1 307 ? -18.421 -30.433 12.497 1.00 6.12 307 ASP A N 1
ATOM 2443 C CA . ASP A 1 307 ? -19.462 -30.562 11.475 1.00 6.64 307 ASP A CA 1
ATOM 2444 C C . ASP A 1 307 ? -20.292 -29.305 11.311 1.00 6.41 307 ASP A C 1
ATOM 2445 O O . ASP A 1 307 ? -20.604 -28.907 10.169 1.00 6.19 307 ASP A O 1
ATOM 2450 N N . THR A 1 308 ? -20.630 -28.647 12.402 1.00 6.47 308 THR A N 1
ATOM 2451 C CA . THR A 1 308 ? -21.411 -27.432 12.306 1.00 6.84 308 THR A CA 1
ATOM 2452 C C . THR A 1 308 ? -20.741 -26.318 11.510 1.00 6.55 308 THR A C 1
ATOM 2453 O O . THR A 1 308 ? -21.398 -25.564 10.821 1.00 6.23 308 THR A O 1
ATOM 2457 N N . ASN A 1 309 ? -19.409 -26.264 11.552 1.00 6.25 309 ASN A N 1
ATOM 2458 C CA . ASN A 1 309 ? -18.651 -25.250 10.833 1.00 5.92 309 ASN A CA 1
ATOM 2459 C C . ASN A 1 309 ? -18.773 -25.494 9.316 1.00 5.70 309 ASN A C 1
ATOM 2460 O O . ASN A 1 309 ? -19.009 -24.563 8.505 1.00 6.00 309 ASN A O 1
ATOM 2465 N N . ILE A 1 310 ? -18.621 -26.743 8.920 1.00 5.72 310 ILE A N 1
ATOM 2466 C CA . ILE A 1 310 ? -18.755 -27.078 7.500 1.00 5.95 310 ILE A CA 1
ATOM 2467 C C . ILE A 1 310 ? -20.189 -26.758 7.052 1.00 5.92 310 ILE A C 1
ATOM 2468 O O . ILE A 1 310 ? -20.417 -26.213 5.967 1.00 5.87 310 ILE A O 1
ATOM 2473 N N . ALA A 1 311 ? -21.166 -27.111 7.867 1.00 5.52 311 ALA A N 1
ATOM 2474 C CA . ALA A 1 311 ? -22.576 -26.852 7.497 1.00 5.87 311 ALA A CA 1
ATOM 2475 C C . ALA A 1 311 ? -22.838 -25.364 7.431 1.00 5.92 311 ALA A C 1
ATOM 2476 O O . ALA A 1 311 ? -23.541 -24.890 6.515 1.00 6.05 311 ALA A O 1
ATOM 2478 N N . ASN A 1 312 ? -22.275 -24.591 8.354 1.00 5.75 312 ASN A N 1
ATOM 2479 C CA . ASN A 1 312 ? -22.457 -23.144 8.290 1.00 6.27 312 ASN A CA 1
ATOM 2480 C C . ASN A 1 312 ? -21.907 -22.557 6.982 1.00 6.47 312 ASN A C 1
ATOM 2481 O O . ASN A 1 312 ? -22.537 -21.749 6.331 1.00 6.31 312 ASN A O 1
ATOM 2486 N N . ILE A 1 313 ? -20.708 -22.972 6.612 1.00 6.45 313 ILE A N 1
ATOM 2487 C CA . ILE A 1 313 ? -20.060 -22.464 5.393 1.00 6.88 313 ILE A CA 1
ATOM 2488 C C . ILE A 1 313 ? -20.876 -22.882 4.192 1.00 7.19 313 ILE A C 1
ATOM 2489 O O . ILE A 1 313 ? -21.082 -22.082 3.280 1.00 7.35 313 ILE A O 1
ATOM 2494 N N . SER A 1 314 ? -21.370 -24.113 4.201 1.00 7.06 314 SER A N 1
ATOM 2495 C CA . SER A 1 314 ? -22.230 -24.565 3.104 1.00 7.81 314 SER A CA 1
ATOM 2496 C C . SER A 1 314 ? -23.482 -23.702 2.987 1.00 7.55 314 SER A C 1
ATOM 2497 O O . SER A 1 314 ? -23.877 -23.364 1.897 1.00 7.71 314 SER A O 1
ATOM 2500 N N . GLY A 1 315 ? -24.122 -23.350 4.093 1.00 7.31 315 GLY A N 1
ATOM 2501 C CA . GLY A 1 315 ? -25.300 -22.514 4.040 1.00 7.63 315 GLY A CA 1
ATOM 2502 C C . GLY A 1 315 ? -25.006 -21.112 3.543 1.00 7.91 315 GLY A C 1
ATOM 2503 O O . GLY A 1 315 ? -25.782 -20.547 2.752 1.00 8.64 315 GLY A O 1
ATOM 2504 N N . MET A 1 316 ? -23.883 -20.528 3.977 1.00 7.50 316 MET A N 1
ATOM 2505 C CA . MET A 1 316 ? -23.504 -19.182 3.546 1.00 8.18 316 MET A CA 1
ATOM 2506 C C . MET A 1 316 ? -23.255 -19.109 2.039 1.00 8.30 316 MET A C 1
ATOM 2507 O O . MET A 1 316 ? -23.638 -18.123 1.412 1.00 9.55 316 MET A O 1
ATOM 2512 N N . LEU A 1 317 ? -22.622 -20.148 1.493 1.00 8.25 317 LEU A N 1
ATOM 2513 C CA . LEU A 1 317 ? -22.277 -20.222 0.069 1.00 8.59 317 LEU A CA 1
ATOM 2514 C C . LEU A 1 317 ? -23.355 -20.946 -0.768 1.00 8.90 317 LEU A C 1
ATOM 2515 O O . LEU A 1 317 ? -23.241 -20.989 -2.009 1.00 9.00 317 LEU A O 1
ATOM 2520 N N . GLY A 1 318 ? -24.440 -21.404 -0.128 1.00 8.82 318 GLY A N 1
ATOM 2521 C CA . GLY A 1 318 ? -25.510 -22.105 -0.850 1.00 9.38 318 GLY A CA 1
ATOM 2522 C C . GLY A 1 318 ? -25.088 -23.439 -1.437 1.00 9.36 318 GLY A C 1
ATOM 2523 O O . GLY A 1 318 ? -25.669 -23.869 -2.449 1.00 10.53 318 GLY A O 1
ATOM 2524 N N . MET A 1 319 ? -24.056 -24.083 -0.903 1.00 9.05 319 MET A N 1
ATOM 2525 C CA . MET A 1 319 ? -23.519 -25.355 -1.459 1.00 9.70 319 MET A CA 1
ATOM 2526 C C . MET A 1 319 ? -24.262 -26.522 -0.816 1.00 10.12 319 MET A C 1
ATOM 2527 O O . MET A 1 319 ? -24.403 -26.572 0.420 1.00 10.31 319 MET A O 1
ATOM 2532 N N . THR A 1 320 ? -24.714 -27.459 -1.629 1.00 10.24 320 THR A N 1
ATOM 2533 C CA . THR A 1 320 ? -25.356 -28.638 -1.110 1.00 11.21 320 THR A CA 1
ATOM 2534 C C . THR A 1 320 ? -24.716 -29.809 -1.814 1.00 10.70 320 THR A C 1
ATOM 2535 O O . THR A 1 320 ? -24.181 -29.666 -2.935 1.00 12.61 320 THR A O 1
ATOM 2539 N N . TRP A 1 321 ? -24.762 -30.954 -1.169 1.00 9.32 321 TRP A N 1
ATOM 2540 C CA . TRP A 1 321 ? -24.137 -32.151 -1.692 1.00 9.00 321 TRP A CA 1
ATOM 2541 C C . TRP A 1 321 ? -24.711 -33.389 -1.080 1.00 9.54 321 TRP A C 1
ATOM 2542 O O . TRP A 1 321 ? -25.368 -33.363 -0.011 1.00 9.49 321 TRP A O 1
ATOM 2553 N N . THR A 1 322 ? -24.481 -34.500 -1.790 1.00 9.97 322 THR A N 1
ATOM 2554 C CA A THR A 1 322 ? -24.615 -35.846 -1.212 0.50 10.40 322 THR A CA 1
ATOM 2555 C CA B THR A 1 322 ? -24.651 -35.852 -1.281 0.50 10.83 322 THR A CA 1
ATOM 2556 C C . THR A 1 322 ? -23.336 -36.583 -1.545 1.00 10.22 322 THR A C 1
ATOM 2557 O O . THR A 1 322 ? -22.748 -36.429 -2.622 1.00 10.87 322 THR A O 1
ATOM 2564 N N . LEU A 1 323 ? -22.845 -37.339 -0.577 1.00 9.00 323 LEU A N 1
ATOM 2565 C CA . LEU A 1 323 ? -21.558 -38.012 -0.740 1.00 8.38 323 LEU A CA 1
ATOM 2566 C C . LEU A 1 323 ? -21.726 -39.494 -1.066 1.00 8.69 323 LEU A C 1
ATOM 2567 O O . LEU A 1 323 ? -22.197 -40.274 -0.230 1.00 8.70 323 LEU A O 1
ATOM 2572 N N . PRO A 1 324 ? -21.318 -39.899 -2.288 1.00 8.79 324 PRO A N 1
ATOM 2573 C CA . PRO A 1 324 ? -21.392 -41.331 -2.601 1.00 9.44 324 PRO A CA 1
ATOM 2574 C C . PRO A 1 324 ? -20.655 -42.178 -1.560 1.00 9.14 324 PRO A C 1
ATOM 2575 O O . PRO A 1 324 ? -19.538 -41.866 -1.183 1.00 9.55 324 PRO A O 1
ATOM 2579 N N . GLY A 1 325 ? -21.326 -43.202 -1.071 1.00 9.33 325 GLY A N 1
ATOM 2580 C CA . GLY A 1 325 ? -20.742 -44.107 -0.095 1.00 9.18 325 GLY A CA 1
ATOM 2581 C C . GLY A 1 325 ? -20.653 -43.624 1.325 1.00 8.81 325 GLY A C 1
ATOM 2582 O O . GLY A 1 325 ? -20.143 -44.307 2.190 1.00 8.45 325 GLY A O 1
ATOM 2583 N N . GLN A 1 326 ? -21.232 -42.464 1.588 1.00 8.16 326 GLN A N 1
ATOM 2584 C CA . GLN A 1 326 ? -21.113 -41.839 2.924 1.00 7.92 326 GLN A CA 1
ATOM 2585 C C . GLN A 1 326 ? -22.437 -41.158 3.283 1.00 8.14 326 GLN A C 1
ATOM 2586 O O . GLN A 1 326 ? -22.705 -40.033 2.814 1.00 7.95 326 GLN A O 1
ATOM 2592 N N . PRO A 1 327 ? -23.236 -41.793 4.126 1.00 8.50 327 PRO A N 1
ATOM 2593 C CA . PRO A 1 327 ? -24.539 -41.245 4.455 1.00 8.72 327 PRO A CA 1
ATOM 2594 C C . PRO A 1 327 ? -24.535 -39.948 5.267 1.00 8.31 327 PRO A C 1
ATOM 2595 O O . PRO A 1 327 ? -25.510 -39.208 5.158 1.00 8.29 327 PRO A O 1
ATOM 2599 N N . ASP A 1 328 ? -23.492 -39.665 6.010 1.00 7.63 328 ASP A N 1
ATOM 2600 C CA . ASP A 1 328 ? -23.396 -38.389 6.738 1.00 7.53 328 ASP A CA 1
ATOM 2601 C C . ASP A 1 328 ? -22.844 -37.306 5.782 1.00 7.00 328 ASP A C 1
ATOM 2602 O O . ASP A 1 328 ? -21.779 -37.497 5.196 1.00 7.04 328 ASP A O 1
ATOM 2607 N N . ASN A 1 329 ? -23.534 -36.192 5.592 1.00 6.75 329 ASN A N 1
ATOM 2608 C CA . ASN A 1 329 ? -23.029 -35.111 4.734 1.00 6.85 329 ASN A CA 1
ATOM 2609 C C . ASN A 1 329 ? -21.805 -34.431 5.292 1.00 6.53 329 ASN A C 1
ATOM 2610 O O . ASN A 1 329 ? -21.108 -33.781 4.546 1.00 6.91 329 ASN A O 1
ATOM 2615 N N . THR A 1 330 ? -21.579 -34.577 6.594 1.00 6.63 330 THR A N 1
ATOM 2616 C CA . THR A 1 330 ? -20.443 -33.941 7.291 1.00 6.63 330 THR A CA 1
ATOM 2617 C C . THR A 1 330 ? -19.718 -35.015 8.092 1.00 6.40 330 THR A C 1
ATOM 2618 O O . THR A 1 330 ? -19.700 -34.980 9.327 1.00 5.66 330 THR A O 1
ATOM 2622 N N . PRO A 1 331 ? -19.087 -35.994 7.432 1.00 6.44 331 PRO A N 1
ATOM 2623 C CA . PRO A 1 331 ? -18.542 -37.127 8.120 1.00 6.84 331 PRO A CA 1
ATOM 2624 C C . PRO A 1 331 ? -17.229 -36.849 8.864 1.00 6.84 331 PRO A C 1
ATOM 2625 O O . PRO A 1 331 ? -16.583 -35.851 8.619 1.00 6.14 331 PRO A O 1
ATOM 2629 N N . PRO A 1 332 ? -16.848 -37.715 9.783 1.00 7.31 332 PRO A N 1
ATOM 2630 C CA . PRO A 1 332 ? -15.589 -37.525 10.524 1.00 7.45 332 PRO A CA 1
ATOM 2631 C C . PRO A 1 332 ? -14.416 -37.481 9.557 1.00 7.09 332 PRO A C 1
ATOM 2632 O O . PRO A 1 332 ? -14.259 -38.362 8.676 1.00 7.10 332 PRO A O 1
ATOM 2636 N N . GLY A 1 333 ? -13.593 -36.455 9.727 1.00 6.38 333 GLY A N 1
ATOM 2637 C CA . GLY A 1 333 ? -12.492 -36.185 8.846 1.00 6.40 333 GLY A CA 1
ATOM 2638 C C . GLY A 1 333 ? -12.848 -35.656 7.465 1.00 6.15 333 GLY A C 1
ATOM 2639 O O . GLY A 1 333 ? -11.962 -35.401 6.643 1.00 7.05 333 GLY A O 1
ATOM 2640 N N . GLY A 1 334 ? -14.133 -35.478 7.176 1.00 5.81 334 GLY A N 1
ATOM 2641 C CA . GLY A 1 334 ? -14.534 -34.893 5.884 1.00 5.59 334 GLY A CA 1
ATOM 2642 C C . GLY A 1 334 ? -14.236 -33.416 5.871 1.00 5.52 334 GLY A C 1
ATOM 2643 O O . GLY A 1 334 ? -14.338 -32.756 6.895 1.00 5.16 334 GLY A O 1
ATOM 2644 N N . ALA A 1 335 ? -13.852 -32.885 4.722 1.00 5.55 335 ALA A N 1
ATOM 2645 C CA . ALA A 1 335 ? -13.404 -31.539 4.680 1.00 5.32 335 ALA A CA 1
ATOM 2646 C C . ALA A 1 335 ? -13.847 -30.819 3.405 1.00 5.34 335 ALA A C 1
ATOM 2647 O O . ALA A 1 335 ? -13.840 -31.445 2.308 1.00 6.09 335 ALA A O 1
ATOM 2649 N N . LEU A 1 336 ? -14.146 -29.529 3.538 1.00 5.69 336 LEU A N 1
ATOM 2650 C CA . LEU A 1 336 ? -14.242 -28.675 2.390 1.00 6.19 336 LEU A CA 1
ATOM 2651 C C . LEU A 1 336 ? -12.838 -28.234 2.009 1.00 6.17 336 LEU A C 1
ATOM 2652 O O . LEU A 1 336 ? -12.103 -27.590 2.816 1.00 6.60 336 LEU A O 1
ATOM 2657 N N . VAL A 1 337 ? -12.469 -28.487 0.784 1.00 5.91 337 VAL A N 1
ATOM 2658 C CA . VAL A 1 337 ? -11.164 -28.152 0.265 1.00 6.23 337 VAL A CA 1
ATOM 2659 C C . VAL A 1 337 ? -11.368 -27.077 -0.767 1.00 6.34 337 VAL A C 1
ATOM 2660 O O . VAL A 1 337 ? -11.897 -27.316 -1.858 1.00 6.75 337 VAL A O 1
ATOM 2664 N N . PHE A 1 338 ? -10.889 -25.905 -0.436 1.00 6.19 338 PHE A N 1
ATOM 2665 C CA . PHE A 1 338 ? -10.938 -24.724 -1.300 1.00 6.57 338 PHE A CA 1
ATOM 2666 C C . PHE A 1 338 ? -9.591 -24.546 -1.974 1.00 7.16 338 PHE A C 1
ATOM 2667 O O . PHE A 1 338 ? -8.566 -24.454 -1.288 1.00 7.05 338 PHE A O 1
ATOM 2675 N N . GLU A 1 339 ? -9.558 -24.506 -3.306 1.00 7.69 339 GLU A N 1
ATOM 2676 C CA . GLU A 1 339 ? -8.325 -24.462 -4.088 1.00 8.71 339 GLU A CA 1
ATOM 2677 C C . GLU A 1 339 ? -8.293 -23.178 -4.852 1.00 8.87 339 GLU A C 1
ATOM 2678 O O . GLU A 1 339 ? -9.234 -22.863 -5.587 1.00 8.98 339 GLU A O 1
ATOM 2684 N N . ARG A 1 340 ? -7.176 -22.483 -4.751 1.00 8.44 340 ARG A N 1
ATOM 2685 C CA . ARG A 1 340 ? -6.903 -21.292 -5.553 1.00 8.49 340 ARG A CA 1
ATOM 2686 C C . ARG A 1 340 ? -6.068 -21.703 -6.728 1.00 8.80 340 ARG A C 1
ATOM 2687 O O . ARG A 1 340 ? -4.915 -22.086 -6.572 1.00 8.59 340 ARG A O 1
ATOM 2695 N N . TRP A 1 341 ? -6.674 -21.627 -7.920 1.00 8.70 341 TRP A N 1
ATOM 2696 C CA . TRP A 1 341 ? -6.037 -21.981 -9.181 1.00 9.41 341 TRP A CA 1
ATOM 2697 C C . TRP A 1 341 ? -5.817 -20.712 -9.970 1.00 9.89 341 TRP A C 1
ATOM 2698 O O . TRP A 1 341 ? -6.623 -19.779 -9.879 1.00 10.30 341 TRP A O 1
ATOM 2709 N N . VAL A 1 342 ? -4.764 -20.658 -10.768 1.00 10.35 342 VAL A N 1
ATOM 2710 C CA A VAL A 1 342 ? -4.626 -19.541 -11.747 0.50 11.03 342 VAL A CA 1
ATOM 2711 C CA B VAL A 1 342 ? -4.580 -19.559 -11.670 0.50 11.09 342 VAL A CA 1
ATOM 2712 C C . VAL A 1 342 ? -4.398 -20.155 -13.079 1.00 11.69 342 VAL A C 1
ATOM 2713 O O . VAL A 1 342 ? -3.767 -21.187 -13.191 1.00 12.46 342 VAL A O 1
ATOM 2720 N N . ASP A 1 343 ? -4.998 -19.569 -14.098 1.00 11.94 343 ASP A N 1
ATOM 2721 C CA . ASP A 1 343 ? -4.753 -20.023 -15.486 1.00 12.65 343 ASP A CA 1
ATOM 2722 C C . ASP A 1 343 ? -3.487 -19.413 -16.026 1.00 13.48 343 ASP A C 1
ATOM 2723 O O . ASP A 1 343 ? -2.829 -18.628 -15.356 1.00 13.41 343 ASP A O 1
ATOM 2728 N N . ASN A 1 344 ? -3.142 -19.740 -17.266 1.00 14.31 344 ASN A N 1
ATOM 2729 C CA . ASN A 1 344 ? -1.922 -19.226 -17.821 1.00 15.49 344 ASN A CA 1
ATOM 2730 C C . ASN A 1 344 ? -1.941 -17.751 -18.196 1.00 15.84 344 ASN A C 1
ATOM 2731 O O . ASN A 1 344 ? -0.926 -17.217 -18.638 1.00 16.54 344 ASN A O 1
ATOM 2736 N N . ALA A 1 345 ? -3.082 -17.081 -18.035 1.00 15.23 345 ALA A N 1
ATOM 2737 C CA . ALA A 1 345 ? -3.133 -15.633 -18.138 1.00 15.78 345 ALA A CA 1
ATOM 2738 C C . ALA A 1 345 ? -3.121 -14.982 -16.773 1.00 15.42 345 ALA A C 1
ATOM 2739 O O . ALA A 1 345 ? -3.291 -13.780 -16.658 1.00 16.25 345 ALA A O 1
ATOM 2741 N N . GLY A 1 346 ? -2.922 -15.777 -15.747 1.00 14.60 346 GLY A N 1
ATOM 2742 C CA . GLY A 1 346 ? -2.836 -15.298 -14.371 1.00 14.33 346 GLY A CA 1
ATOM 2743 C C . GLY A 1 346 ? -4.161 -14.942 -13.706 1.00 13.82 346 GLY A C 1
ATOM 2744 O O . GLY A 1 346 ? -4.180 -14.392 -12.596 1.00 13.94 346 GLY A O 1
ATOM 2745 N N . LYS A 1 347 ? -5.275 -15.340 -14.297 1.00 13.55 347 LYS A N 1
ATOM 2746 C CA . LYS A 1 347 ? -6.567 -15.144 -13.641 1.00 13.14 347 LYS A CA 1
ATOM 2747 C C . LYS A 1 347 ? -6.784 -16.168 -12.515 1.00 11.77 347 LYS A C 1
ATOM 2748 O O . LYS A 1 347 ? -6.698 -17.363 -12.745 1.00 11.13 347 LYS A O 1
ATOM 2754 N N . PRO A 1 348 ? -7.172 -15.716 -11.289 1.00 11.14 348 PRO A N 1
ATOM 2755 C CA . PRO A 1 348 ? -7.422 -16.639 -10.196 1.00 10.39 348 PRO A CA 1
ATOM 2756 C C . PRO A 1 348 ? -8.865 -17.093 -10.106 1.00 9.88 348 PRO A C 1
ATOM 2757 O O . PRO A 1 348 ? -9.788 -16.302 -10.387 1.00 9.77 348 PRO A O 1
ATOM 2761 N N . TYR A 1 349 ? -9.006 -18.348 -9.759 1.00 9.26 349 TYR A N 1
ATOM 2762 C CA . TYR A 1 349 ? -10.279 -18.987 -9.531 1.00 9.00 349 TYR A CA 1
ATOM 2763 C C . TYR A 1 349 ? -10.234 -19.761 -8.236 1.00 8.68 349 TYR A C 1
ATOM 2764 O O . TYR A 1 349 ? -9.159 -20.139 -7.735 1.00 8.38 349 TYR A O 1
ATOM 2773 N N . VAL A 1 350 ? -11.415 -20.044 -7.714 1.00 8.61 350 VAL A N 1
ATOM 2774 C CA . VAL A 1 350 ? -11.589 -20.933 -6.572 1.00 8.47 350 VAL A CA 1
ATOM 2775 C C . VAL A 1 350 ? -12.391 -22.139 -7.015 1.00 8.42 350 VAL A C 1
ATOM 2776 O O . VAL A 1 350 ? -13.434 -21.980 -7.700 1.00 8.68 350 VAL A O 1
ATOM 2780 N N . SER A 1 351 ? -11.918 -23.329 -6.706 1.00 8.13 351 SER A N 1
ATOM 2781 C CA A SER A 1 351 ? -12.682 -24.569 -6.793 0.50 8.38 351 SER A CA 1
ATOM 2782 C CA B SER A 1 351 ? -12.764 -24.510 -6.770 0.50 7.81 351 SER A CA 1
ATOM 2783 C C . SER A 1 351 ? -12.979 -25.059 -5.368 1.00 7.69 351 SER A C 1
ATOM 2784 O O . SER A 1 351 ? -12.166 -24.833 -4.459 1.00 7.33 351 SER A O 1
ATOM 2789 N N . VAL A 1 352 ? -14.086 -25.751 -5.188 1.00 7.41 352 VAL A N 1
ATOM 2790 C CA . VAL A 1 352 ? -14.409 -26.314 -3.866 1.00 7.39 352 VAL A CA 1
ATOM 2791 C C . VAL A 1 352 ? -14.823 -27.760 -4.014 1.00 7.62 352 VAL A C 1
ATOM 2792 O O . VAL A 1 352 ? -15.670 -28.088 -4.819 1.00 8.04 352 VAL A O 1
ATOM 2796 N N . ASN A 1 353 ? -14.197 -28.626 -3.229 1.00 7.98 353 ASN A N 1
ATOM 2797 C CA . ASN A 1 353 ? -14.578 -30.037 -3.173 1.00 8.52 353 ASN A CA 1
ATOM 2798 C C . ASN A 1 353 ? -14.851 -30.463 -1.751 1.00 7.91 353 ASN A C 1
ATOM 2799 O O . ASN A 1 353 ? -14.214 -29.973 -0.830 1.00 7.55 353 ASN A O 1
ATOM 2804 N N . MET A 1 354 ? -15.773 -31.389 -1.587 1.00 7.79 354 MET A N 1
ATOM 2805 C CA A MET A 1 354 ? -15.931 -32.099 -0.322 0.67 7.61 354 MET A CA 1
ATOM 2806 C CA B MET A 1 354 ? -15.946 -32.090 -0.319 0.33 8.36 354 MET A CA 1
ATOM 2807 C C . MET A 1 354 ? -15.135 -33.370 -0.434 1.00 8.00 354 MET A C 1
ATOM 2808 O O . MET A 1 354 ? -15.471 -34.203 -1.252 1.00 8.43 354 MET A O 1
ATOM 2817 N N . VAL A 1 355 ? -14.123 -33.524 0.419 1.00 7.33 355 VAL A N 1
ATOM 2818 C CA . VAL A 1 355 ? -13.224 -34.695 0.348 1.00 7.45 355 VAL A CA 1
ATOM 2819 C C . VAL A 1 355 ? -13.394 -35.492 1.634 1.00 7.17 355 VAL A C 1
ATOM 2820 O O . VAL A 1 355 ? -13.480 -34.905 2.719 1.00 8.12 355 VAL A O 1
ATOM 2824 N N . TYR A 1 356 ? -13.537 -36.792 1.504 1.00 6.64 356 TYR A N 1
ATOM 2825 C CA . TYR A 1 356 ? -14.007 -37.639 2.614 1.00 6.50 356 TYR A CA 1
ATOM 2826 C C . TYR A 1 356 ? -13.708 -39.093 2.430 1.00 6.72 356 TYR A C 1
ATOM 2827 O O . TYR A 1 356 ? -13.474 -39.549 1.323 1.00 6.90 356 TYR A O 1
ATOM 2836 N N . GLN A 1 357 ? -13.704 -39.804 3.554 1.00 6.43 357 GLN A N 1
ATOM 2837 C CA . GLN A 1 357 ? -13.724 -41.233 3.555 1.00 6.93 357 GLN A CA 1
ATOM 2838 C C . GLN A 1 357 ? -15.163 -41.742 3.491 1.00 6.92 357 GLN A C 1
ATOM 2839 O O . GLN A 1 357 ? -16.034 -41.278 4.239 1.00 6.84 357 GLN A O 1
ATOM 2845 N N . THR A 1 358 ? -15.379 -42.700 2.611 1.00 7.15 358 THR A N 1
ATOM 2846 C CA . THR A 1 358 ? -16.633 -43.441 2.593 1.00 7.45 358 THR A CA 1
ATOM 2847 C C . THR A 1 358 ? -16.833 -44.167 3.895 1.00 7.55 358 THR A C 1
ATOM 2848 O O . THR A 1 358 ? -15.909 -44.357 4.698 1.00 7.11 358 THR A O 1
ATOM 2852 N N . LEU A 1 359 ? -18.059 -44.574 4.157 1.00 8.28 359 LEU A N 1
ATOM 2853 C CA . LEU A 1 359 ? -18.339 -45.338 5.348 1.00 8.95 359 LEU A CA 1
ATOM 2854 C C . LEU A 1 359 ? -17.477 -46.612 5.433 1.00 8.64 359 LEU A C 1
ATOM 2855 O O . LEU A 1 359 ? -16.937 -46.928 6.509 1.00 8.04 359 LEU A O 1
ATOM 2860 N N . ALA A 1 360 ? -17.314 -47.269 4.287 1.00 8.44 360 ALA A N 1
ATOM 2861 C CA . ALA A 1 360 ? -16.457 -48.459 4.184 1.00 8.85 360 ALA A CA 1
ATOM 2862 C C . ALA A 1 360 ? -14.976 -48.111 4.440 1.00 8.54 360 ALA A C 1
ATOM 2863 O O . ALA A 1 360 ? -14.260 -48.880 5.094 1.00 8.74 360 ALA A O 1
ATOM 2865 N N . GLN A 1 361 ? -14.521 -46.985 3.882 1.00 8.01 361 GLN A N 1
ATOM 2866 C CA . GLN A 1 361 ? -13.132 -46.594 4.078 1.00 7.93 361 GLN A CA 1
ATOM 2867 C C . GLN A 1 361 ? -12.836 -46.346 5.536 1.00 7.59 361 GLN A C 1
ATOM 2868 O O . GLN A 1 361 ? -11.707 -46.636 6.013 1.00 8.03 361 GLN A O 1
ATOM 2874 N N . LEU A 1 362 ? -13.792 -45.774 6.259 1.00 7.14 362 LEU A N 1
ATOM 2875 C CA . LEU A 1 362 ? -13.655 -45.586 7.683 1.00 7.09 362 LEU A CA 1
ATOM 2876 C C . LEU A 1 362 ? -13.650 -46.944 8.399 1.00 7.41 362 LEU A C 1
ATOM 2877 O O . LEU A 1 362 ? -12.779 -47.251 9.222 1.00 7.40 362 LEU A O 1
ATOM 2882 N N . HIS A 1 363 ? -14.657 -47.765 8.128 1.00 8.09 363 HIS A N 1
ATOM 2883 C CA . HIS A 1 363 ? -14.821 -49.023 8.822 1.00 8.97 363 HIS A CA 1
ATOM 2884 C C . HIS A 1 363 ? -13.651 -49.997 8.602 1.00 9.33 363 HIS A C 1
ATOM 2885 O O . HIS A 1 363 ? -13.230 -50.694 9.523 1.00 9.77 363 HIS A O 1
ATOM 2892 N N . ASP A 1 364 ? -13.131 -49.994 7.373 1.00 9.87 364 ASP A N 1
ATOM 2893 C CA . ASP A 1 364 ? -12.032 -50.848 6.993 1.00 10.79 364 ASP A CA 1
ATOM 2894 C C . ASP A 1 364 ? -10.641 -50.207 7.209 1.00 10.46 364 ASP A C 1
ATOM 2895 O O . ASP A 1 364 ? -9.630 -50.857 6.947 1.00 10.36 364 ASP A O 1
ATOM 2900 N N . GLN A 1 365 ? -10.618 -48.932 7.571 1.00 9.80 365 GLN A N 1
ATOM 2901 C CA . GLN A 1 365 ? -9.352 -48.177 7.698 1.00 9.79 365 GLN A CA 1
ATOM 2902 C C . GLN A 1 365 ? -8.510 -48.290 6.417 1.00 9.92 365 GLN A C 1
ATOM 2903 O O . GLN A 1 365 ? -7.309 -48.627 6.432 1.00 9.78 365 GLN A O 1
ATOM 2909 N N . ALA A 1 366 ? -9.170 -48.038 5.291 1.00 9.79 366 ALA A N 1
ATOM 2910 C CA . ALA A 1 366 ? -8.562 -48.223 4.006 1.00 10.50 366 ALA A CA 1
ATOM 2911 C C . ALA A 1 366 ? -7.427 -47.252 3.769 1.00 10.24 366 ALA A C 1
ATOM 2912 O O . ALA A 1 366 ? -7.621 -46.044 3.930 1.00 9.63 366 ALA A O 1
ATOM 2914 N N . PRO A 1 367 ? -6.248 -47.735 3.327 1.00 11.46 367 PRO A N 1
ATOM 2915 C CA . PRO A 1 367 ? -5.233 -46.808 2.804 1.00 12.03 367 PRO A CA 1
ATOM 2916 C C . PRO A 1 367 ? -5.846 -45.960 1.675 1.00 12.46 367 PRO A C 1
ATOM 2917 O O . PRO A 1 367 ? -6.640 -46.456 0.844 1.00 13.26 367 PRO A O 1
ATOM 2921 N N . LEU A 1 368 ? -5.492 -44.688 1.637 1.00 11.71 368 LEU A N 1
ATOM 2922 C CA . LEU A 1 368 ? -5.990 -43.750 0.664 1.00 11.98 368 LEU A CA 1
ATOM 2923 C C . LEU A 1 368 ? -4.821 -43.270 -0.187 1.00 13.36 368 LEU A C 1
ATOM 2924 O O . LEU A 1 368 ? -3.872 -42.690 0.346 1.00 15.37 368 LEU A O 1
ATOM 2929 N N . THR A 1 369 ? -4.889 -43.502 -1.487 1.00 12.81 369 THR A N 1
ATOM 2930 C CA . THR A 1 369 ? -3.788 -43.171 -2.390 1.00 13.19 369 THR A CA 1
ATOM 2931 C C . THR A 1 369 ? -4.411 -42.592 -3.663 1.00 13.37 369 THR A C 1
ATOM 2932 O O . THR A 1 369 ? -5.605 -42.637 -3.837 1.00 12.81 369 THR A O 1
ATOM 2936 N N . LEU A 1 370 ? -3.606 -42.078 -4.600 1.00 14.02 370 LEU A N 1
ATOM 2937 C CA . LEU A 1 370 ? -4.203 -41.625 -5.862 1.00 14.85 370 LEU A CA 1
ATOM 2938 C C . LEU A 1 370 ? -4.864 -42.765 -6.621 1.00 15.05 370 LEU A C 1
ATOM 2939 O O . LEU A 1 370 ? -5.886 -42.545 -7.291 1.00 15.36 370 LEU A O 1
ATOM 2944 N N . GLN A 1 371 ? -4.308 -43.961 -6.495 1.00 15.43 371 GLN A N 1
ATOM 2945 C CA . GLN A 1 371 ? -4.851 -45.172 -7.162 1.00 16.55 371 GLN A CA 1
ATOM 2946 C C . GLN A 1 371 ? -6.117 -45.643 -6.467 1.00 14.76 371 GLN A C 1
ATOM 2947 O O . GLN A 1 371 ? -6.985 -46.174 -7.137 1.00 14.75 371 GLN A O 1
ATOM 2953 N N . HIS A 1 372 ? -6.216 -45.404 -5.154 1.00 12.80 372 HIS A N 1
ATOM 2954 C CA . HIS A 1 372 ? -7.354 -45.830 -4.329 1.00 12.19 372 HIS A CA 1
ATOM 2955 C C . HIS A 1 372 ? -7.791 -44.670 -3.476 1.00 11.29 372 HIS A C 1
ATOM 2956 O O . HIS A 1 372 ? -7.489 -44.627 -2.283 1.00 10.35 372 HIS A O 1
ATOM 2963 N N . PRO A 1 373 ? -8.477 -43.698 -4.083 1.00 11.25 373 PRO A N 1
ATOM 2964 C CA . PRO A 1 373 ? -8.558 -42.408 -3.480 1.00 10.66 373 PRO A CA 1
ATOM 2965 C C . PRO A 1 373 ? -9.673 -42.246 -2.434 1.00 9.93 373 PRO A C 1
ATOM 2966 O O . PRO A 1 373 ? -10.648 -42.986 -2.429 1.00 10.02 373 PRO A O 1
ATOM 2970 N N . ALA A 1 374 ? -9.544 -41.217 -1.606 1.00 9.42 374 ALA A N 1
ATOM 2971 C CA . ALA A 1 374 ? -10.699 -40.707 -0.830 1.00 9.38 374 ALA A CA 1
ATOM 2972 C C . ALA A 1 374 ? -11.811 -40.316 -1.794 1.00 9.35 374 ALA A C 1
ATOM 2973 O O . ALA A 1 374 ? -11.581 -40.016 -2.972 1.00 9.96 374 ALA A O 1
ATOM 2975 N N . GLY A 1 375 ? -13.026 -40.276 -1.283 1.00 9.19 375 GLY A N 1
ATOM 2976 C CA . GLY A 1 375 ? -14.139 -39.700 -2.016 1.00 9.51 375 GLY A CA 1
ATOM 2977 C C . GLY A 1 375 ? -13.931 -38.220 -2.184 1.00 9.28 375 GLY A C 1
ATOM 2978 O O . GLY A 1 375 ? -13.286 -37.534 -1.377 1.00 8.59 375 GLY A O 1
ATOM 2979 N N . SER A 1 376 ? -14.474 -37.691 -3.279 1.00 9.77 376 SER A N 1
ATOM 2980 C CA A SER A 1 376 ? -14.403 -36.253 -3.524 0.50 10.23 376 SER A CA 1
ATOM 2981 C CA B SER A 1 376 ? -14.419 -36.261 -3.518 0.50 10.16 376 SER A CA 1
ATOM 2982 C C . SER A 1 376 ? -15.594 -35.870 -4.384 1.00 10.58 376 SER A C 1
ATOM 2983 O O . SER A 1 376 ? -15.862 -36.527 -5.374 1.00 12.89 376 SER A O 1
ATOM 2988 N N . VAL A 1 377 ? -16.294 -34.810 -3.991 1.00 9.65 377 VAL A N 1
ATOM 2989 C CA . VAL A 1 377 ? -17.414 -34.277 -4.756 1.00 9.88 377 VAL A CA 1
ATOM 2990 C C . VAL A 1 377 ? -17.090 -32.828 -5.078 1.00 9.78 377 VAL A C 1
ATOM 2991 O O . VAL A 1 377 ? -16.848 -32.027 -4.173 1.00 8.86 377 VAL A O 1
ATOM 2995 N N . ARG A 1 378 ? -17.101 -32.478 -6.353 1.00 10.08 378 ARG A N 1
ATOM 2996 C CA A ARG A 1 378 ? -16.883 -31.118 -6.781 0.50 10.41 378 ARG A CA 1
ATOM 2997 C CA B ARG A 1 378 ? -16.889 -31.109 -6.790 0.50 11.08 378 ARG A CA 1
ATOM 2998 C C . ARG A 1 378 ? -18.183 -30.338 -6.571 1.00 10.37 378 ARG A C 1
ATOM 2999 O O . ARG A 1 378 ? -19.257 -30.794 -6.966 1.00 11.58 378 ARG A O 1
ATOM 3014 N N . LEU A 1 379 ? -18.092 -29.167 -5.984 1.00 8.73 379 LEU A N 1
ATOM 3015 C CA . LEU A 1 379 ? -19.262 -28.383 -5.600 1.00 8.35 379 LEU A CA 1
ATOM 3016 C C . LEU A 1 379 ? -19.591 -27.207 -6.492 1.00 8.46 379 LEU A C 1
ATOM 3017 O O . LEU A 1 379 ? -18.742 -26.396 -6.906 1.00 8.69 379 LEU A O 1
ATOM 3022 N N . ASN A 1 380 ? -20.889 -27.067 -6.701 1.00 9.10 380 ASN A N 1
ATOM 3023 C CA . ASN A 1 380 ? -21.486 -25.935 -7.348 1.00 9.67 380 ASN A CA 1
ATOM 3024 C C . ASN A 1 380 ? -21.734 -24.847 -6.329 1.00 9.28 380 ASN A C 1
ATOM 3025 O O . ASN A 1 380 ? -22.213 -25.119 -5.228 1.00 9.26 380 ASN A O 1
ATOM 3030 N N . ILE A 1 381 ? -21.390 -23.630 -6.676 1.00 9.20 381 ILE A N 1
ATOM 3031 C CA . ILE A 1 381 ? -21.737 -22.440 -5.898 1.00 9.56 381 ILE A CA 1
ATOM 3032 C C . ILE A 1 381 ? -22.834 -21.707 -6.657 1.00 10.45 381 ILE A C 1
ATOM 3033 O O . ILE A 1 381 ? -22.565 -21.110 -7.695 1.00 11.16 381 ILE A O 1
ATOM 3038 N N . PRO A 1 382 ? -24.078 -21.788 -6.188 1.00 11.10 382 PRO A N 1
ATOM 3039 C CA . PRO A 1 382 ? -25.148 -21.291 -7.068 1.00 11.63 382 PRO A CA 1
ATOM 3040 C C . PRO A 1 382 ? -25.081 -19.816 -7.363 1.00 11.69 382 PRO A C 1
ATOM 3041 O O . PRO A 1 382 ? -25.432 -19.398 -8.480 1.00 12.55 382 PRO A O 1
ATOM 3045 N N . GLY A 1 383 ? -24.604 -19.022 -6.428 1.00 11.28 383 GLY A N 1
ATOM 3046 C CA . GLY A 1 383 ? -24.483 -17.627 -6.676 1.00 11.68 383 GLY A CA 1
ATOM 3047 C C . GLY A 1 383 ? -23.397 -17.248 -7.668 1.00 12.11 383 GLY A C 1
ATOM 3048 O O . GLY A 1 383 ? -23.352 -16.105 -8.131 1.00 13.49 383 GLY A O 1
ATOM 3049 N N . CYS A 1 384 ? -22.468 -18.181 -7.920 1.00 12.32 384 CYS A N 1
ATOM 3050 C CA . CYS A 1 384 ? -21.343 -17.956 -8.873 1.00 12.99 384 CYS A CA 1
ATOM 3051 C C . CYS A 1 384 ? -21.829 -18.359 -10.261 1.00 12.85 384 CYS A C 1
ATOM 3052 O O . CYS A 1 384 ? -21.571 -19.460 -10.733 1.00 13.68 384 CYS A O 1
ATOM 3055 N N . SER A 1 385 ? -22.556 -17.454 -10.880 1.00 12.37 385 SER A N 1
ATOM 3056 C CA . SER A 1 385 ? -23.177 -17.747 -12.169 1.00 12.76 385 SER A CA 1
ATOM 3057 C C . SER A 1 385 ? -22.165 -17.760 -13.326 1.00 12.84 385 SER A C 1
ATOM 3058 O O . SER A 1 385 ? -22.484 -18.136 -14.456 1.00 13.83 385 SER A O 1
ATOM 3061 N N . ASP A 1 386 ? -20.945 -17.316 -13.038 1.00 12.40 386 ASP A N 1
ATOM 3062 C CA . ASP A 1 386 ? -19.822 -17.438 -13.993 1.00 12.60 386 ASP A CA 1
ATOM 3063 C C . ASP A 1 386 ? -18.937 -18.669 -13.736 1.00 11.76 386 ASP A C 1
ATOM 3064 O O . ASP A 1 386 ? -17.964 -18.877 -14.472 1.00 12.28 386 ASP A O 1
ATOM 3069 N N . GLN A 1 387 ? -19.326 -19.546 -12.819 1.00 10.71 387 GLN A N 1
ATOM 3070 C CA . GLN A 1 387 ? -18.549 -20.758 -12.509 1.00 10.18 387 GLN A CA 1
ATOM 3071 C C . GLN A 1 387 ? -18.529 -21.626 -13.762 1.00 10.25 387 GLN A C 1
ATOM 3072 O O . GLN A 1 387 ? -19.531 -21.776 -14.451 1.00 10.68 387 GLN A O 1
ATOM 3078 N N . THR A 1 388 ? -17.360 -22.144 -14.113 1.00 9.93 388 THR A N 1
ATOM 3079 C CA . THR A 1 388 ? -17.197 -22.880 -15.330 1.00 10.26 388 THR A CA 1
ATOM 3080 C C . THR A 1 388 ? -17.800 -24.278 -15.165 1.00 10.29 388 THR A C 1
ATOM 3081 O O . THR A 1 388 ? -18.013 -24.723 -14.053 1.00 9.64 388 THR A O 1
ATOM 3085 N N . PRO A 1 389 ? -18.068 -24.949 -16.304 1.00 11.10 389 PRO A N 1
ATOM 3086 C CA . PRO A 1 389 ? -18.672 -26.264 -16.193 1.00 11.47 389 PRO A CA 1
ATOM 3087 C C . PRO A 1 389 ? -17.791 -27.217 -15.437 1.00 11.48 389 PRO A C 1
ATOM 3088 O O . PRO A 1 389 ? -18.310 -28.160 -14.828 1.00 12.25 389 PRO A O 1
ATOM 3092 N N . ASP A 1 390 ? -16.469 -26.979 -15.486 1.00 11.64 390 ASP A N 1
ATOM 3093 C CA . ASP A 1 390 ? -15.514 -27.813 -14.737 1.00 11.35 390 ASP A CA 1
ATOM 3094 C C . ASP A 1 390 ? -15.202 -27.283 -13.352 1.00 10.93 390 ASP A C 1
ATOM 3095 O O . ASP A 1 390 ? -14.349 -27.847 -12.639 1.00 11.38 390 ASP A O 1
ATOM 3100 N N . GLY A 1 391 ? -16.004 -26.321 -12.875 1.00 10.26 391 GLY A N 1
ATOM 3101 C CA . GLY A 1 391 ? -16.082 -26.066 -11.453 1.00 9.43 391 GLY A CA 1
ATOM 3102 C C . GLY A 1 391 ? -15.355 -24.884 -10.883 1.00 8.93 391 GLY A C 1
ATOM 3103 O O . GLY A 1 391 ? -15.371 -24.669 -9.694 1.00 8.69 391 GLY A O 1
ATOM 3104 N N . TYR A 1 392 ? -14.733 -24.095 -11.751 1.00 8.82 392 TYR A N 1
ATOM 3105 C CA . TYR A 1 392 ? -13.905 -22.968 -11.314 1.00 8.96 392 TYR A CA 1
ATOM 3106 C C . TYR A 1 392 ? -14.711 -21.680 -11.213 1.00 8.96 392 TYR A C 1
ATOM 3107 O O . TYR A 1 392 ? -15.298 -21.225 -12.199 1.00 9.05 392 TYR A O 1
ATOM 3116 N N . CYS A 1 393 ? -14.727 -21.087 -10.027 1.00 8.96 393 CYS A N 1
ATOM 3117 C CA . CYS A 1 393 ? -15.407 -19.840 -9.773 1.00 9.63 393 CYS A CA 1
ATOM 3118 C C . CYS A 1 393 ? -14.381 -18.713 -9.807 1.00 9.66 393 CYS A C 1
ATOM 3119 O O . CYS A 1 393 ? -13.473 -18.738 -8.993 1.00 9.33 393 CYS A O 1
ATOM 3122 N N . PRO A 1 394 ? -14.510 -17.702 -10.672 1.00 9.82 394 PRO A N 1
ATOM 3123 C CA . PRO A 1 394 ? -13.553 -16.579 -10.615 1.00 10.37 394 PRO A CA 1
ATOM 3124 C C . PRO A 1 394 ? -13.411 -16.020 -9.194 1.00 10.60 394 PRO A C 1
ATOM 3125 O O . PRO A 1 394 ? -14.401 -15.846 -8.502 1.00 10.37 394 PRO A O 1
ATOM 3129 N N . LEU A 1 395 ? -12.183 -15.837 -8.725 1.00 10.86 395 LEU A N 1
ATOM 3130 C CA . LEU A 1 395 ? -11.976 -15.355 -7.364 1.00 11.12 395 LEU A CA 1
ATOM 3131 C C . LEU A 1 395 ? -12.691 -14.015 -7.153 1.00 11.66 395 LEU A C 1
ATOM 3132 O O . LEU A 1 395 ? -13.261 -13.785 -6.083 1.00 11.94 395 LEU A O 1
ATOM 3137 N N . SER A 1 396 ? -12.688 -13.149 -8.162 1.00 12.50 396 SER A N 1
ATOM 3138 C CA . SER A 1 396 ? -13.327 -11.845 -8.045 1.00 13.43 396 SER A CA 1
ATOM 3139 C C . SER A 1 396 ? -14.820 -12.029 -7.768 1.00 13.10 396 SER A C 1
ATOM 3140 O O . SER A 1 396 ? -15.411 -11.298 -6.970 1.00 14.23 396 SER A O 1
ATOM 3143 N N . THR A 1 397 ? -15.442 -13.032 -8.359 1.00 11.64 397 THR A N 1
ATOM 3144 C CA . THR A 1 397 ? -16.834 -13.319 -8.055 1.00 11.24 397 THR A CA 1
ATOM 3145 C C . THR A 1 397 ? -16.990 -13.958 -6.675 1.00 10.46 397 THR A C 1
ATOM 3146 O O . THR A 1 397 ? -17.878 -13.589 -5.893 1.00 10.60 397 THR A O 1
ATOM 3150 N N . PHE A 1 398 ? -16.161 -14.944 -6.354 1.00 9.53 398 PHE A N 1
ATOM 3151 C CA . PHE A 1 398 ? -16.191 -15.614 -5.051 1.00 8.99 398 PHE A CA 1
ATOM 3152 C C . PHE A 1 398 ? -16.111 -14.562 -3.948 1.00 9.33 398 PHE A C 1
ATOM 3153 O O . PHE A 1 398 ? -16.902 -14.623 -2.975 1.00 9.50 398 PHE A O 1
ATOM 3161 N N . SER A 1 399 ? -15.195 -13.613 -4.073 1.00 10.08 399 SER A N 1
ATOM 3162 C CA . SER A 1 399 ? -15.031 -12.541 -3.083 1.00 10.73 399 SER A CA 1
ATOM 3163 C C . SER A 1 399 ? -16.296 -11.758 -2.875 1.00 11.45 399 SER A C 1
ATOM 3164 O O . SER A 1 399 ? -16.649 -11.407 -1.766 1.00 11.71 399 SER A O 1
ATOM 3167 N N . ARG A 1 400 ? -16.996 -11.475 -3.969 1.00 12.48 400 ARG A N 1
ATOM 3168 C CA . ARG A 1 400 ? -18.200 -10.631 -3.881 1.00 13.94 400 ARG A CA 1
ATOM 3169 C C . ARG A 1 400 ? -19.301 -11.443 -3.199 1.00 13.07 400 ARG A C 1
ATOM 3170 O O . ARG A 1 400 ? -20.034 -10.931 -2.328 1.00 13.12 400 ARG A O 1
ATOM 3178 N N . LEU A 1 401 ? -19.399 -12.727 -3.518 1.00 12.13 401 LEU A N 1
ATOM 3179 C CA . LEU A 1 401 ? -20.342 -13.608 -2.850 1.00 12.16 401 LEU A CA 1
ATOM 3180 C C . LEU A 1 401 ? -20.114 -13.683 -1.327 1.00 11.56 401 LEU A C 1
ATOM 3181 O O . LEU A 1 401 ? -21.066 -13.603 -0.516 1.00 11.66 401 LEU A O 1
ATOM 3186 N N . VAL A 1 402 ? -18.860 -13.803 -0.915 1.00 10.45 402 VAL A N 1
ATOM 3187 C CA . VAL A 1 402 ? -18.512 -13.776 0.484 1.00 10.37 402 VAL A CA 1
ATOM 3188 C C . VAL A 1 402 ? -18.929 -12.464 1.105 1.00 10.96 402 VAL A C 1
ATOM 3189 O O . VAL A 1 402 ? -19.547 -12.450 2.181 1.00 10.40 402 VAL A O 1
ATOM 3193 N N . SER A 1 403 ? -18.606 -11.344 0.468 1.00 12.30 403 SER A N 1
ATOM 3194 C CA . SER A 1 403 ? -18.923 -10.029 1.000 1.00 13.93 403 SER A CA 1
ATOM 3195 C C . SER A 1 403 ? -20.411 -9.810 1.248 1.00 14.56 403 SER A C 1
ATOM 3196 O O . SER A 1 403 ? -20.776 -9.102 2.185 1.00 14.75 403 SER A O 1
ATOM 3199 N N . HIS A 1 404 ? -21.252 -10.447 0.437 1.00 15.13 404 HIS A N 1
ATOM 3200 C CA . HIS A 1 404 ? -22.707 -10.341 0.588 1.00 16.16 404 HIS A CA 1
ATOM 3201 C C . HIS A 1 404 ? -23.266 -11.376 1.555 1.00 14.94 404 HIS A C 1
ATOM 3202 O O . HIS A 1 404 ? -24.366 -11.209 2.061 1.00 15.58 404 HIS A O 1
ATOM 3209 N N . SER A 1 405 ? -22.535 -12.449 1.861 1.00 13.21 405 SER A N 1
ATOM 3210 C CA . SER A 1 405 ? -23.061 -13.484 2.757 1.00 13.14 405 SER A CA 1
ATOM 3211 C C . SER A 1 405 ? -22.676 -13.299 4.236 1.00 12.62 405 SER A C 1
ATOM 3212 O O . SER A 1 405 ? -23.436 -13.682 5.101 1.00 12.25 405 SER A O 1
ATOM 3215 N N . VAL A 1 406 ? -21.582 -12.606 4.487 1.00 12.14 406 VAL A N 1
ATOM 3216 C CA . VAL A 1 406 ? -21.147 -12.397 5.859 1.00 11.87 406 VAL A CA 1
ATOM 3217 C C . VAL A 1 406 ? -22.092 -11.480 6.594 1.00 12.27 406 VAL A C 1
ATOM 3218 O O . VAL A 1 406 ? -22.808 -10.640 6.007 1.00 12.89 406 VAL A O 1
ATOM 3222 N N . GLU A 1 407 ? -22.088 -11.646 7.912 1.00 12.34 407 GLU A N 1
ATOM 3223 C CA . GLU A 1 407 ? -22.753 -10.723 8.816 1.00 13.27 407 GLU A CA 1
ATOM 3224 C C . GLU A 1 407 ? -21.716 -9.755 9.395 1.00 13.29 407 GLU A C 1
ATOM 3225 O O . GLU A 1 407 ? -20.849 -10.179 10.132 1.00 12.35 407 GLU A O 1
ATOM 3231 N N . PRO A 1 408 ? -21.783 -8.484 9.036 1.00 13.86 408 PRO A N 1
ATOM 3232 C CA . PRO A 1 408 ? -20.742 -7.585 9.523 1.00 14.43 408 PRO A CA 1
ATOM 3233 C C . PRO A 1 408 ? -20.579 -7.538 11.042 1.00 14.64 408 PRO A C 1
ATOM 3234 O O . PRO A 1 408 ? -19.460 -7.351 11.526 1.00 15.05 408 PRO A O 1
ATOM 3238 N N . ALA A 1 409 ? -21.666 -7.674 11.803 1.00 14.51 409 ALA A N 1
ATOM 3239 C CA . ALA A 1 409 ? -21.568 -7.666 13.270 1.00 14.74 409 ALA A CA 1
ATOM 3240 C C . ALA A 1 409 ? -20.781 -8.841 13.829 1.00 13.70 409 ALA A C 1
ATOM 3241 O O . ALA A 1 409 ? -20.368 -8.788 14.998 1.00 13.94 409 ALA A O 1
ATOM 3243 N N . CYS A 1 410 ? -20.564 -9.885 13.016 1.00 12.86 410 CYS A N 1
ATOM 3244 C CA . CYS A 1 410 ? -19.916 -11.092 13.460 1.00 12.61 410 CYS A CA 1
ATOM 3245 C C . CYS A 1 410 ? -18.494 -11.228 12.959 1.00 12.37 410 CYS A C 1
ATOM 3246 O O . CYS A 1 410 ? -17.899 -12.280 13.153 1.00 11.60 410 CYS A O 1
ATOM 3249 N N . GLN A 1 411 ? -17.972 -10.173 12.325 1.00 13.41 411 GLN A N 1
ATOM 3250 C CA . GLN A 1 411 ? -16.561 -10.120 11.953 1.00 13.97 411 GLN A CA 1
ATOM 3251 C C . GLN A 1 411 ? -15.688 -10.014 13.202 1.00 15.17 411 GLN A C 1
ATOM 3252 O O . GLN A 1 411 ? -16.076 -9.392 14.189 1.00 16.05 411 GLN A O 1
ATOM 3258 N N . LEU A 1 412 ? -14.533 -10.680 13.165 1.00 15.56 412 LEU A N 1
ATOM 3259 C CA . LEU A 1 412 ? -13.626 -10.605 14.312 1.00 17.10 412 LEU A CA 1
ATOM 3260 C C . LEU A 1 412 ? -13.070 -9.199 14.448 1.00 19.88 412 LEU A C 1
ATOM 3261 O O . LEU A 1 412 ? -12.607 -8.625 13.467 1.00 19.21 412 LEU A O 1
ATOM 3266 N N . PRO A 1 413 ? -13.179 -8.616 15.659 1.00 23.65 413 PRO A N 1
ATOM 3267 C CA . PRO A 1 413 ? -12.804 -7.239 15.908 1.00 26.80 413 PRO A CA 1
ATOM 3268 C C . PRO A 1 413 ? -11.335 -6.984 15.673 1.00 28.20 413 PRO A C 1
ATOM 3269 O O . PRO A 1 413 ? -10.521 -7.835 16.008 1.00 28.72 413 PRO A O 1
#

Secondary structure (DSSP, 8-state):
--TT-EEEEEEEEEE---B--S---HHHHHT-SSPPPPPSS-TTPBPHHHHHHHHHHHHHHHHHHHHTTSS-SSSPPPGGGEEEEE-SSHHHHHHHHHHHHHHSTT-----EE-S-TTS--TTT-TTTTTS----HHHHHHHHHHHHTS-GGGGGGG-HHHHHHHHHHHTGGGSHHHHH---HHHHS--EEEE-SSS--EEEESHHHHHHHHHHHHHHHHHTT-S-SGGGT--SHHHHHHHHHHHHHHHIIIIISHHHHHHHHHHHHHHHHHHHT-----PPPTT--TT--EEEEEE-HHHHHHHHHHHT----BTTBS-SS-TT-EEEEEEEE-TT--EEEEEEEEE--HHHHHTT----SSSPPEEEEPP-TT-TT--TTSPEEHHHHHHHHHHHS-GGGS--

Solvent-accessible surface area: 16951 Å² total; per-residue (Å²): 100,50,102,31,39,109,12,58,63,1,2,0,0,2,1,5,2,1,30,0,3,75,137,33,45,120,61,6,107,28,0,3,47,59,145,19,45,160,26,91,36,139,84,4,80,2,0,89,47,0,52,82,3,5,25,33,3,0,24,6,2,22,62,33,0,22,125,56,60,14,8,55,135,101,127,65,3,87,88,79,8,12,9,1,18,0,1,15,43,34,39,0,63,72,0,0,86,10,0,12,56,11,0,1,78,179,22,151,37,77,24,48,63,36,174,70,45,164,115,23,5,19,8,1,44,0,7,114,41,62,44,14,64,14,65,71,78,93,0,79,65,16,0,77,175,51,5,64,38,64,8,119,61,0,6,125,117,27,79,79,1,1,62,29,0,16,68,2,0,35,0,82,142,0,44,28,20,146,126,141,88,81,4,10,138,35,18,85,2,129,14,22,27,53,120,95,0,39,117,42,40,14,78,15,0,0,9,27,0,1,60,0,0,6,6,0,0,0,0,34,0,26,30,21,135,133,20,1,49,28,41,24,142,64,140,119,38,24,76,12,0,0,100,0,4,28,12,35,22,41,6,21,7,42,2,76,36,6,0,60,12,31,0,0,2,0,0,18,9,0,0,85,24,0,32,6,157,53,126,19,101,108,21,74,119,54,19,139,94,18,78,0,3,2,0,0,0,16,18,49,1,0,3,4,0,1,8,20,10,33,0,96,34,106,6,90,52,4,21,0,43,5,0,2,2,0,0,0,0,0,7,34,15,16,25,129,92,47,86,37,24,0,6,0,16,0,0,5,1,29,16,60,29,1,68,100,61,25,98,9,43,63,157,132,67,6,14,50,32,136,5,97,2,78,44,4,113,75,28,46,143,56,7,18,0,11,13,79,31,0,24,161,42,2,58,144,23,18,34,104,66,0,48,30,137

Sequence (405 aa):
APAGFQLERVVVILSRHGVRAPTTKMMTQTMRRDVTPHQWPEWPVKLGYITPRGEHLISSLMMGGFYRERFQQQQGLLPKDNNCPTPDAVYVWADVDQRTRKTGEAFLAGLAPQCDDLAIHHQQNTQQQADPLFHPVKAGICSMDDKKSQVHAAVEKQAGTPIIEETLNQRYQASSLALMSSSVLDFPKSPYCQQHCDFSQAMPSRLAINDDGNNKKVALEGAVGLASTLAEIFLLEHAQGMMPKVAWGNIHTEQQWNSLLKLHNAQFDLMMSRTPYIAKHNGTPLLQTIAHALGSNITSRPLPDDISPDNKILFIAGHDTNIANISGMLGMTWTTLPGQPDNTPPGGALVFERWVVDNAGKPYVSSVNMMVYQTLAQLHDQAPLTLQHPAGSSVRRLNIPGCSDQTPDGYCPLSTFSRLVSHSVEPACQLP

CATH classification: 3.40.50.1240 (+1 more: 3.40.50.1240)

InterPro domains:
  IPR000560 Histidine phosphatase superfamily, clade-2 [PF00328] (42-384)
  IPR000560 Histidine phosphatase superfamily, clade-2 [cd07061] (42-385)
  IPR029033 Histidine phosphatase superfamily [G3DSA:3.40.50.1240] (42-435)
  IPR029033 Histidine phosphatase superfamily [G3DSA:3.40.50.1240] (170-294)
  IPR029033 Histidine phosphatase superfamily [SSF53254] (38-441)
  IPR033379 Histidine acid phosphatase active site [PS00616] (43-57)
  IPR050645 Histidine Acid Phosphatase [PTHR11567] (28-443)

Foldseek 3Di:
DDPQKAFQFKEKEWEFFQFAAQDCDVVNQQQFPDDDDDDPDPRPAQDPLRLLLLLLVLLAVLQVCVVRVLAPPDAAGDQLAEAEEFWLDNRGLSSSVSSCCNNHNPDPYHYDYDPDSVAGDLLQAVLSNPLDAADQVVLLVLLCVLQVHRQQCVVVVQVPLLVLLCVLRVRCPGNCVVVFDRQPVRFGWDWDADPRRSDIATTGSLRSLLSLLLNLLSCLLVQPPARSNVSDDDPVNNLSSNVSNVSRLSRQQLRLSNLQLRALLVLVVNLVVLPQPDDHDDDPPRHPSHRYYYYYHHLSNVNSVCNLQVKDDDFVQANHPRHHGWIWMWTWMAGNVGFTWIWIKTWAAHSCCSNVVDNAYPVRHTTIDTIDRPQQPVQDPVGTRGSVSVSVSSVVRHDVSSGDD